Protein 3QQ2 (pdb70)

InterPro domains:
  IPR003991 Pertactin virulence factor family [PR01484] (726-744)
  IPR003991 Pertactin virulence factor family [PR01484] (746-766)
  IPR003991 Pertactin virulence factor family [PR01484] (787-811)
  IPR003991 Pertactin virulence factor family [PR01484] (879-896)
  IPR003991 Pertactin virulence factor family [PR01484] (898-921)
  IPR003991 Pertactin virulence factor family [PR01484] (927-948)
  IPR003991 Pertactin virulence factor family [PR01484] (965-990)
  IPR003991 Pertactin virulence factor family [PR01484] (990-1010)
  IPR004899 Pertactin, central region [PF03212] (583-703)
  IPR005546 Autotransporter beta-domain [PF03797] (750-989)
  IPR005546 Autotransporter beta-domain [PS51208] (742-1010)
  IPR005546 Autotransporter beta-domain [SM00869] (746-999)
  IPR006315 Outer membrane autotransporter barrel domain [TIGR01414] (601-1010)
  IPR011050 Pectin lyase fold/virulence factor [SSF51126] (98-703)
  IPR012332 Autotransporter, pectate lyase C-like domain superfamily [G3DSA:2.160.20.20] (54-236)
  IPR012332 Autotransporter, pectate lyase C-like domain superfamily [G3DSA:2.160.20.20] (256-707)
  IPR036709 Autotransporter beta-domain superfamily [G3DSA:2.40.128.130] (746-1010)
  IPR036709 Autotransporter beta-domain superfamily [SSF103515] (721-1010)
  IPR051551 Bacterial autotransporter adhesion [PTHR35037] (264-993)

Nearest PDB structures (foldseek):
  3qq2-assembly1_A-2  TM=1.004E+00  e=1.213E-46  Bordetella pertussis
  3qq2-assembly2_B  TM=9.961E-01  e=6.213E-40  Bordetella pertussis
  3qq2-assembly2_C  TM=9.910E-01  e=7.469E-38  Bordetella pertussis
  3slo-assembly1_A  TM=8.694E-01  e=1.147E-15  Escherichia coli O157:H7
  3slj-assembly1_A  TM=8.630E-01  e=2.752E-15  Escherichia coli O157:H7

Organism: Bordetella pertussis (strain Tohama I / ATCC BAA-589 / NCTC 13251) (NCBI:txid257313)

Solvent-accessible surface area: 38779 Å² total; per-residue (Å²): 77,46,2,2,52,37,35,74,65,36,27,36,70,34,72,16,62,163,55,59,42,23,33,30,38,9,72,4,86,8,108,7,156,12,120,89,29,118,48,7,67,88,22,36,29,29,11,93,8,108,26,80,19,46,57,72,44,103,76,48,26,15,1,84,24,101,4,87,13,61,14,34,32,30,17,50,67,11,118,59,20,125,46,74,36,42,23,85,56,77,3,100,45,57,23,82,40,72,50,23,37,130,143,47,44,168,89,96,26,103,29,126,12,46,16,42,18,101,9,53,40,15,18,83,46,86,102,26,59,60,79,14,0,7,14,52,34,54,42,60,48,81,71,150,33,36,30,93,169,112,150,60,98,164,75,106,166,46,129,31,90,52,46,59,3,65,19,27,59,64,7,18,34,3,2,66,99,44,88,79,112,87,52,48,52,45,9,52,29,6,32,0,0,10,0,43,58,162,88,112,17,29,21,1,37,10,51,8,64,28,15,33,52,45,184,27,72,23,87,85,52,31,96,35,92,1,37,22,72,121,9,48,4,42,79,1,101,73,44,14,70,35,81,33,186,68,46,6,3,56,43,32,70,67,35,29,34,48,34,74,31,48,109,196,58,12,43,17,37,30,31,12,78,4,83,7,120,8,172,7,127,78,33,130,55,4,76,92,28,43,27,23,14,91,6,107,24,87,15,44,27,69,20,93,84,44,46,18,1,76,28,82,8,93,16,63,12,35,37,36,17,52,75,9,130,61,21,130,45,75,40,38,25,77,56,75,4,127,42,48,18,66,4,78,16,42,24,136,114,34,9,118,4,32,1,32,7,115,13,39,17,40,24,96,14,68,43,24,11,77,40,89,114,27,85,102,76,14,0,7,13,50,25,51,42,66,60,80,54,171,34,44,24,49,191,20,156,3,33,42,6,0,48,1,74,9,31,69,8,57,3,60,20,21,54,66,8,25,35,3,2,51,81,53,85,83,103,82,61,39,68,28,21,50,37,5,39,0,0,10,2,19,27,97,52,80,84,39,103,17,0,34,17,0,35,10,51,9,64,29,16,32,72,37,175,25,72,23,83,90,50,30,93,32,87,0,28,21,41,46,17,56,3,41,77,5,103,82,45,18,72,36,98,20,181,98,45,8,6,61,41,46,67,72,41,43,38,59,42,60,48,53,151,58,9,44,22,42,20,32,8,70,3,86,3,114,10,163,19,103,82,47,106,55,11,62,92,25,32,20,39,8,95,3,94,17,76,14,49,20,71,20,99,88,55,30,19,0,88,16,101,5,91,16,69,16,40,32,33,15,44,65,14,119,79,11,135,33,63,48,38,24,55,58,90,10,149,45,55,18,80,2,81,14,40,14,119,101,56,4,124,1,41,0,26,7,126,12,53,19,31,28,123,8,57,38,26,11,92,65,114,110,60,120,107,85,90,0,24,9,70,20,49,33,66,50,55,90,130,22,48,34,67,160,27,167,11,62,50,15,7,82,3,71,8,30,49,10,30,4,63,14,17,34,101,13,74,54,100,0,81,79,68,86,98,113,68,62,30,52,43,21,69,37,50,44,108,15,82,1,33,15,127,54,67,88,95,169,13,18,34,94,6,82,4,55,3,84,23,19,41,87,27,198,12,70,33,95,88,49,36,85,30,112,7,64,29,112,71,17,58,11,37,116,1,106,59,56,9,85,35,48,41,217

B-factor: mean 92.81, std 21.91, range [45.62, 169.37]

GO terms:
  GO:0005576 extracellular region (C, EXP)
  GO:0009279 cell outer membrane (C, EXP)
  GO:0009986 cell surface (C, EXP)

Radius of gyration: 42.08 Å; Cα contacts (8 Å, |Δi|>4): 2281; chains: 3; bounding box: 84×103×123 Å

Foldseek 3Di:
DQKFKKKKWKWWWKAFACGKIKIKIKMKIWIWGWDDDDQKIKIWIKMKMWMWMAMQDDPWGFKIKIKIKMKIKMKMAGPQFKIKMKMKMKMKMWMWTWTADVVGDIDTDIDMKIKMKIKMKMWGWAADPQQKIKIKMKMKMWMWIGKDWDDDPPDDTDIGDTKIKIKIKIKMKIWGFDADPPGKTKIKIKMKMWMDMDICTKIKTKIKIWMDDPQFKIKIKMWMWMDDDSIGIRIMIMIMMTGND/DFWWKKKKKKWWWKAFADCGKIKIKIKIKIKTWGKDDDVFWIKIKIKIKMKMKMWMQDVPWGTKIKIKIKMKIKMKIAGPQFKIKMKMKMKMKMWMWDWTHDDPDDIDTDTDMKIKMKMKMKIKGWDADPQQKIKMKMKMKMKMWMDKDWDDDPPPDTDIGDRKIKIKIKIKMKMWGWDADPPRKTKIKIKMKMKMKMGIDCDIWIKIKTKIKMWMDPPQQKIKIKMWMWMGIDGMGTHIMIMIMMIRGD/DFKFKKKKKKKFWKAFACHWIKIKIKIKIKIWGWDFDDQGIKIKIKMKMWMWMWIDDPPFGTKIKTKIKMWMKMKDAGPQFKIKIKIKIKMKMWMWDWGDDPPDDTDIDIDMKIKIKTKIKIWGWDADPPQKIKIKIKMKMKMWMDKDWDDDPPDDTDTRQTKIKIKIWIKMKIWGWDADPPRKIKIWIKIWTKIWMDMPSPTKIKTKIKIWIKMPDPDFWIWIWMWMFIDIPTMGTHIMIMIMIIGDD

Sequence (744 aa):
DAGGPWARTFSERQQISNAYDQTVSGLEIGLDRGWSASGGRWYAGGLLGYTYADRTYPGDGGGKVKGLHVGGYAAYVGDGGYYLDTVLRLGRYDQQYNIAGTDGGRVTADYRTSGAAWSLEGGRRFELPNDWFAEPQAEVMLWRTSGKRYRASNGLRVKVDANTATLGRLGLRFGRRIALAGGNIVQPYARLGWTQEFKSGRVELGAGVDAALGKGHNLYASYEYAAGDRINIPWSFHAGYRYSFDAGGPWARTFSERQQISNRAYDQTVSGLEIGLDRGWSASGGRWYAGGLLGYTYADRTYPGDGGGKVKGLHVGGYAAYVGDGGYYLDTVLRLGRYDQQYNIAGTDGGRVTADYRTSGAAWSLEGGRRFELPNDWFAEPQAEVMLWRTSGKRYRASNGLRVKVDANTATLGRLGLRFGRRIALAGGNIVQPYARLGWTQEFKSTGRHGRVELGAGVDAALGKGHNLYASYEYAAGDRINIPWSFHAGYRYSFDAGGPWARTFSERQQISNAYDQTVSGLEIGLDRGWSASGGRWYAGGLLGYTYADRTYPGDGGGKVKGLHVGGYAAYVGDGGYYLDTVLRLGRYDQQYNIAGTDGGRVTADYRTSGAAWSLEGGRRFELPNDWFAEPQAEVMLWRTSGKRYRASNGLRVKVDANTATLGRLGLRFGRRIALAGGNIVQPYARLGWTQEFKSTGRHGRVELGAGVDAALGKGHNLYASYEYAAGDRINIPWSFHAGYRYSF

CATH classification: 2.40.128.130

Structure (mmCIF, N/CA/C/O backbone):
data_3QQ2
#
_entry.id   3QQ2
#
_cell.length_a   60.510
_cell.length_b   122.372
_cell.length_c   405.549
_cell.angle_alpha   90.00
_cell.angle_beta   90.00
_cell.angle_gamma   90.00
#
_symmetry.space_group_name_H-M   'C 2 2 21'
#
loop_
_atom_site.group_PDB
_atom_site.id
_atom_site.type_symbol
_atom_site.label_atom_id
_atom_site.label_alt_id
_atom_site.label_comp_id
_atom_site.label_asym_id
_atom_site.label_entity_id
_atom_site.label_seq_id
_atom_site.pdbx_PDB_ins_code
_atom_site.Cartn_x
_atom_site.Cartn_y
_atom_site.Cartn_z
_atom_site.occupancy
_atom_site.B_iso_or_equiv
_atom_site.auth_seq_id
_atom_site.auth_comp_id
_atom_site.auth_asym_id
_atom_site.auth_atom_id
_atom_site.pdbx_PDB_model_num
ATOM 1 N N . ASP A 1 19 ? 19.907 -1.512 52.253 1.00 80.84 745 ASP A N 1
ATOM 2 C CA . ASP A 1 19 ? 20.333 -0.732 51.071 1.00 78.81 745 ASP A CA 1
ATOM 3 C C . ASP A 1 19 ? 19.590 0.608 51.111 1.00 79.57 745 ASP A C 1
ATOM 4 O O . ASP A 1 19 ? 18.376 0.641 51.316 1.00 80.64 745 ASP A O 1
ATOM 9 N N . ALA A 1 20 ? 20.325 1.707 50.966 1.00 79.29 746 ALA A N 1
ATOM 10 C CA . ALA A 1 20 ? 19.735 3.035 50.828 1.00 79.29 746 ALA A CA 1
ATOM 11 C C . ALA A 1 20 ? 19.985 3.562 49.412 1.00 77.54 746 ALA A C 1
ATOM 12 O O . ALA A 1 20 ? 19.928 4.781 49.164 1.00 77.87 746 ALA A O 1
ATOM 14 N N . GLY A 1 21 ? 20.265 2.637 48.493 1.00 75.30 747 GLY A N 1
ATOM 15 C CA . GLY A 1 21 ? 20.643 2.977 47.129 1.00 73.47 747 GLY A CA 1
ATOM 16 C C . GLY A 1 21 ? 22.108 2.670 46.898 1.00 72.76 747 GLY A C 1
ATOM 17 O O . GLY A 1 21 ? 22.815 2.307 47.840 1.00 73.87 747 GLY A O 1
ATOM 18 N N . GLY A 1 22 ? 22.559 2.799 45.646 1.00 71.11 748 GLY A N 1
ATOM 19 C CA . GLY A 1 22 ? 23.970 2.582 45.283 1.00 69.94 748 GLY A CA 1
ATOM 20 C C . GLY A 1 22 ? 24.254 2.599 43.784 1.00 67.86 748 GLY A C 1
ATOM 21 O O . GLY A 1 22 ? 23.346 2.782 42.981 1.00 66.95 748 GLY A O 1
ATOM 22 N N . PRO A 1 23 ? 25.530 2.448 43.396 1.00 67.25 749 PRO A N 1
ATOM 23 C CA . PRO A 1 23 ? 25.882 2.307 42.000 1.00 65.62 749 PRO A CA 1
ATOM 24 C C . PRO A 1 23 ? 25.774 0.854 41.624 1.00 64.51 749 PRO A C 1
ATOM 25 O O . PRO A 1 23 ? 25.861 -0.005 42.503 1.00 64.79 749 PRO A O 1
ATOM 29 N N . TRP A 1 24 ? 25.586 0.575 40.338 1.00 63.28 750 TRP A N 1
ATOM 30 C CA . TRP A 1 24 ? 25.525 -0.815 39.840 1.00 62.50 750 TRP A CA 1
ATOM 31 C C . TRP A 1 24 ? 26.008 -0.936 38.398 1.00 62.11 750 TRP A C 1
ATOM 32 O O . TRP A 1 24 ? 25.978 0.026 37.653 1.00 62.13 750 TRP A O 1
ATOM 43 N N . ALA A 1 25 ? 26.500 -2.106 38.027 1.00 62.67 751 ALA A N 1
ATOM 44 C CA . ALA A 1 25 ? 26.806 -2.374 36.636 1.00 63.40 751 ALA A CA 1
ATOM 45 C C . ALA A 1 25 ? 26.281 -3.740 36.221 1.00 64.17 751 ALA A C 1
ATOM 46 O O . ALA A 1 25 ? 26.390 -4.729 36.968 1.00 64.61 751 ALA A O 1
ATOM 48 N N . ARG A 1 26 ? 25.708 -3.814 35.027 1.00 64.83 752 ARG A N 1
ATOM 49 C CA . ARG A 1 26 ? 25.245 -5.116 34.537 1.00 65.58 752 ARG A CA 1
ATOM 50 C C . ARG A 1 26 ? 25.612 -5.339 33.101 1.00 65.39 752 ARG A C 1
ATOM 51 O O . ARG A 1 26 ? 25.346 -4.502 32.248 1.00 65.53 752 ARG A O 1
ATOM 59 N N . THR A 1 27 ? 26.233 -6.476 32.844 1.00 65.72 753 THR A N 1
ATOM 60 C CA . THR A 1 27 ? 26.495 -6.884 31.482 1.00 65.82 753 THR A CA 1
ATOM 61 C C . THR A 1 27 ? 25.541 -8.023 31.089 1.00 65.61 753 THR A C 1
ATOM 62 O O . THR A 1 27 ? 24.878 -8.601 31.947 1.00 65.55 753 THR A O 1
ATOM 66 N N . PHE A 1 28 ? 25.461 -8.328 29.798 1.00 65.63 754 PHE A N 1
ATOM 67 C CA . PHE A 1 28 ? 24.595 -9.402 29.296 1.00 65.92 754 PHE A CA 1
ATOM 68 C C . PHE A 1 28 ? 24.892 -9.722 27.852 1.00 66.63 754 PHE A C 1
ATOM 69 O O . PHE A 1 28 ? 25.468 -8.901 27.129 1.00 66.69 754 PHE A O 1
ATOM 77 N N . SER A 1 29 ? 24.454 -10.901 27.427 1.00 67.33 755 SER A N 1
ATOM 78 C CA . SER A 1 29 ? 24.702 -11.380 26.083 1.00 68.20 755 SER A CA 1
ATOM 79 C C . SER A 1 29 ? 23.798 -12.564 25.754 1.00 69.29 755 SER A C 1
ATOM 80 O O . SER A 1 29 ? 23.781 -13.555 26.463 1.00 69.97 755 SER A O 1
ATOM 83 N N . GLU A 1 30 ? 23.054 -12.477 24.666 1.00 70.07 756 GLU A N 1
ATOM 84 C CA . GLU A 1 30 ? 22.056 -13.492 24.377 1.00 71.49 756 GLU A CA 1
ATOM 85 C C . GLU A 1 30 ? 22.068 -13.848 22.913 1.00 73.25 756 GLU A C 1
ATOM 86 O O . GLU A 1 30 ? 21.960 -12.954 22.088 1.00 73.55 756 GLU A O 1
ATOM 92 N N . ARG A 1 31 ? 22.194 -15.130 22.574 1.00 75.44 757 ARG A N 1
ATOM 93 C CA . ARG A 1 31 ? 22.101 -15.526 21.160 1.00 78.04 757 ARG A CA 1
ATOM 94 C C . ARG A 1 31 ? 20.714 -15.969 20.735 1.00 79.70 757 ARG A C 1
ATOM 95 O O . ARG A 1 31 ? 20.183 -16.969 21.226 1.00 80.54 757 ARG A O 1
ATOM 103 N N . GLN A 1 32 ? 20.146 -15.243 19.782 1.00 80.75 758 GLN A N 1
ATOM 104 C CA . GLN A 1 32 ? 18.859 -15.630 19.240 1.00 82.60 758 GLN A CA 1
ATOM 105 C C . GLN A 1 32 ? 19.043 -16.308 17.909 1.00 85.44 758 GLN A C 1
ATOM 106 O O . GLN A 1 32 ? 19.826 -15.848 17.081 1.00 85.98 758 GLN A O 1
ATOM 112 N N . GLN A 1 33 ? 18.369 -17.447 17.752 1.00 88.08 759 GLN A N 1
ATOM 113 C CA . GLN A 1 33 ? 18.176 -18.099 16.459 1.00 91.14 759 GLN A CA 1
ATOM 114 C C . GLN A 1 33 ? 16.708 -17.938 16.129 1.00 92.51 759 GLN A C 1
ATOM 115 O O . GLN A 1 33 ? 15.875 -18.735 16.561 1.00 93.49 759 GLN A O 1
ATOM 121 N N . ILE A 1 34 ? 16.386 -16.875 15.402 1.00 92.99 760 ILE A N 1
ATOM 122 C CA . ILE A 1 34 ? 15.019 -16.651 14.957 1.00 94.60 760 ILE A CA 1
ATOM 123 C C . ILE A 1 34 ? 14.853 -17.213 13.542 1.00 97.73 760 ILE A C 1
ATOM 124 O O . ILE A 1 34 ? 15.724 -17.067 12.683 1.00 97.96 760 ILE A O 1
ATOM 129 N N . SER A 1 35 ? 13.728 -17.893 13.346 1.00 100.56 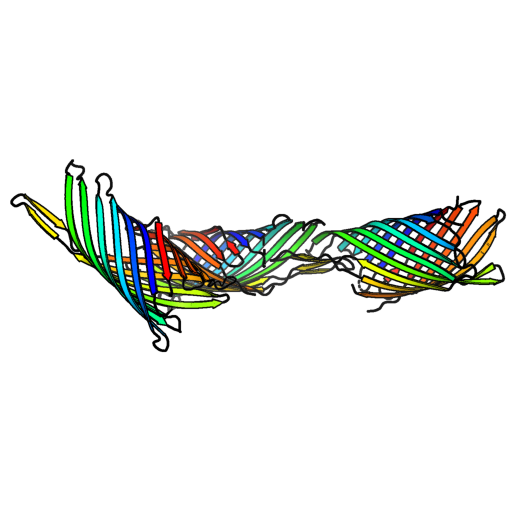761 SER A N 1
ATOM 130 C CA . SER A 1 35 ? 13.551 -18.844 12.260 1.00 104.46 761 SER A CA 1
ATOM 131 C C . SER A 1 35 ? 12.444 -18.423 11.333 1.00 106.80 761 SER A C 1
ATOM 132 O O . SER A 1 35 ? 11.579 -17.626 11.723 1.00 105.65 761 SER A O 1
ATOM 135 N N . ASN A 1 36 ? 12.474 -18.988 10.119 1.00 110.78 762 ASN A N 1
ATOM 136 C CA . ASN A 1 36 ? 11.623 -18.570 8.974 1.00 113.86 762 ASN A CA 1
ATOM 137 C C . ASN A 1 36 ? 10.096 -18.477 9.212 1.00 115.06 762 ASN A C 1
ATOM 138 O O . ASN A 1 36 ? 9.303 -19.243 8.634 1.00 118.18 762 ASN A O 1
ATOM 143 N N . ALA A 1 41 ? 14.568 -16.203 8.572 1.00 97.25 767 ALA A N 1
ATOM 144 C CA . ALA A 1 41 ? 15.664 -16.837 9.285 1.00 96.37 767 ALA A CA 1
ATOM 145 C C . ALA A 1 41 ? 16.863 -15.907 9.435 1.00 94.30 767 ALA A C 1
ATOM 146 O O . ALA A 1 41 ? 17.476 -15.487 8.452 1.00 95.12 767 ALA A O 1
ATOM 148 N N . TYR A 1 42 ? 17.166 -15.577 10.683 1.00 91.76 768 TYR A N 1
ATOM 149 C CA . TYR A 1 42 ? 18.407 -14.904 11.035 1.00 90.21 768 TYR A CA 1
ATOM 150 C C . TYR A 1 42 ? 18.832 -15.242 12.455 1.00 88.15 768 TYR A C 1
ATOM 151 O O . TYR A 1 42 ? 17.991 -15.470 13.328 1.00 87.61 768 TYR A O 1
ATOM 160 N N . ASP A 1 43 ? 20.141 -15.289 12.672 1.00 87.16 769 ASP A N 1
ATOM 161 C CA . ASP A 1 43 ? 20.688 -15.465 14.003 1.00 84.89 769 ASP A CA 1
ATOM 162 C C . ASP A 1 43 ? 21.355 -14.177 14.436 1.00 82.03 769 ASP A C 1
ATOM 163 O O . ASP A 1 43 ? 22.189 -13.634 13.716 1.00 82.52 769 ASP A O 1
ATOM 168 N N . GLN A 1 44 ? 20.996 -13.675 15.603 1.00 78.84 770 GLN A N 1
ATOM 169 C CA . GLN A 1 44 ? 21.711 -12.539 16.100 1.00 76.54 770 GLN A CA 1
ATOM 170 C C . GLN A 1 44 ? 22.255 -12.770 17.485 1.00 74.96 770 GLN A C 1
ATOM 171 O O . GLN A 1 44 ? 21.688 -13.526 18.281 1.00 74.51 770 GLN A O 1
ATOM 177 N N . THR A 1 45 ? 23.379 -12.115 17.752 1.00 74.09 771 THR A N 1
ATOM 178 C CA . THR A 1 45 ? 23.937 -12.038 19.086 1.00 72.59 771 THR A CA 1
ATOM 179 C C . THR A 1 45 ? 23.752 -10.623 19.585 1.00 70.90 771 THR A C 1
ATOM 180 O O . THR A 1 45 ? 24.298 -9.694 18.997 1.00 70.71 771 THR A O 1
ATOM 184 N N . VAL A 1 46 ? 22.980 -10.483 20.666 1.00 69.98 772 VAL A N 1
ATOM 185 C CA . VAL A 1 46 ? 22.726 -9.209 21.344 1.00 68.69 772 VAL A CA 1
ATOM 186 C C . VAL A 1 46 ? 23.574 -9.099 22.611 1.00 68.14 772 VAL A C 1
ATOM 187 O O . VAL A 1 46 ? 23.379 -9.900 23.541 1.00 68.63 772 VAL A O 1
ATOM 191 N N . SER A 1 47 ? 24.483 -8.116 22.671 1.00 67.18 773 SER A N 1
ATOM 192 C CA . SER A 1 47 ? 25.315 -7.909 23.868 1.00 66.48 773 SER A CA 1
ATOM 193 C C . SER A 1 47 ? 25.127 -6.538 24.459 1.00 65.26 773 SER A C 1
ATOM 194 O O . SER A 1 47 ? 24.937 -5.601 23.718 1.00 65.77 773 SER A O 1
ATOM 197 N N . GLY A 1 48 ? 25.179 -6.401 25.783 1.00 64.64 774 GLY A N 1
ATOM 198 C CA . GLY A 1 48 ? 25.082 -5.064 26.388 1.00 63.89 774 GLY A CA 1
ATOM 199 C C . GLY A 1 48 ? 25.799 -4.764 27.701 1.00 63.64 774 GLY A C 1
ATOM 200 O O . GLY A 1 48 ? 26.313 -5.664 28.378 1.00 64.20 774 GLY A O 1
ATOM 201 N N . LEU A 1 49 ? 25.807 -3.482 28.069 1.00 62.73 775 LEU A N 1
ATOM 202 C CA . LEU A 1 49 ? 26.363 -3.042 29.336 1.00 61.78 775 LEU A CA 1
ATOM 203 C C . LEU A 1 49 ? 25.549 -1.878 29.872 1.00 60.53 775 LEU A C 1
ATOM 204 O O . LEU A 1 49 ? 25.487 -0.838 29.247 1.00 60.94 775 LEU A O 1
ATOM 209 N N . GLU A 1 50 ? 24.902 -2.056 31.015 1.00 59.54 776 GLU A N 1
ATOM 210 C CA . GLU A 1 50 ? 24.270 -0.939 31.731 1.00 58.63 776 GLU A CA 1
ATOM 211 C C . GLU A 1 50 ? 25.084 -0.442 32.943 1.00 58.15 776 GLU A C 1
ATOM 212 O O . GLU A 1 50 ? 25.864 -1.195 33.551 1.00 58.43 776 GLU A O 1
ATOM 218 N N . ILE A 1 51 ? 24.916 0.828 33.283 1.00 56.88 777 ILE A N 1
ATOM 219 C CA . ILE A 1 51 ? 25.517 1.337 34.508 1.00 56.67 777 ILE A CA 1
ATOM 220 C C . ILE A 1 51 ? 24.520 2.247 35.165 1.00 56.48 777 ILE A C 1
ATOM 221 O O . ILE A 1 51 ? 23.785 2.934 34.471 1.00 56.50 777 ILE A O 1
ATOM 226 N N . GLY A 1 52 ? 24.444 2.232 36.486 1.00 56.41 778 GLY A N 1
ATOM 227 C CA . GLY A 1 52 ? 23.344 2.921 37.109 1.00 57.13 778 GLY A CA 1
ATOM 228 C C . GLY A 1 52 ? 23.420 3.188 38.587 1.00 58.67 778 GLY A C 1
ATOM 229 O O . GLY A 1 52 ? 24.263 2.643 39.303 1.00 59.91 778 GLY A O 1
ATOM 230 N N . LEU A 1 53 ? 22.509 4.032 39.046 1.00 58.99 779 LEU A N 1
ATOM 231 C CA . LEU A 1 53 ? 22.532 4.526 40.400 1.00 59.90 779 LEU A CA 1
ATOM 232 C C . LEU A 1 53 ? 21.106 4.847 40.809 1.00 60.70 779 LEU A C 1
ATOM 233 O O . LEU A 1 53 ? 20.319 5.346 40.008 1.00 60.23 779 LEU A O 1
ATOM 238 N N . ASP A 1 54 ? 20.766 4.525 42.049 1.00 62.18 780 ASP A N 1
ATOM 239 C CA . ASP A 1 54 ? 19.466 4.885 42.613 1.00 63.66 780 ASP A CA 1
ATOM 240 C C . ASP A 1 54 ? 19.659 5.323 44.056 1.00 65.95 780 ASP A C 1
ATOM 241 O O . ASP A 1 54 ? 20.655 4.969 44.669 1.00 66.07 780 ASP A O 1
ATOM 246 N N . ARG A 1 55 ? 18.734 6.129 44.569 1.00 68.34 781 ARG A N 1
ATOM 247 C CA . ARG A 1 55 ? 18.665 6.426 46.001 1.00 71.52 781 ARG A CA 1
ATOM 248 C C . ARG A 1 55 ? 17.433 5.725 46.581 1.00 72.41 781 ARG A C 1
ATOM 249 O O . ARG A 1 55 ? 16.420 5.547 45.894 1.00 72.02 781 ARG A O 1
ATOM 257 N N . GLY A 1 56 ? 17.534 5.311 47.837 1.00 74.15 782 GLY A N 1
ATOM 258 C CA . GLY A 1 56 ? 16.463 4.574 48.490 1.00 75.84 782 GLY A CA 1
ATOM 259 C C . GLY A 1 56 ? 15.904 5.277 49.705 1.00 78.71 782 GLY A C 1
ATOM 260 O O . GLY A 1 56 ? 16.601 6.060 50.359 1.00 80.08 782 GLY A O 1
ATOM 261 N N . TRP A 1 57 ? 14.641 5.009 50.006 1.00 80.07 783 TRP A N 1
ATOM 262 C CA . TRP A 1 57 ? 14.046 5.526 51.230 1.00 83.46 783 TRP A CA 1
ATOM 263 C C . TRP A 1 57 ? 12.998 4.604 51.874 1.00 84.47 783 TRP A C 1
ATOM 264 O O . TRP A 1 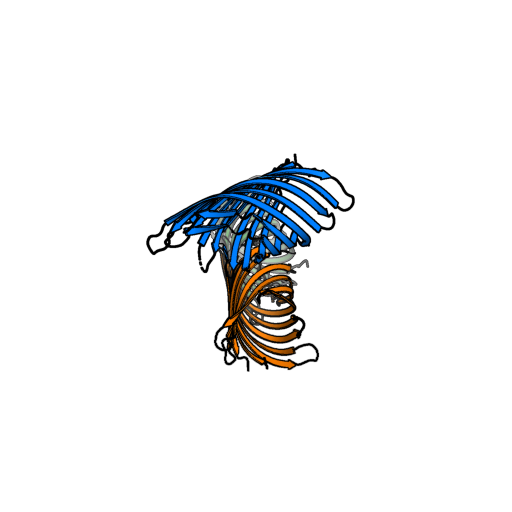57 ? 12.510 3.649 51.258 1.00 83.26 783 TRP A O 1
ATOM 275 N N . SER A 1 58 ? 12.683 4.882 53.136 1.00 86.94 784 SER A N 1
ATOM 276 C CA . SER A 1 58 ? 11.619 4.164 53.818 1.00 88.05 784 SER A CA 1
ATOM 277 C C . SER A 1 58 ? 10.261 4.811 53.611 1.00 88.88 784 SER A C 1
ATOM 278 O O . SER A 1 58 ? 9.948 5.838 54.202 1.00 90.85 784 SER A O 1
ATOM 281 N N . ALA A 1 59 ? 9.481 4.217 52.722 1.00 87.53 785 ALA A N 1
ATOM 282 C CA . ALA A 1 59 ? 8.057 4.384 52.767 1.00 89.05 785 ALA A CA 1
ATOM 283 C C . ALA A 1 59 ? 7.641 3.305 53.743 1.00 90.46 785 ALA A C 1
ATOM 284 O O . ALA A 1 59 ? 7.920 2.136 53.506 1.00 89.55 785 ALA A O 1
ATOM 286 N N . SER A 1 60 ? 7.018 3.691 54.855 1.00 93.11 786 SER A N 1
ATOM 287 C CA . SER A 1 60 ? 6.446 2.732 55.808 1.00 94.48 786 SER A CA 1
ATOM 288 C C . SER A 1 60 ? 5.731 1.570 55.102 1.00 93.20 786 SER A C 1
ATOM 289 O O . SER A 1 60 ? 4.974 1.780 54.156 1.00 92.59 786 SER A O 1
ATOM 292 N N . GLY A 1 61 ? 5.989 0.347 55.557 1.00 92.90 787 GLY A N 1
ATOM 293 C CA . GLY A 1 61 ? 5.418 -0.841 54.931 1.00 91.56 787 GLY A CA 1
ATOM 294 C C . GLY A 1 61 ? 6.263 -1.350 53.785 1.00 88.56 787 GLY A C 1
ATOM 295 O O . GLY A 1 61 ? 6.243 -2.537 53.473 1.00 87.93 787 GLY A O 1
ATOM 296 N N . GLY A 1 62 ? 7.005 -0.450 53.150 1.00 87.05 788 GLY A N 1
ATOM 297 C CA . GLY A 1 62 ? 7.888 -0.824 52.057 1.00 84.32 788 GLY A CA 1
ATOM 298 C C . GLY A 1 62 ? 9.258 -0.169 52.096 1.00 83.32 788 GLY A C 1
ATOM 299 O O . GLY A 1 62 ? 9.745 0.223 53.151 1.00 84.96 788 GLY A O 1
ATOM 300 N N . ARG A 1 63 ? 9.875 -0.070 50.925 1.00 81.08 789 ARG A N 1
ATOM 301 C CA . ARG A 1 63 ? 11.196 0.506 50.742 1.00 79.85 789 ARG A CA 1
ATOM 302 C C . ARG A 1 63 ? 11.299 0.916 49.246 1.00 77.96 789 ARG A C 1
ATOM 303 O O . ARG A 1 63 ? 11.218 0.068 48.343 1.00 77.04 789 ARG A O 1
ATOM 311 N N . TRP A 1 64 ? 11.417 2.220 48.994 1.00 77.46 790 TRP A N 1
ATOM 312 C CA . TRP A 1 64 ? 11.372 2.781 47.637 1.00 75.55 790 TRP A CA 1
ATOM 313 C C . TRP A 1 64 ? 12.750 3.147 47.064 1.00 73.18 790 TRP A C 1
ATOM 314 O O . TRP A 1 64 ? 13.627 3.626 47.763 1.00 73.66 790 TRP A O 1
ATOM 325 N N . TYR A 1 65 ? 12.898 2.946 45.766 1.00 70.42 791 TYR A N 1
ATOM 326 C CA . TYR A 1 65 ? 14.143 3.139 45.071 1.00 68.09 791 TYR A CA 1
ATOM 327 C C . TYR A 1 65 ? 13.859 3.890 43.778 1.00 66.68 791 TYR A C 1
ATOM 328 O O . TYR A 1 65 ? 12.975 3.495 43.010 1.00 66.20 791 TYR A O 1
ATOM 337 N N . ALA A 1 66 ? 14.581 4.982 43.541 1.00 65.42 792 ALA A N 1
ATOM 338 C CA . ALA A 1 66 ? 14.422 5.735 42.297 1.00 63.73 792 ALA A CA 1
ATOM 339 C C . ALA A 1 66 ? 15.806 5.972 41.772 1.00 62.07 792 ALA A C 1
ATOM 340 O O . ALA A 1 66 ? 16.745 5.949 42.555 1.00 62.53 792 ALA A O 1
ATOM 342 N N . GLY A 1 67 ? 15.953 6.167 40.467 1.00 60.32 793 GLY A N 1
ATOM 343 C CA . GLY A 1 67 ? 17.275 6.443 39.897 1.00 59.02 793 GLY A CA 1
ATOM 344 C C . GLY A 1 67 ? 17.383 6.341 38.383 1.00 57.53 793 GLY A C 1
ATOM 345 O O . GLY A 1 67 ? 16.372 6.306 37.687 1.00 57.89 793 GLY A O 1
ATOM 346 N N . GLY A 1 68 ? 18.604 6.272 37.870 1.00 55.96 794 GLY A N 1
ATOM 347 C CA . GLY A 1 68 ? 18.816 6.330 36.443 1.00 55.15 794 GLY A CA 1
ATOM 348 C C . GLY A 1 68 ? 19.971 5.479 35.955 1.00 54.81 794 GLY A C 1
ATOM 349 O O . GLY A 1 68 ? 20.692 4.882 36.759 1.00 54.27 794 GLY A O 1
ATOM 350 N N . LEU A 1 69 ? 20.153 5.445 34.632 1.00 54.72 795 LEU A N 1
ATOM 351 C CA . LEU A 1 69 ? 21.117 4.555 34.002 1.00 54.50 795 LEU A CA 1
ATOM 352 C C . LEU A 1 69 ? 21.580 4.974 32.608 1.00 55.16 795 LEU A C 1
ATOM 353 O O . LEU A 1 69 ? 20.961 5.796 31.956 1.00 55.41 795 LEU A O 1
ATOM 358 N N . LEU A 1 70 ? 22.674 4.359 32.176 1.00 55.91 796 LEU A N 1
ATOM 359 C CA . LEU A 1 70 ? 23.371 4.645 30.945 1.00 57.20 796 LEU A CA 1
ATOM 360 C C . LEU A 1 70 ? 23.706 3.296 30.387 1.00 57.71 796 LEU A C 1
ATOM 361 O O . LEU A 1 70 ? 24.194 2.429 31.138 1.00 57.26 796 LEU A O 1
ATOM 366 N N . GLY A 1 71 ? 23.496 3.113 29.083 1.00 58.71 797 GLY A N 1
ATOM 367 C CA . GLY A 1 71 ? 23.825 1.837 28.455 1.00 60.06 797 GLY A CA 1
ATOM 368 C C . GLY A 1 71 ? 24.455 1.882 27.089 1.00 61.70 797 GLY A C 1
ATOM 369 O O . GLY A 1 71 ? 24.224 2.801 26.320 1.00 62.23 797 GLY A O 1
ATOM 370 N N . TYR A 1 72 ? 25.287 0.887 26.815 1.00 63.55 798 TYR A N 1
ATOM 371 C CA . TYR A 1 72 ? 25.677 0.519 25.462 1.00 65.77 798 TYR A CA 1
ATOM 372 C C . TYR A 1 72 ? 24.875 -0.703 25.085 1.00 65.90 798 TYR A C 1
ATOM 373 O O . TYR A 1 72 ? 24.352 -1.395 25.966 1.00 66.20 798 TYR A O 1
ATOM 382 N N . THR A 1 73 ? 24.781 -0.981 23.786 1.00 66.60 799 THR A N 1
ATOM 383 C CA . THR A 1 73 ? 24.117 -2.205 23.286 1.00 66.48 799 THR A CA 1
ATOM 384 C C . THR A 1 73 ? 24.594 -2.533 21.884 1.00 67.60 799 THR A C 1
ATOM 385 O O . THR A 1 73 ? 24.725 -1.644 21.044 1.00 68.33 799 THR A O 1
ATOM 389 N N . TYR A 1 74 ? 24.878 -3.803 21.641 1.00 68.25 800 TYR A N 1
ATOM 390 C CA . TYR A 1 74 ? 25.451 -4.241 20.377 1.00 69.62 800 TYR A CA 1
ATOM 391 C C . TYR A 1 74 ? 24.745 -5.511 19.894 1.00 70.00 800 TYR A C 1
ATOM 392 O O . TYR A 1 74 ? 24.748 -6.549 20.566 1.00 70.11 800 TYR A O 1
ATOM 401 N N . ALA A 1 75 ? 24.099 -5.399 18.739 1.00 70.48 801 ALA A N 1
ATOM 402 C CA . ALA A 1 75 ? 23.430 -6.526 18.098 1.00 70.89 801 ALA A CA 1
ATOM 403 C C . ALA A 1 75 ? 24.171 -6.831 16.823 1.00 72.10 801 ALA A C 1
ATOM 404 O O . ALA A 1 75 ? 24.350 -5.955 15.989 1.00 72.60 801 ALA A O 1
ATOM 406 N N . ASP A 1 76 ? 24.614 -8.074 16.692 1.00 73.11 802 ASP A N 1
ATOM 407 C CA . ASP A 1 76 ? 25.326 -8.545 15.513 1.00 74.98 802 ASP A CA 1
ATOM 408 C C . ASP A 1 76 ? 24.552 -9.666 14.801 1.00 75.71 802 ASP A C 1
ATOM 409 O O . ASP A 1 76 ? 24.464 -10.775 15.297 1.00 75.98 802 ASP A O 1
ATOM 414 N N . ARG A 1 77 ? 24.021 -9.371 13.624 1.00 76.31 803 ARG A N 1
ATOM 415 C CA . ARG A 1 77 ? 23.087 -10.270 12.943 1.00 77.67 803 ARG A CA 1
ATOM 416 C C . ARG A 1 77 ? 23.659 -11.048 11.719 1.00 79.90 803 ARG A C 1
ATOM 417 O O . ARG A 1 77 ? 24.759 -10.773 11.244 1.00 80.29 803 ARG A O 1
ATOM 425 N N . THR A 1 78 ? 22.903 -12.023 11.223 1.00 81.38 804 THR A N 1
ATOM 426 C CA . THR A 1 78 ? 23.354 -12.878 10.133 1.00 84.10 804 THR A CA 1
ATOM 427 C C . THR A 1 78 ? 22.165 -13.520 9.442 1.00 86.32 804 THR A C 1
ATOM 428 O O . THR A 1 78 ? 21.387 -14.214 10.090 1.00 86.09 804 THR A O 1
ATOM 432 N N . TYR A 1 79 ? 22.034 -13.268 8.136 1.00 88.82 805 TYR A N 1
ATOM 433 C CA . TYR A 1 79 ? 21.028 -13.900 7.273 1.00 91.56 805 TYR A CA 1
ATOM 434 C C . TYR A 1 79 ? 21.756 -15.014 6.541 1.00 95.48 805 TYR A C 1
ATOM 435 O O . TYR A 1 79 ? 22.987 -15.008 6.529 1.00 95.42 805 TYR A O 1
ATOM 444 N N . PRO A 1 80 ? 21.013 -15.986 5.948 1.00 99.26 806 PRO A N 1
ATOM 445 C CA . PRO A 1 80 ? 21.630 -17.267 5.497 1.00 102.76 806 PRO A CA 1
ATOM 446 C C . PRO A 1 80 ? 22.863 -17.166 4.549 1.00 105.11 806 PRO A C 1
ATOM 447 O O . PRO A 1 80 ? 24.003 -17.107 5.029 1.00 104.34 806 PRO A O 1
ATOM 451 N N . GLY A 1 81 ? 22.643 -17.172 3.235 1.00 108.39 807 GLY A N 1
ATOM 452 C CA . GLY A 1 81 ? 23.735 -16.995 2.276 1.00 110.80 807 GLY A CA 1
ATOM 453 C C . GLY A 1 81 ? 24.207 -15.559 2.336 1.00 108.92 807 GLY A C 1
ATOM 454 O O . GLY A 1 81 ? 25.407 -15.284 2.375 1.00 109.21 807 GLY A O 1
ATOM 455 N N . ASP A 1 82 ? 23.226 -14.663 2.406 1.00 107.42 808 ASP A N 1
ATOM 456 C CA . ASP A 1 82 ? 23.359 -13.193 2.320 1.00 105.50 808 ASP A CA 1
ATOM 457 C C . ASP A 1 82 ? 24.477 -12.522 3.167 1.00 102.21 808 ASP A C 1
ATOM 458 O O . ASP A 1 82 ? 25.680 -12.638 2.878 1.00 103.14 808 ASP A O 1
ATOM 463 N N . GLY A 1 83 ? 24.048 -11.786 4.182 1.00 98.25 809 GLY A N 1
ATOM 464 C CA . GLY A 1 83 ? 24.939 -11.107 5.109 1.00 94.82 809 GLY A CA 1
ATOM 465 C C . GLY A 1 83 ? 24.083 -10.738 6.296 1.00 91.24 809 GLY A C 1
ATOM 466 O O . GLY A 1 83 ? 23.326 -11.569 6.797 1.00 91.13 809 GLY A O 1
ATOM 467 N N . GLY A 1 84 ? 24.180 -9.487 6.730 1.00 88.40 810 GLY A N 1
ATOM 468 C CA . GLY A 1 84 ? 23.278 -8.961 7.746 1.00 84.82 810 GLY A CA 1
ATOM 469 C C . GLY A 1 84 ? 23.805 -7.702 8.375 1.00 81.78 810 GLY A C 1
ATOM 470 O O . GLY A 1 84 ? 24.811 -7.160 7.917 1.00 82.60 810 GLY A O 1
ATOM 471 N N . GLY A 1 85 ? 23.141 -7.253 9.440 1.00 78.68 811 GLY A N 1
ATOM 472 C CA . GLY A 1 85 ? 23.469 -5.981 10.074 1.00 75.52 811 GLY A CA 1
ATOM 473 C C . GLY A 1 85 ? 24.378 -6.071 11.276 1.00 73.18 811 GLY A C 1
ATOM 474 O O . GLY A 1 85 ? 24.636 -7.152 11.794 1.00 72.94 811 GLY A O 1
ATOM 475 N N . LYS A 1 86 ? 24.880 -4.908 11.682 1.00 71.56 812 LYS A N 1
ATOM 476 C CA . LYS A 1 86 ? 25.505 -4.674 12.980 1.00 69.43 812 LYS A CA 1
ATOM 477 C C . LYS A 1 86 ? 24.672 -3.563 13.619 1.00 67.98 812 LYS A C 1
ATOM 478 O O . LYS A 1 86 ? 24.085 -2.746 12.906 1.00 68.23 812 LYS A O 1
ATOM 484 N N . VAL A 1 87 ? 24.577 -3.526 14.945 1.00 66.60 813 VAL A N 1
ATOM 485 C CA . VAL A 1 87 ? 23.784 -2.463 15.598 1.00 65.59 813 VAL A CA 1
ATOM 486 C C . VAL A 1 87 ? 24.412 -1.921 16.893 1.00 64.56 813 VAL A C 1
ATOM 487 O O . VAL A 1 87 ? 24.559 -2.664 17.865 1.00 64.35 813 VAL A O 1
ATOM 491 N N . LYS A 1 88 ? 24.783 -0.635 16.900 1.00 64.26 814 LYS A N 1
ATOM 492 C CA . LYS A 1 88 ? 25.435 -0.026 18.067 1.00 63.12 814 LYS A CA 1
ATOM 493 C C . LYS A 1 88 ? 24.546 1.053 18.639 1.00 62.22 814 LYS A C 1
ATOM 494 O O . LYS A 1 88 ? 23.848 1.733 17.891 1.00 63.01 814 LYS A O 1
ATOM 500 N N . GLY A 1 89 ? 24.559 1.217 19.962 1.00 60.92 815 GLY A N 1
ATOM 501 C CA . GLY A 1 89 ? 23.687 2.199 20.569 1.00 59.54 815 GLY A CA 1
ATOM 502 C C . GLY A 1 89 ? 23.972 2.609 21.979 1.00 58.53 815 GLY A C 1
ATOM 503 O O . GLY A 1 89 ? 24.303 1.779 22.828 1.00 58.70 815 GLY A O 1
ATOM 504 N N . LEU A 1 90 ? 23.854 3.912 22.204 1.00 57.92 816 LEU A N 1
ATOM 505 C CA . LEU A 1 90 ? 23.889 4.509 23.519 1.00 56.90 816 LEU A CA 1
ATOM 506 C C . LEU A 1 90 ? 22.432 4.554 23.935 1.00 55.84 816 LEU A C 1
ATOM 507 O O . LEU A 1 90 ? 21.558 4.722 23.097 1.00 56.03 816 LEU A O 1
ATOM 512 N N . HIS A 1 91 ? 22.168 4.366 25.216 1.00 55.10 817 HIS A N 1
ATOM 513 C CA . HIS A 1 91 ? 20.869 4.725 25.760 1.00 55.47 817 HIS A CA 1
ATOM 514 C C . HIS A 1 91 ? 20.968 5.215 27.205 1.00 55.68 817 HIS A C 1
ATOM 515 O O . HIS A 1 91 ? 21.893 4.850 27.939 1.00 55.90 817 HIS A O 1
ATOM 522 N N . VAL A 1 92 ? 20.007 6.047 27.590 1.00 55.80 818 VAL A N 1
ATOM 523 C CA . VAL A 1 92 ? 19.856 6.504 28.946 1.00 55.98 818 VAL A CA 1
ATOM 524 C C . VAL A 1 92 ? 18.547 5.968 29.481 1.00 56.36 818 VAL A C 1
ATOM 525 O O . VAL A 1 92 ? 17.676 5.592 28.697 1.00 57.06 818 VAL A O 1
ATOM 529 N N . GLY A 1 93 ? 18.385 5.950 30.802 1.00 56.36 819 GLY A N 1
ATOM 530 C CA . GLY A 1 93 ? 17.117 5.524 31.378 1.00 56.44 819 GLY A CA 1
ATOM 531 C C . GLY A 1 93 ? 16.856 5.952 32.798 1.00 56.74 819 GLY A C 1
ATOM 532 O O . GLY A 1 93 ? 17.767 6.289 33.526 1.00 57.00 819 GLY A O 1
ATOM 533 N N . GLY A 1 94 ? 15.593 5.917 33.188 1.00 57.21 820 GLY A N 1
ATOM 534 C CA . GLY A 1 94 ? 15.201 6.230 34.546 1.00 57.83 820 GLY A CA 1
ATOM 535 C C . GLY A 1 94 ? 14.254 5.188 35.101 1.00 58.14 820 GLY A C 1
ATOM 536 O O . GLY A 1 94 ? 13.414 4.640 34.383 1.00 58.14 820 GLY A O 1
ATOM 537 N N . TYR A 1 95 ? 14.375 4.916 36.390 1.00 58.36 821 TYR A N 1
ATOM 538 C CA . TYR A 1 95 ? 13.550 3.892 36.977 1.00 58.88 821 TYR A CA 1
ATOM 539 C C . TYR A 1 95 ? 13.244 4.094 38.453 1.00 60.37 821 TYR A C 1
ATOM 540 O O . TYR A 1 95 ? 14.001 4.753 39.193 1.00 60.86 821 TYR A O 1
ATOM 549 N N . ALA A 1 96 ? 12.115 3.508 38.852 1.00 61.23 822 ALA A N 1
ATOM 550 C CA . ALA A 1 96 ? 11.715 3.367 40.239 1.00 62.38 822 ALA A CA 1
ATOM 551 C C . ALA A 1 96 ? 11.510 1.891 40.560 1.00 62.28 822 ALA A C 1
ATOM 552 O O . ALA A 1 96 ? 11.184 1.076 39.708 1.00 61.73 822 ALA A O 1
ATOM 554 N N . ALA A 1 97 ? 11.704 1.555 41.815 1.00 63.30 823 ALA A N 1
ATOM 555 C CA . ALA A 1 97 ? 11.526 0.208 42.263 1.00 63.77 823 ALA A CA 1
ATOM 556 C C . ALA A 1 97 ? 10.886 0.338 43.619 1.00 66.03 823 ALA A C 1
ATOM 557 O O . ALA A 1 97 ? 11.239 1.222 44.394 1.00 66.72 823 ALA A O 1
ATOM 559 N N . TYR A 1 98 ? 9.905 -0.514 43.881 1.00 67.62 824 TYR A N 1
ATOM 560 C CA . TYR A 1 98 ? 9.384 -0.697 45.218 1.00 69.65 824 TYR A CA 1
ATOM 561 C C . TYR A 1 98 ? 9.698 -2.103 45.687 1.00 70.32 824 TYR A C 1
ATOM 562 O O . TYR A 1 98 ? 9.853 -3.024 44.890 1.00 69.70 824 TYR A O 1
ATOM 571 N N . VAL A 1 99 ? 9.833 -2.253 46.994 1.00 72.61 825 VAL A N 1
ATOM 572 C CA . VAL A 1 99 ? 10.098 -3.542 47.607 1.00 73.45 825 VAL A CA 1
ATOM 573 C C . VAL A 1 99 ? 9.330 -3.483 48.883 1.00 76.18 825 VAL A C 1
ATOM 574 O O . VAL A 1 99 ? 9.570 -2.591 49.697 1.00 77.24 825 VAL A O 1
ATOM 578 N N . GLY A 1 100 ? 8.391 -4.408 49.045 1.00 77.84 826 GLY A N 1
ATOM 579 C CA . GLY A 1 100 ? 7.515 -4.417 50.202 1.00 81.13 826 GLY A CA 1
ATOM 580 C C . GLY A 1 100 ? 8.068 -5.254 51.328 1.00 82.97 826 GLY A C 1
ATOM 581 O O . GLY A 1 100 ? 8.872 -6.179 51.101 1.00 81.96 826 GLY A O 1
ATOM 582 N N . ASP A 1 101 ? 7.648 -4.912 52.549 1.00 85.84 827 ASP A N 1
ATOM 583 C CA . ASP A 1 101 ? 7.928 -5.730 53.729 1.00 87.76 827 ASP A CA 1
ATOM 584 C C . ASP A 1 101 ? 7.278 -7.096 53.524 1.00 88.32 827 ASP A C 1
ATOM 585 O O . ASP A 1 101 ? 7.876 -8.130 53.820 1.00 88.35 827 ASP A O 1
ATOM 590 N N . GLY A 1 102 ? 6.063 -7.077 52.976 1.00 88.98 828 GLY A N 1
ATOM 591 C CA . GLY A 1 102 ? 5.264 -8.277 52.765 1.00 89.81 828 GLY A CA 1
ATOM 592 C C . GLY A 1 102 ? 5.773 -9.168 51.654 1.00 88.13 828 GLY A C 1
ATOM 593 O O . GLY A 1 102 ? 5.369 -10.325 51.561 1.00 88.90 828 GLY A O 1
ATOM 594 N N . GLY A 1 103 ? 6.645 -8.634 50.801 1.00 86.22 829 GLY A N 1
ATOM 595 C CA . GLY A 1 103 ? 7.255 -9.434 49.726 1.00 84.70 829 GLY A CA 1
ATOM 596 C C . GLY A 1 103 ? 6.924 -9.059 48.287 1.00 83.12 829 GLY A C 1
ATOM 597 O O . GLY A 1 103 ? 7.396 -9.697 47.349 1.00 81.50 829 GLY A O 1
ATOM 598 N N . TYR A 1 104 ? 6.110 -8.027 48.114 1.00 83.72 830 TYR A N 1
ATOM 599 C CA . TYR A 1 104 ? 5.769 -7.548 46.789 1.00 83.20 830 TYR A CA 1
ATOM 600 C C . TYR A 1 104 ? 6.893 -6.667 46.283 1.00 81.31 830 TYR A C 1
ATOM 601 O O . TYR A 1 104 ? 7.438 -5.861 47.045 1.00 81.93 830 TYR A O 1
ATOM 610 N N . TYR A 1 105 ? 7.244 -6.814 45.008 1.00 79.32 831 TYR A N 1
ATOM 611 C CA . TYR A 1 105 ? 8.134 -5.858 44.369 1.00 77.60 831 TYR A CA 1
ATOM 612 C C . TYR A 1 105 ? 7.524 -5.356 43.082 1.00 76.56 831 TYR A C 1
ATOM 613 O O . TYR A 1 105 ? 6.674 -6.011 42.510 1.00 77.42 831 TYR A O 1
ATOM 622 N N . LEU A 1 106 ? 7.922 -4.176 42.640 1.00 75.16 832 LEU A N 1
ATOM 623 C CA . LEU A 1 106 ? 7.680 -3.805 41.260 1.00 74.19 832 LEU A CA 1
ATOM 624 C C . LEU A 1 106 ? 8.660 -2.781 40.749 1.00 72.84 832 LEU A C 1
ATOM 625 O O . LEU A 1 106 ? 8.986 -1.829 41.456 1.00 73.29 832 LEU A O 1
ATOM 630 N N . ASP A 1 107 ? 9.137 -2.971 39.524 1.00 71.41 833 ASP A N 1
ATOM 631 C CA . ASP A 1 107 ? 9.942 -1.931 38.893 1.00 70.62 833 ASP A CA 1
ATOM 632 C C . ASP A 1 107 ? 9.332 -1.490 37.593 1.00 70.07 833 ASP A C 1
ATOM 633 O O . ASP A 1 107 ? 8.793 -2.297 36.828 1.00 70.26 833 ASP A O 1
ATOM 638 N N . THR A 1 108 ? 9.439 -0.193 37.354 1.00 69.35 834 THR A N 1
ATOM 639 C CA . THR A 1 108 ? 9.170 0.367 36.052 1.00 68.74 834 THR A CA 1
ATOM 640 C C . THR A 1 108 ? 10.430 1.065 35.576 1.00 66.81 834 THR A C 1
ATOM 641 O O . THR A 1 108 ? 11.149 1.640 36.382 1.00 66.93 834 THR A O 1
ATOM 645 N N . VAL A 1 109 ? 10.717 0.990 34.280 1.00 65.17 835 VAL A N 1
ATOM 646 C CA . VAL A 1 109 ? 11.961 1.544 33.753 1.00 62.88 835 VAL A CA 1
ATOM 647 C C . VAL A 1 109 ? 11.730 2.071 32.355 1.00 62.55 835 VAL A C 1
ATOM 648 O O . VAL A 1 109 ? 11.098 1.409 31.527 1.00 63.47 835 VAL A O 1
ATOM 652 N N . LEU A 1 110 ? 12.222 3.277 32.108 1.00 61.64 836 LEU A N 1
ATOM 653 C CA . LEU A 1 110 ? 12.038 3.957 30.833 1.00 60.66 836 LEU A CA 1
ATOM 654 C C . LEU A 1 110 ? 13.390 4.084 30.213 1.00 59.46 836 LEU A C 1
ATOM 655 O O . LEU A 1 110 ? 14.318 4.592 30.848 1.00 58.84 836 LEU A O 1
ATOM 660 N N . ARG A 1 111 ? 13.521 3.607 28.982 1.00 59.02 837 ARG A N 1
ATOM 661 C CA . ARG A 1 111 ? 14.796 3.727 28.264 1.00 57.77 837 ARG A CA 1
ATOM 662 C C . ARG A 1 111 ? 14.650 4.468 26.956 1.00 58.30 837 ARG A C 1
ATOM 663 O O . ARG A 1 111 ? 13.704 4.263 26.208 1.00 59.01 837 ARG A O 1
ATOM 671 N N . LEU A 1 112 ? 15.587 5.358 26.707 1.00 58.66 838 LEU A N 1
ATOM 672 C CA . LEU A 1 112 ? 15.597 6.166 25.502 1.00 59.72 838 LEU A CA 1
ATOM 673 C C . LEU A 1 112 ? 16.913 5.894 24.843 1.00 60.23 838 LEU A C 1
ATOM 674 O O . LEU A 1 112 ? 17.956 5.956 25.491 1.00 59.86 838 LEU A O 1
ATOM 679 N N . GLY A 1 113 ? 16.879 5.563 23.561 1.00 61.78 839 GLY A N 1
ATOM 680 C CA . GLY A 1 113 ? 18.089 5.110 22.880 1.00 62.80 839 GLY A CA 1
ATOM 681 C C . GLY A 1 113 ? 18.217 5.679 21.495 1.00 64.34 839 GLY A C 1
ATOM 682 O O . GLY A 1 113 ? 17.238 6.107 20.891 1.00 65.16 839 GLY A O 1
ATOM 683 N N . ARG A 1 114 ? 19.440 5.700 21.004 1.00 65.17 840 ARG A N 1
ATOM 684 C CA . ARG A 1 114 ? 19.700 6.089 19.632 1.00 67.21 840 ARG A CA 1
ATOM 685 C C . ARG A 1 114 ? 20.581 5.023 19.014 1.00 66.74 840 ARG A C 1
ATOM 686 O O . ARG A 1 114 ? 21.571 4.631 19.615 1.00 66.14 840 ARG A O 1
ATOM 694 N N . TYR A 1 115 ? 20.214 4.533 17.834 1.00 67.22 841 TYR A N 1
ATOM 695 C CA . TYR A 1 115 ? 20.973 3.441 17.244 1.00 67.31 841 TYR A CA 1
ATOM 696 C C . TYR A 1 115 ? 21.660 3.743 15.909 1.00 67.55 841 TYR A C 1
ATOM 697 O O . TYR A 1 115 ? 21.365 4.735 15.254 1.00 68.05 841 TYR A O 1
ATOM 706 N N . ASP A 1 116 ? 22.625 2.903 15.568 1.00 67.04 842 ASP A N 1
ATOM 707 C CA . ASP A 1 116 ? 23.439 3.033 14.380 1.00 67.95 842 ASP A CA 1
ATOM 708 C C . ASP A 1 116 ? 23.568 1.694 13.729 1.00 68.78 842 ASP A C 1
ATOM 709 O O . ASP A 1 116 ? 24.275 0.820 14.229 1.00 68.52 842 ASP A O 1
ATOM 714 N N . GLN A 1 117 ? 22.913 1.522 12.602 1.00 70.38 843 GLN A N 1
ATOM 715 C CA . GLN A 1 117 ? 22.926 0.234 11.960 1.00 72.09 843 GLN A CA 1
ATOM 716 C C . GLN A 1 117 ? 23.617 0.331 10.639 1.00 73.85 843 GLN A C 1
ATOM 717 O O . GLN A 1 117 ? 23.416 1.291 9.914 1.00 74.70 843 GLN A O 1
ATOM 723 N N . GLN A 1 118 ? 24.471 -0.641 10.357 1.00 75.09 844 GLN A N 1
ATOM 724 C CA . GLN A 1 118 ? 25.043 -0.782 9.037 1.00 78.09 844 GLN A CA 1
ATOM 725 C C . GLN A 1 118 ? 24.551 -2.101 8.481 1.00 79.27 844 GLN A C 1
ATOM 726 O O . GLN A 1 118 ? 25.148 -3.131 8.741 1.00 79.73 844 GLN A O 1
ATOM 732 N N . TYR A 1 119 ? 23.465 -2.090 7.722 1.00 80.54 845 TYR A N 1
ATOM 733 C CA . TYR A 1 119 ? 22.984 -3.334 7.126 1.00 82.35 845 TYR A CA 1
ATOM 734 C C . TYR A 1 119 ? 23.752 -3.671 5.875 1.00 84.35 845 TYR A C 1
ATOM 735 O O . TYR A 1 119 ? 24.287 -2.786 5.202 1.00 84.89 845 TYR A O 1
ATOM 744 N N . ASN A 1 120 ? 23.828 -4.957 5.573 1.00 85.77 846 ASN A N 1
ATOM 745 C CA . ASN A 1 120 ? 24.539 -5.391 4.375 1.00 88.61 846 ASN A CA 1
ATOM 746 C C . ASN A 1 120 ? 24.013 -6.682 3.747 1.00 90.85 846 ASN A C 1
ATOM 747 O O . ASN A 1 120 ? 24.382 -7.767 4.174 1.00 91.30 846 ASN A O 1
ATOM 752 N N . ILE A 1 121 ? 23.175 -6.573 2.723 1.00 92.72 847 ILE A N 1
ATOM 753 C CA . ILE A 1 121 ? 22.462 -7.751 2.234 1.00 95.30 847 ILE A CA 1
ATOM 754 C C . ILE A 1 121 ? 22.979 -8.248 0.887 1.00 98.96 847 ILE A C 1
ATOM 755 O O . ILE A 1 121 ? 23.894 -7.668 0.307 1.00 99.80 847 ILE A O 1
ATOM 760 N N . ALA A 1 122 ? 22.405 -9.359 0.430 1.00 101.60 848 ALA A N 1
ATOM 761 C CA . ALA A 1 122 ? 22.595 -9.893 -0.919 1.00 105.28 848 ALA A CA 1
ATOM 762 C C . ALA A 1 122 ? 21.282 -10.555 -1.352 1.00 107.17 848 ALA A C 1
ATOM 763 O O . ALA A 1 122 ? 20.515 -11.045 -0.510 1.00 105.61 848 ALA A O 1
ATOM 765 N N . GLY A 1 123 ? 21.024 -10.553 -2.659 1.00 110.45 849 GLY A N 1
ATOM 766 C CA . GLY A 1 123 ? 19.732 -10.976 -3.185 1.00 112.66 849 GLY A CA 1
ATOM 767 C C . GLY A 1 123 ? 19.706 -12.323 -3.878 1.00 116.42 849 GLY A C 1
ATOM 768 O O . GLY A 1 123 ? 18.738 -12.622 -4.580 1.00 119.12 849 GLY A O 1
ATOM 769 N N . THR A 1 124 ? 20.754 -13.134 -3.683 1.00 116.91 850 THR A N 1
ATOM 770 C CA . THR A 1 124 ? 20.923 -14.466 -4.338 1.00 120.61 850 THR A CA 1
ATOM 771 C C . THR A 1 124 ? 20.886 -14.447 -5.889 1.00 124.53 850 THR A C 1
ATOM 772 O O . THR A 1 124 ? 21.291 -15.420 -6.546 1.00 127.62 850 THR A O 1
ATOM 776 N N . ASP A 1 125 ? 20.383 -13.342 -6.447 1.00 124.25 851 ASP A N 1
ATOM 777 C CA . ASP A 1 125 ? 20.451 -13.039 -7.882 1.00 127.58 851 ASP A CA 1
ATOM 778 C C . ASP A 1 125 ? 21.797 -12.368 -8.232 1.00 126.95 851 ASP A C 1
ATOM 779 O O . ASP A 1 125 ? 22.138 -12.172 -9.409 1.00 129.80 851 ASP A O 1
ATOM 784 N N . GLY A 1 126 ? 22.550 -12.023 -7.188 1.00 122.90 852 GLY A N 1
ATOM 785 C CA . GLY A 1 126 ? 23.822 -11.326 -7.321 1.00 121.37 852 GLY A CA 1
ATOM 786 C C . GLY A 1 126 ? 23.760 -9.926 -6.737 1.00 117.09 852 GLY A C 1
ATOM 787 O O . GLY A 1 126 ? 24.803 -9.310 -6.491 1.00 115.93 852 GLY A O 1
ATOM 788 N N . GLY A 1 127 ? 22.537 -9.436 -6.511 1.00 114.65 853 GLY A N 1
ATOM 789 C CA . GLY A 1 127 ? 22.295 -8.049 -6.124 1.00 110.36 853 GLY A CA 1
ATOM 790 C C . GLY A 1 127 ? 22.723 -7.760 -4.710 1.00 105.24 853 GLY A C 1
ATOM 791 O O . GLY A 1 127 ? 22.408 -8.527 -3.813 1.00 104.15 853 GLY A O 1
ATOM 792 N N . ARG A 1 128 ? 23.443 -6.658 -4.514 1.00 102.46 854 ARG A N 1
ATOM 793 C CA . ARG A 1 128 ? 23.958 -6.284 -3.202 1.00 97.96 854 ARG A CA 1
ATOM 794 C C . ARG A 1 128 ? 23.470 -4.887 -2.804 1.00 94.34 854 ARG A C 1
ATOM 795 O O . ARG A 1 128 ? 23.805 -3.890 -3.434 1.00 95.42 854 ARG A O 1
ATOM 803 N N . VAL A 1 129 ? 22.663 -4.818 -1.761 1.00 90.17 855 VAL A N 1
ATOM 804 C CA . VAL A 1 129 ? 22.202 -3.546 -1.234 1.00 86.67 855 VAL A CA 1
ATOM 805 C C . VAL A 1 129 ? 22.901 -3.243 0.095 1.00 82.91 855 VAL A C 1
ATOM 806 O O . VAL A 1 129 ? 22.986 -4.107 0.960 1.00 81.60 855 VAL A O 1
ATOM 810 N N . THR A 1 130 ? 23.408 -2.023 0.253 1.00 81.44 856 THR A N 1
ATOM 811 C CA . THR A 1 130 ? 24.076 -1.591 1.504 1.00 78.37 856 THR A CA 1
ATOM 812 C C . THR A 1 130 ? 23.316 -0.482 2.233 1.00 76.30 856 THR A C 1
ATOM 813 O O . THR A 1 130 ? 22.781 0.400 1.603 1.00 77.14 856 THR A O 1
ATOM 817 N N . ALA A 1 131 ? 23.263 -0.531 3.552 1.00 74.22 857 ALA A N 1
ATOM 818 C CA . ALA A 1 131 ? 22.564 0.509 4.295 1.00 73.46 857 ALA A CA 1
ATOM 819 C C . ALA A 1 131 ? 23.306 0.984 5.543 1.00 72.14 857 ALA A C 1
ATOM 820 O O . ALA A 1 131 ? 24.063 0.244 6.174 1.00 71.47 857 ALA A O 1
ATOM 822 N N . ASP A 1 132 ? 23.047 2.228 5.911 1.00 72.33 858 ASP A N 1
ATOM 823 C CA . ASP A 1 132 ? 23.759 2.869 6.989 1.00 71.49 858 ASP A CA 1
ATOM 824 C C . ASP A 1 132 ? 22.926 4.016 7.536 1.00 70.69 858 ASP A C 1
ATOM 825 O O . ASP A 1 132 ? 22.763 5.021 6.852 1.00 71.65 858 ASP A O 1
ATOM 830 N N . TYR A 1 133 ? 22.395 3.888 8.752 1.00 69.33 859 TYR A N 1
ATOM 831 C CA . TYR A 1 133 ? 21.545 4.958 9.304 1.00 69.15 859 TYR A CA 1
ATOM 832 C C . TYR A 1 133 ? 21.352 4.953 10.823 1.00 68.09 859 TYR A C 1
ATOM 833 O O . TYR A 1 133 ? 21.531 3.927 11.475 1.00 67.35 859 TYR A O 1
ATOM 842 N N . ARG A 1 134 ? 20.965 6.115 11.365 1.00 68.86 860 ARG A N 1
ATOM 843 C CA . ARG A 1 134 ? 20.618 6.268 12.785 1.00 68.09 860 ARG A CA 1
ATOM 844 C C . ARG A 1 134 ? 19.116 6.127 12.961 1.00 68.01 860 ARG A C 1
ATOM 845 O O . ARG A 1 134 ? 18.348 6.395 12.048 1.00 68.59 860 ARG A O 1
ATOM 853 N N . THR A 1 135 ? 18.722 5.705 14.157 1.00 67.58 861 THR A N 1
ATOM 854 C CA . THR A 1 135 ? 17.341 5.394 14.506 1.00 68.04 861 THR A CA 1
ATOM 855 C C . THR A 1 135 ? 17.121 5.681 15.987 1.00 66.87 861 THR A C 1
ATOM 856 O O . THR A 1 135 ? 18.084 5.754 16.759 1.00 66.06 861 THR A O 1
ATOM 860 N N . SER A 1 136 ? 15.859 5.825 16.387 1.00 66.97 862 SER A N 1
ATOM 861 C CA . SER A 1 136 ? 15.527 6.082 17.793 1.00 65.97 862 SER A CA 1
ATOM 862 C C . SER A 1 136 ? 14.661 5.018 18.411 1.00 65.32 862 SER A C 1
ATOM 863 O O . SER A 1 136 ? 13.737 4.526 17.779 1.00 66.74 862 SER A O 1
ATOM 866 N N . GLY A 1 137 ? 14.963 4.666 19.656 1.00 63.72 863 GLY A N 1
ATOM 867 C CA . GLY A 1 137 ? 14.143 3.720 20.385 1.00 62.62 863 GLY A CA 1
ATOM 868 C C . GLY A 1 137 ? 13.751 4.188 21.763 1.00 61.61 863 GLY A C 1
ATOM 869 O O . GLY A 1 137 ? 14.441 4.984 22.392 1.00 61.71 863 GLY A O 1
ATOM 870 N N . ALA A 1 138 ? 12.628 3.690 22.230 1.00 61.14 864 ALA A N 1
ATOM 871 C CA . ALA A 1 138 ? 12.262 3.817 23.601 1.00 60.44 864 ALA A CA 1
ATOM 872 C C . ALA A 1 138 ? 11.760 2.454 24.036 1.00 60.94 864 ALA A C 1
ATOM 873 O O . ALA A 1 138 ? 11.242 1.676 23.229 1.00 61.99 864 ALA A O 1
ATOM 875 N N . ALA A 1 139 ? 11.890 2.158 25.316 1.00 60.43 865 ALA A N 1
ATOM 876 C CA . ALA A 1 139 ? 11.379 0.919 25.847 1.00 60.59 865 ALA A CA 1
ATOM 877 C C . ALA A 1 139 ? 10.914 1.205 27.241 1.00 61.37 865 ALA A C 1
ATOM 878 O O . ALA A 1 139 ? 11.674 1.739 28.062 1.00 61.19 865 ALA A O 1
ATOM 880 N N . TRP A 1 140 ? 9.661 0.894 27.513 1.00 63.09 866 TRP A N 1
ATOM 881 C CA . TRP A 1 140 ? 9.128 1.101 28.838 1.00 65.04 866 TRP A CA 1
ATOM 882 C C . TRP A 1 140 ? 8.651 -0.240 29.338 1.00 65.97 866 TRP A C 1
ATOM 883 O O . TRP A 1 140 ? 7.939 -0.953 28.643 1.00 67.29 866 TRP A O 1
ATOM 894 N N . SER A 1 141 ? 9.044 -0.609 30.542 1.00 66.29 867 SER A N 1
ATOM 895 C CA . SER A 1 141 ? 8.589 -1.877 31.063 1.00 67.24 867 SER A CA 1
ATOM 896 C C . SER A 1 141 ? 8.138 -1.712 32.476 1.00 67.89 867 SER A C 1
ATOM 897 O O . SER A 1 141 ? 8.564 -0.810 33.196 1.00 67.63 867 SER A O 1
ATOM 900 N N . LEU A 1 142 ? 7.263 -2.613 32.863 1.00 69.30 868 LEU A N 1
ATOM 901 C CA . LEU A 1 142 ? 6.688 -2.593 34.174 1.00 70.58 868 LEU A CA 1
ATOM 902 C C . LEU A 1 142 ? 6.641 -4.035 34.604 1.00 71.36 868 LEU A C 1
ATOM 903 O O . LEU A 1 142 ? 6.201 -4.908 33.854 1.00 72.07 868 LEU A O 1
ATOM 908 N N . GLU A 1 143 ? 7.110 -4.268 35.820 1.00 71.79 869 GLU A N 1
ATOM 909 C CA . GLU A 1 143 ? 7.331 -5.596 36.310 1.00 72.28 869 GLU A CA 1
ATOM 910 C C . GLU A 1 143 ? 7.025 -5.652 37.770 1.00 73.21 869 GLU A C 1
ATOM 911 O O . GLU A 1 143 ? 7.343 -4.729 38.499 1.00 73.06 869 GLU A O 1
ATOM 917 N N . GLY A 1 144 ? 6.401 -6.746 38.185 1.00 75.00 870 GLY A N 1
ATOM 918 C CA . GLY A 1 144 ? 6.050 -6.980 39.591 1.00 77.06 870 GLY A CA 1
ATOM 919 C C . GLY A 1 144 ? 6.070 -8.460 39.983 1.00 78.16 870 GLY A C 1
ATOM 920 O O . GLY A 1 144 ? 6.296 -9.338 39.134 1.00 78.37 870 GLY A O 1
ATOM 921 N N . GLY A 1 145 ? 5.835 -8.744 41.264 1.00 79.10 871 GLY A N 1
ATOM 922 C CA . GLY A 1 145 ? 5.851 -10.118 41.749 1.00 79.77 871 GLY A CA 1
ATOM 923 C C . GLY A 1 145 ? 5.947 -10.254 43.254 1.00 80.52 871 GLY A C 1
ATOM 924 O O . GLY A 1 145 ? 6.155 -9.274 43.971 1.00 79.95 871 GLY A O 1
ATOM 925 N N . ARG A 1 146 ? 5.793 -11.489 43.724 1.00 81.57 872 ARG A N 1
ATOM 926 C CA . ARG A 1 146 ? 5.775 -11.761 45.146 1.00 82.86 872 ARG A CA 1
ATOM 927 C C . ARG A 1 146 ? 6.710 -12.886 45.542 1.00 82.46 872 ARG A C 1
ATOM 928 O O . ARG A 1 146 ? 6.888 -13.845 44.797 1.00 82.29 872 ARG A O 1
ATOM 936 N N . ARG A 1 147 ? 7.291 -12.754 46.733 1.00 82.65 873 ARG A N 1
ATOM 937 C CA . ARG A 1 147 ? 8.207 -13.747 47.293 1.00 82.49 873 ARG A CA 1
ATOM 938 C C . ARG A 1 147 ? 7.506 -14.432 48.431 1.00 84.12 873 ARG A C 1
ATOM 939 O O . ARG A 1 147 ? 7.106 -13.789 49.387 1.00 85.10 873 ARG A O 1
ATOM 947 N N . PHE A 1 148 ? 7.316 -15.736 48.300 1.00 84.87 874 PHE A N 1
ATOM 948 C CA . PHE A 1 148 ? 6.727 -16.537 49.354 1.00 86.72 874 PHE A CA 1
ATOM 949 C C . PHE A 1 148 ? 7.865 -17.361 49.894 1.00 87.01 874 PHE A C 1
ATOM 950 O O . PHE A 1 148 ? 8.488 -18.123 49.141 1.00 86.67 874 PHE A O 1
ATOM 958 N N . GLU A 1 149 ? 8.172 -17.182 51.178 1.00 87.72 875 GLU A N 1
ATOM 959 C CA . GLU A 1 149 ? 9.202 -17.987 51.800 1.00 87.95 875 GLU A CA 1
ATOM 960 C C . GLU A 1 149 ? 8.604 -19.343 52.185 1.00 89.56 875 GLU A C 1
ATOM 961 O O . GLU A 1 149 ? 7.415 -19.443 52.466 1.00 90.79 875 GLU A O 1
ATOM 967 N N . LEU A 1 150 ? 9.430 -20.381 52.164 1.00 89.39 876 LEU A N 1
ATOM 968 C CA . LEU A 1 150 ? 9.001 -21.723 52.513 1.00 91.28 876 LEU A CA 1
ATOM 969 C C . LEU A 1 150 ? 9.990 -22.292 53.542 1.00 92.00 876 LEU A C 1
ATOM 970 O O . LEU A 1 150 ? 11.086 -21.748 53.690 1.00 91.08 876 LEU A O 1
ATOM 975 N N . PRO A 1 151 ? 9.620 -23.384 54.248 1.00 93.81 877 PRO A N 1
ATOM 976 C CA . PRO A 1 151 ? 10.497 -24.059 55.213 1.00 94.82 877 PRO A CA 1
ATOM 977 C C . PRO A 1 151 ? 11.934 -24.219 54.727 1.00 93.45 877 PRO A C 1
ATOM 978 O O . PRO A 1 151 ? 12.136 -24.600 53.570 1.00 92.52 877 PRO A O 1
ATOM 982 N N . ASN A 1 152 ? 12.907 -23.932 55.607 1.00 93.48 878 ASN A N 1
ATOM 983 C CA . ASN A 1 152 ? 14.348 -24.142 55.345 1.00 92.11 878 ASN A CA 1
ATOM 984 C C . ASN A 1 152 ? 14.917 -23.084 54.389 1.00 89.12 878 ASN A C 1
ATOM 985 O O . ASN A 1 152 ? 15.917 -23.309 53.699 1.00 88.01 878 ASN A O 1
ATOM 990 N N . ASP A 1 153 ? 14.253 -21.927 54.354 1.00 87.64 879 ASP A N 1
ATOM 991 C CA . ASP A 1 153 ? 14.712 -20.728 53.626 1.00 84.94 879 ASP A CA 1
ATOM 992 C C . ASP A 1 153 ? 14.627 -20.776 52.102 1.00 82.66 879 ASP A C 1
ATOM 993 O O . ASP A 1 153 ? 15.145 -19.886 51.429 1.00 80.64 879 ASP A O 1
ATOM 998 N N . TRP A 1 154 ? 13.997 -21.823 51.569 1.00 82.90 880 TRP A N 1
ATOM 999 C CA . TRP A 1 154 ? 13.607 -21.889 50.161 1.00 80.81 880 TRP A CA 1
ATOM 1000 C C . TRP A 1 154 ? 12.485 -20.890 49.913 1.00 80.07 880 TRP A C 1
ATOM 1001 O O . TRP A 1 154 ? 11.592 -20.730 50.741 1.00 80.93 880 TRP A O 1
ATOM 1012 N N . PHE A 1 155 ? 12.511 -20.238 48.763 1.00 78.45 881 PHE A N 1
ATOM 1013 C CA . PHE A 1 155 ? 11.441 -19.309 48.410 1.00 78.39 881 PHE A CA 1
ATOM 1014 C C . PHE A 1 155 ? 10.807 -19.657 47.082 1.00 78.56 881 PHE A C 1
ATOM 1015 O O . PHE A 1 155 ? 11.386 -20.369 46.264 1.00 77.79 881 PHE A O 1
ATOM 1023 N N . ALA A 1 156 ? 9.615 -19.117 46.881 1.00 79.87 882 ALA A N 1
ATOM 1024 C CA . ALA A 1 156 ? 8.894 -19.231 45.625 1.00 80.96 882 ALA A CA 1
ATOM 1025 C C . ALA A 1 156 ? 8.565 -17.821 45.155 1.00 80.50 882 ALA A C 1
ATOM 1026 O O . ALA A 1 156 ? 8.242 -16.952 45.971 1.00 80.73 882 ALA A O 1
ATOM 1028 N N . GLU A 1 157 ? 8.644 -17.577 43.851 1.00 80.50 883 GLU A N 1
ATOM 1029 C CA . GLU A 1 157 ? 8.500 -16.202 43.385 1.00 80.20 883 GLU A CA 1
ATOM 1030 C C . GLU A 1 157 ? 7.905 -16.038 42.014 1.00 79.74 883 GLU A C 1
ATOM 1031 O O . GLU A 1 157 ? 8.632 -15.974 41.039 1.00 78.33 883 GLU A O 1
ATOM 1037 N N . PRO A 1 158 ? 6.576 -15.946 41.943 1.00 81.44 884 PRO A N 1
ATOM 1038 C CA . PRO A 1 158 ? 5.913 -15.648 40.677 1.00 81.86 884 PRO A CA 1
ATOM 1039 C C . PRO A 1 158 ? 6.192 -14.215 40.245 1.00 80.93 884 PRO A C 1
ATOM 1040 O O . PRO A 1 158 ? 6.207 -13.313 41.086 1.00 80.54 884 PRO A O 1
ATOM 1044 N N . GLN A 1 159 ? 6.407 -14.012 38.949 1.00 80.73 885 GLN A N 1
ATOM 1045 C CA . GLN A 1 159 ? 6.681 -12.676 38.436 1.00 80.50 885 GLN A CA 1
ATOM 1046 C C . GLN A 1 159 ? 5.967 -12.361 37.111 1.00 81.03 885 GLN A C 1
ATOM 1047 O O . GLN A 1 159 ? 5.791 -13.223 36.253 1.00 81.91 885 GLN A O 1
ATOM 1053 N N . ALA A 1 160 ? 5.559 -11.109 36.959 1.00 81.00 886 ALA A N 1
ATOM 1054 C CA . ALA A 1 160 ? 4.926 -10.651 35.734 1.00 81.30 886 ALA A CA 1
ATOM 1055 C C . ALA A 1 160 ? 5.617 -9.383 35.190 1.00 79.80 886 ALA A C 1
ATOM 1056 O O . ALA A 1 160 ? 5.960 -8.466 35.940 1.00 79.04 886 ALA A O 1
ATOM 1058 N N . GLU A 1 161 ? 5.844 -9.374 33.883 1.00 79.31 887 GLU A N 1
ATOM 1059 C CA . GLU A 1 161 ? 6.512 -8.290 33.211 1.00 78.12 887 GLU A CA 1
ATOM 1060 C C . GLU A 1 161 ? 5.822 -7.999 31.879 1.00 78.51 887 GLU A C 1
ATOM 1061 O O . GLU A 1 161 ? 5.821 -8.814 30.949 1.00 78.57 887 GLU A O 1
ATOM 1067 N N . VAL A 1 162 ? 5.211 -6.827 31.808 1.00 78.62 888 VAL A N 1
ATOM 1068 C CA . VAL A 1 162 ? 4.784 -6.260 30.535 1.00 78.81 888 VAL A CA 1
ATOM 1069 C C . VAL A 1 162 ? 5.884 -5.303 30.028 1.00 76.62 888 VAL A C 1
ATOM 1070 O O . VAL A 1 162 ? 6.518 -4.613 30.807 1.00 75.11 888 VAL A O 1
ATOM 1074 N N . MET A 1 163 ? 6.125 -5.302 28.727 1.00 76.59 889 MET A N 1
ATOM 1075 C CA . MET A 1 163 ? 7.158 -4.463 28.130 1.00 75.85 889 MET A CA 1
ATOM 1076 C C . MET A 1 163 ? 6.620 -3.800 26.847 1.00 76.91 889 MET A C 1
ATOM 1077 O O . MET A 1 163 ? 6.007 -4.462 26.013 1.00 78.19 889 MET A O 1
ATOM 1082 N N . LEU A 1 164 ? 6.811 -2.485 26.719 1.00 76.64 890 LEU A N 1
ATOM 1083 C CA . LEU A 1 164 ? 6.415 -1.742 25.516 1.00 77.46 890 LEU A CA 1
ATOM 1084 C C . LEU A 1 164 ? 7.650 -1.112 24.916 1.00 76.09 890 LEU A C 1
ATOM 1085 O O . LEU A 1 164 ? 8.480 -0.584 25.641 1.00 75.37 890 LEU A O 1
ATOM 1090 N N . TRP A 1 165 ? 7.799 -1.178 23.603 1.00 76.55 891 TRP A N 1
ATOM 1091 C CA . TRP A 1 165 ? 8.855 -0.404 22.985 1.00 76.13 891 TRP A CA 1
ATOM 1092 C C . TRP A 1 165 ? 8.605 -0.013 21.542 1.00 76.53 891 TRP A C 1
ATOM 1093 O O . TRP A 1 165 ? 7.907 -0.733 20.818 1.00 77.58 891 TRP A O 1
ATOM 1104 N N . ARG A 1 166 ? 9.177 1.131 21.144 1.00 75.07 892 ARG A N 1
ATOM 1105 C CA . ARG A 1 166 ? 9.103 1.586 19.772 1.00 75.29 892 ARG A CA 1
ATOM 1106 C C . ARG A 1 166 ? 10.454 1.883 19.188 1.00 73.63 892 ARG A C 1
ATOM 1107 O O . ARG A 1 166 ? 11.327 2.430 19.830 1.00 72.31 892 ARG A O 1
ATOM 1115 N N . THR A 1 167 ? 10.591 1.524 17.930 1.00 74.04 893 THR A N 1
ATOM 1116 C CA . THR A 1 167 ? 11.729 1.854 17.120 1.00 73.11 893 THR A CA 1
ATOM 1117 C C . THR A 1 167 ? 11.225 2.858 16.093 1.00 73.94 893 THR A C 1
ATOM 1118 O O . THR A 1 167 ? 10.037 2.833 15.747 1.00 75.15 893 THR A O 1
ATOM 1122 N N . SER A 1 168 ? 12.101 3.756 15.638 1.00 73.21 894 SER A N 1
ATOM 1123 C CA . SER A 1 168 ? 11.724 4.797 14.666 1.00 74.13 894 SER A CA 1
ATOM 1124 C C . SER A 1 168 ? 11.986 4.321 13.254 1.00 75.88 894 SER A C 1
ATOM 1125 O O . SER A 1 168 ? 12.788 3.404 13.056 1.00 75.40 894 SER A O 1
ATOM 1128 N N . GLY A 1 169 ? 11.310 4.934 12.285 1.00 78.09 895 GLY A N 1
ATOM 1129 C CA . GLY A 1 169 ? 11.475 4.579 10.880 1.00 81.01 895 GLY A CA 1
ATOM 1130 C C . GLY A 1 169 ? 12.316 5.581 10.117 1.00 82.65 895 GLY A C 1
ATOM 1131 O O . GLY A 1 169 ? 12.707 6.610 10.667 1.00 81.68 895 GLY A O 1
ATOM 1132 N N . LYS A 1 170 ? 12.605 5.257 8.855 1.00 85.61 896 LYS A N 1
ATOM 1133 C CA . LYS A 1 170 ? 13.276 6.143 7.882 1.00 87.89 896 LYS A CA 1
ATOM 1134 C C . LYS A 1 170 ? 12.956 5.609 6.499 1.00 91.10 896 LYS A C 1
ATOM 1135 O O . LYS A 1 170 ? 12.822 4.403 6.321 1.00 91.38 896 LYS A O 1
ATOM 1141 N N . ARG A 1 171 ? 12.839 6.508 5.523 1.00 94.31 897 ARG A N 1
ATOM 1142 C CA . ARG A 1 171 ? 12.504 6.146 4.139 1.00 98.21 897 ARG A CA 1
ATOM 1143 C C . ARG A 1 171 ? 12.817 7.289 3.178 1.00 100.21 897 ARG A C 1
ATOM 1144 O O . ARG A 1 171 ? 12.325 8.405 3.361 1.00 100.78 897 ARG A O 1
ATOM 1152 N N . TYR A 1 172 ? 13.629 7.001 2.159 1.00 101.97 898 TYR A N 1
ATOM 1153 C CA . TYR A 1 172 ? 13.984 7.973 1.106 1.00 104.33 898 TYR A CA 1
ATOM 1154 C C . TYR A 1 172 ? 13.678 7.377 -0.277 1.00 107.05 898 TYR A C 1
ATOM 1155 O O . TYR A 1 172 ? 12.929 6.395 -0.363 1.00 107.91 898 TYR A O 1
ATOM 1164 N N . ARG A 1 173 ? 14.220 7.954 -1.350 1.00 108.35 899 ARG A N 1
ATOM 1165 C CA . ARG A 1 173 ? 13.947 7.409 -2.670 1.00 110.97 899 ARG A CA 1
ATOM 1166 C C . ARG A 1 173 ? 14.653 8.083 -3.851 1.00 112.91 899 ARG A C 1
ATOM 1167 O O . ARG A 1 173 ? 14.367 9.237 -4.202 1.00 113.87 899 ARG A O 1
ATOM 1175 N N . ALA A 1 174 ? 15.577 7.342 -4.463 1.00 113.31 900 ALA A N 1
ATOM 1176 C CA . ALA A 1 174 ? 16.174 7.730 -5.735 1.00 114.99 900 ALA A CA 1
ATOM 1177 C C . ALA A 1 174 ? 15.058 7.794 -6.754 1.00 117.62 900 ALA A C 1
ATOM 1178 O O . ALA A 1 174 ? 14.403 6.787 -7.055 1.00 118.99 900 ALA A O 1
ATOM 1180 N N . SER A 1 175 ? 14.843 9.001 -7.267 1.00 118.30 901 SER A N 1
ATOM 1181 C CA . SER A 1 175 ? 13.774 9.272 -8.194 1.00 120.23 901 SER A CA 1
ATOM 1182 C C . SER A 1 175 ? 13.914 8.409 -9.426 1.00 122.88 901 SER A C 1
ATOM 1183 O O . SER A 1 175 ? 14.994 7.906 -9.740 1.00 122.50 901 SER A O 1
ATOM 1186 N N . ASN A 1 176 ? 12.786 8.250 -10.107 1.00 125.51 902 ASN A N 1
ATOM 1187 C CA . ASN A 1 176 ? 12.618 7.353 -11.250 1.00 128.67 902 ASN A CA 1
ATOM 1188 C C . ASN A 1 176 ? 13.359 6.015 -11.131 1.00 127.78 902 ASN A C 1
ATOM 1189 O O . ASN A 1 176 ? 13.978 5.554 -12.100 1.00 130.11 902 ASN A O 1
ATOM 1194 N N . GLY A 1 177 ? 13.283 5.404 -9.943 1.00 124.12 903 GLY A N 1
ATOM 1195 C CA . GLY A 1 177 ? 13.852 4.084 -9.729 1.00 122.97 903 GLY A CA 1
ATOM 1196 C C . GLY A 1 177 ? 13.611 3.438 -8.375 1.00 119.56 903 GLY A C 1
ATOM 1197 O O . GLY A 1 177 ? 12.638 2.700 -8.183 1.00 120.20 903 GLY A O 1
ATOM 1198 N N . LEU A 1 178 ? 14.504 3.730 -7.434 1.00 115.81 904 LEU A N 1
ATOM 1199 C CA . LEU A 1 178 ? 14.690 2.907 -6.245 1.00 112.41 904 LEU A CA 1
ATOM 1200 C C . LEU A 1 178 ? 14.034 3.447 -4.978 1.00 109.58 904 LEU A C 1
ATOM 1201 O O . LEU A 1 178 ? 14.063 4.645 -4.717 1.00 108.63 904 LEU A O 1
ATOM 1206 N N . ARG A 1 179 ? 13.475 2.542 -4.179 1.00 108.23 905 ARG A N 1
ATOM 1207 C CA . ARG A 1 179 ? 12.793 2.910 -2.948 1.00 105.63 905 ARG A CA 1
ATOM 1208 C C . ARG A 1 179 ? 13.305 2.088 -1.757 1.00 102.72 905 ARG A C 1
ATOM 1209 O O . ARG A 1 179 ? 13.416 0.862 -1.830 1.00 103.07 905 ARG A O 1
ATOM 1217 N N . VAL A 1 180 ? 13.623 2.790 -0.671 1.00 99.82 906 VAL A N 1
ATOM 1218 C CA . VAL A 1 180 ? 14.142 2.187 0.556 1.00 96.98 906 VAL A CA 1
ATOM 1219 C C . VAL A 1 180 ? 13.313 2.623 1.752 1.00 95.09 906 VAL A C 1
ATOM 1220 O O . VAL A 1 180 ? 13.175 3.813 2.020 1.00 94.44 906 VAL A O 1
ATOM 1224 N N . LYS A 1 181 ? 12.759 1.653 2.464 1.00 94.32 907 LYS A N 1
ATOM 1225 C CA . LYS A 1 181 ? 12.010 1.947 3.666 1.00 92.80 907 LYS A CA 1
ATOM 1226 C C . LYS A 1 181 ? 12.551 1.141 4.857 1.00 90.81 907 LYS A C 1
ATOM 1227 O O . LYS A 1 181 ? 12.763 -0.066 4.766 1.00 91.31 907 LYS A O 1
ATOM 1233 N N . VAL A 1 182 ? 12.819 1.836 5.954 1.00 88.78 908 VAL A N 1
ATOM 1234 C CA . VAL A 1 182 ? 13.052 1.192 7.229 1.00 87.12 908 VAL A CA 1
ATOM 1235 C C . VAL A 1 182 ? 11.747 1.352 7.974 1.00 86.90 908 VAL A C 1
ATOM 1236 O O . VAL A 1 182 ? 11.208 2.452 8.057 1.00 87.09 908 VAL A O 1
ATOM 1240 N N . ASP A 1 183 ? 11.239 0.268 8.530 1.00 86.77 909 ASP A N 1
ATOM 1241 C CA . ASP A 1 183 ? 9.963 0.349 9.191 1.00 86.84 909 ASP A CA 1
ATOM 1242 C C . ASP A 1 183 ? 10.082 0.670 10.662 1.00 84.46 909 ASP A C 1
ATOM 1243 O O . ASP A 1 183 ? 10.877 0.060 11.378 1.00 83.12 909 ASP A O 1
ATOM 1248 N N . ALA A 1 184 ? 9.285 1.642 11.099 1.00 84.08 910 ALA A N 1
ATOM 1249 C CA . ALA A 1 184 ? 9.071 1.892 12.522 1.00 81.99 910 ALA A CA 1
ATOM 1250 C C . ALA A 1 184 ? 8.140 0.819 13.102 1.00 82.37 910 ALA A C 1
ATOM 1251 O O . ALA A 1 184 ? 6.917 1.006 13.185 1.00 83.34 910 ALA A O 1
ATOM 1253 N N . ASN A 1 185 ? 8.720 -0.314 13.485 1.00 81.34 911 ASN A N 1
ATOM 1254 C CA . ASN A 1 185 ? 7.992 -1.288 14.284 1.00 81.27 911 ASN A CA 1
ATOM 1255 C C . ASN A 1 185 ? 7.820 -0.813 15.739 1.00 78.43 911 ASN A C 1
ATOM 1256 O O . ASN A 1 185 ? 8.605 -0.022 16.230 1.00 76.45 911 ASN A O 1
ATOM 1261 N N . THR A 1 186 ? 6.784 -1.317 16.401 1.00 78.23 912 THR A N 1
ATOM 1262 C CA . THR A 1 186 ? 6.356 -0.897 17.737 1.00 76.60 912 THR A CA 1
ATOM 1263 C C . THR A 1 186 ? 5.735 -2.118 18.433 1.00 76.65 912 THR A C 1
ATOM 1264 O O . THR A 1 186 ? 4.701 -2.611 17.991 1.00 78.32 912 THR A O 1
ATOM 1268 N N . ALA A 1 187 ? 6.359 -2.599 19.515 1.00 74.92 913 ALA A N 1
ATOM 1269 C CA . ALA A 1 187 ? 6.046 -3.947 20.074 1.00 74.86 913 ALA A CA 1
ATOM 1270 C C . ALA A 1 187 ? 5.750 -4.097 21.584 1.00 73.61 913 ALA A C 1
ATOM 1271 O O . ALA A 1 187 ? 6.542 -3.669 22.428 1.00 72.18 913 ALA A O 1
ATOM 1273 N N . THR A 1 188 ? 4.636 -4.762 21.899 1.00 74.36 914 THR A N 1
ATOM 1274 C CA . THR A 1 188 ? 4.317 -5.221 23.265 1.00 73.43 914 THR A CA 1
ATOM 1275 C C . THR A 1 188 ? 4.881 -6.617 23.622 1.00 72.57 914 THR A C 1
ATOM 1276 O O . THR A 1 188 ? 4.952 -7.495 22.771 1.00 73.06 914 THR A O 1
ATOM 1280 N N . LEU A 1 189 ? 5.319 -6.776 24.876 1.00 71.12 915 LEU A N 1
ATOM 1281 C CA . LEU A 1 189 ? 5.686 -8.067 25.469 1.00 70.63 915 LEU A CA 1
ATOM 1282 C C . LEU A 1 189 ? 4.951 -8.265 26.757 1.00 71.24 915 LEU A C 1
ATOM 1283 O O . LEU A 1 189 ? 4.794 -7.322 27.540 1.00 69.94 915 LEU A O 1
ATOM 1288 N N . GLY A 1 190 ? 4.483 -9.503 26.940 1.00 73.26 916 GLY A N 1
ATOM 1289 C CA . GLY A 1 190 ? 4.009 -10.031 28.229 1.00 74.15 916 GLY A CA 1
ATOM 1290 C C . GLY A 1 190 ? 5.029 -11.066 28.672 1.00 73.85 916 GLY A C 1
ATOM 1291 O O . GLY A 1 190 ? 5.608 -11.757 27.822 1.00 74.24 916 GLY A O 1
ATOM 1292 N N . ARG A 1 191 ? 5.293 -11.159 29.977 1.00 73.18 917 ARG A N 1
ATOM 1293 C CA . ARG A 1 191 ? 6.135 -12.244 30.487 1.00 72.92 917 ARG A CA 1
ATOM 1294 C C . ARG A 1 191 ? 5.761 -12.827 31.866 1.00 72.81 917 ARG A C 1
ATOM 1295 O O . ARG A 1 191 ? 5.669 -12.117 32.874 1.00 71.79 917 ARG A O 1
ATOM 1303 N N . LEU A 1 192 ? 5.543 -14.147 31.853 1.00 73.57 918 LEU A N 1
ATOM 1304 C CA . LEU A 1 192 ? 5.177 -14.957 33.013 1.00 73.17 918 LEU A CA 1
ATOM 1305 C C . LEU A 1 192 ? 6.322 -15.882 33.372 1.00 72.25 918 LEU A C 1
ATOM 1306 O O . LEU A 1 192 ? 6.992 -16.411 32.484 1.00 72.41 918 LEU A O 1
ATOM 1311 N N . GLY A 1 193 ? 6.537 -16.081 34.669 1.00 71.39 919 GLY A N 1
ATOM 1312 C CA . GLY A 1 193 ? 7.642 -16.886 35.160 1.00 70.13 919 GLY A CA 1
ATOM 1313 C C . GLY A 1 193 ? 7.581 -17.152 36.651 1.00 70.29 919 GLY A C 1
ATOM 1314 O O . GLY A 1 193 ? 6.823 -16.511 37.394 1.00 70.60 919 GLY A O 1
ATOM 1315 N N . LEU A 1 194 ? 8.393 -18.111 37.088 1.00 69.93 920 LEU A N 1
ATOM 1316 C CA . LEU A 1 194 ? 8.493 -18.475 38.488 1.00 69.52 920 LEU A CA 1
ATOM 1317 C C . LEU A 1 194 ? 9.912 -18.906 38.811 1.00 68.56 920 LEU A C 1
ATOM 1318 O O . LEU A 1 194 ? 10.502 -19.681 38.057 1.00 69.14 920 LEU A O 1
ATOM 1323 N N . ARG A 1 195 ? 10.469 -18.403 39.914 1.00 67.44 921 ARG A N 1
ATOM 1324 C CA . ARG A 1 195 ? 11.739 -18.953 40.430 1.00 66.94 921 ARG A CA 1
ATOM 1325 C C . ARG A 1 195 ? 11.611 -19.658 41.797 1.00 67.83 921 ARG A C 1
ATOM 1326 O O . ARG A 1 195 ? 10.842 -19.226 42.658 1.00 68.85 921 ARG A O 1
ATOM 1334 N N . PHE A 1 196 ? 12.337 -20.760 41.966 1.00 67.71 922 PHE A N 1
ATOM 1335 C CA . PHE A 1 196 ? 12.444 -21.426 43.247 1.00 68.93 922 PHE A CA 1
ATOM 1336 C C . PHE A 1 196 ? 13.875 -21.368 43.680 1.00 69.35 922 PHE A C 1
ATOM 1337 O O . PHE A 1 196 ? 14.754 -21.774 42.931 1.00 69.86 922 PHE A O 1
ATOM 1345 N N . GLY A 1 197 ? 14.134 -20.911 44.894 1.00 70.27 923 GLY A N 1
ATOM 1346 C CA . GLY A 1 197 ? 15.491 -20.994 45.407 1.00 71.20 923 GLY A CA 1
ATOM 1347 C C . GLY A 1 197 ? 15.559 -21.245 46.892 1.00 73.50 923 GLY A C 1
ATOM 1348 O O . GLY A 1 197 ? 14.530 -21.415 47.563 1.00 74.41 923 GLY A O 1
ATOM 1349 N N . ARG A 1 198 ? 16.789 -21.278 47.397 1.00 74.46 924 ARG A N 1
ATOM 1350 C CA . ARG A 1 198 ? 17.052 -21.295 48.835 1.00 76.51 924 ARG A CA 1
ATOM 1351 C C . ARG A 1 198 ? 17.947 -20.104 49.193 1.00 75.63 924 ARG A C 1
ATOM 1352 O O . ARG A 1 198 ? 18.952 -19.842 48.516 1.00 74.54 924 ARG A O 1
ATOM 1360 N N . ARG A 1 199 ? 17.545 -19.365 50.228 1.00 76.60 925 ARG A N 1
ATOM 1361 C CA . ARG A 1 199 ? 18.375 -18.307 50.797 1.00 76.99 925 ARG A CA 1
ATOM 1362 C C . ARG A 1 199 ? 19.358 -19.010 51.727 1.00 78.43 925 ARG A C 1
ATOM 1363 O O . ARG A 1 199 ? 18.950 -19.600 52.725 1.00 80.16 925 ARG A O 1
ATOM 1371 N N . ILE A 1 200 ? 20.643 -18.985 51.400 1.00 77.88 926 ILE A N 1
ATOM 1372 C CA . ILE A 1 200 ? 21.562 -19.706 52.240 1.00 79.91 926 ILE A CA 1
ATOM 1373 C C . ILE A 1 200 ? 22.769 -18.908 52.814 1.00 80.89 926 ILE A C 1
ATOM 1374 O O . ILE A 1 200 ? 23.588 -18.323 52.076 1.00 79.98 926 ILE A O 1
ATOM 1379 N N . ALA A 1 201 ? 22.835 -18.871 54.150 1.00 83.16 927 ALA A N 1
ATOM 1380 C CA . ALA A 1 201 ? 23.748 -17.982 54.880 1.00 84.36 927 ALA A CA 1
ATOM 1381 C C . ALA A 1 201 ? 25.077 -18.654 55.238 1.00 86.38 927 ALA A C 1
ATOM 1382 O O . ALA A 1 201 ? 25.099 -19.610 55.993 1.00 88.55 927 ALA A O 1
ATOM 1384 N N . LEU A 1 202 ? 26.174 -18.138 54.686 1.00 86.77 928 LEU A N 1
ATOM 1385 C CA . LEU A 1 202 ? 27.525 -18.665 54.898 1.00 88.95 928 LEU A CA 1
ATOM 1386 C C . LEU A 1 202 ? 28.177 -18.123 56.170 1.00 91.39 928 LEU A C 1
ATOM 1387 O O . LEU A 1 202 ? 27.791 -17.047 56.669 1.00 90.91 928 LEU A O 1
ATOM 1392 N N . ALA A 1 203 ? 29.175 -18.862 56.675 1.00 94.11 929 ALA A N 1
ATOM 1393 C CA . ALA A 1 203 ? 29.910 -18.465 57.884 1.00 96.94 929 ALA A CA 1
ATOM 1394 C C . ALA A 1 203 ? 30.534 -17.096 57.659 1.00 96.59 929 ALA A C 1
ATOM 1395 O O . ALA A 1 203 ? 31.289 -16.905 56.697 1.00 96.15 929 ALA A O 1
ATOM 1397 N N . GLY A 1 204 ? 30.185 -16.141 58.520 1.00 97.25 930 GLY A N 1
ATOM 1398 C CA . GLY A 1 204 ? 30.636 -14.754 58.355 1.00 96.47 930 GLY A CA 1
ATOM 1399 C C . GLY A 1 204 ? 29.464 -13.808 58.173 1.00 94.70 930 GLY A C 1
ATOM 1400 O O . GLY A 1 204 ? 28.884 -13.320 59.131 1.00 95.96 930 GLY A O 1
ATOM 1401 N N . GLY A 1 205 ? 29.097 -13.542 56.939 1.00 92.30 931 GLY A N 1
ATOM 1402 C CA . GLY A 1 205 ? 27.935 -12.703 56.712 1.00 90.86 931 GLY A CA 1
ATOM 1403 C C . GLY A 1 205 ? 27.333 -12.982 55.360 1.00 88.49 931 GLY A C 1
ATOM 1404 O O . GLY A 1 205 ? 26.179 -12.626 55.103 1.00 88.00 931 GLY A O 1
ATOM 1405 N N . ASN A 1 206 ? 28.116 -13.644 54.511 1.00 87.24 932 ASN A N 1
ATOM 1406 C CA . ASN A 1 206 ? 27.754 -13.895 53.115 1.00 84.82 932 ASN A CA 1
ATOM 1407 C C . ASN A 1 206 ? 26.363 -14.522 52.863 1.00 83.28 932 ASN A C 1
ATOM 1408 O O . ASN A 1 206 ? 25.842 -15.251 53.707 1.00 84.41 932 ASN A O 1
ATOM 1413 N N . ILE A 1 207 ? 25.757 -14.185 51.720 1.00 80.30 933 ILE A N 1
ATOM 1414 C CA . ILE A 1 207 ? 24.497 -14.802 51.270 1.00 78.32 933 ILE A CA 1
ATOM 1415 C C . ILE A 1 207 ? 24.616 -15.292 49.850 1.00 76.02 933 ILE A C 1
ATOM 1416 O O . ILE A 1 207 ? 24.584 -14.494 48.930 1.00 73.71 933 ILE A O 1
ATOM 1421 N N . VAL A 1 208 ? 24.770 -16.602 49.673 1.00 76.05 934 VAL A N 1
ATOM 1422 C CA . VAL A 1 208 ? 24.622 -17.198 48.339 1.00 74.14 934 VAL A CA 1
ATOM 1423 C C . VAL A 1 208 ? 23.169 -17.580 48.234 1.00 73.09 934 VAL A C 1
ATOM 1424 O O . VAL A 1 208 ? 22.617 -18.163 49.161 1.00 74.36 934 VAL A O 1
ATOM 1428 N N . GLN A 1 209 ? 22.547 -17.234 47.117 1.00 71.01 935 GLN A N 1
ATOM 1429 C CA . GLN A 1 209 ? 21.127 -17.494 46.930 1.00 70.57 935 GLN A CA 1
ATOM 1430 C C . GLN A 1 209 ? 20.796 -18.005 45.535 1.00 69.52 935 GLN A C 1
ATOM 1431 O O . GLN A 1 209 ? 20.284 -17.242 44.703 1.00 68.12 935 GLN A O 1
ATOM 1437 N N . PRO A 1 210 ? 21.072 -19.294 45.278 1.00 70.18 936 PRO A N 1
ATOM 1438 C CA . PRO A 1 210 ? 20.737 -19.938 43.996 1.00 69.99 936 PRO A CA 1
ATOM 1439 C C . PRO A 1 210 ? 19.250 -20.070 43.826 1.00 69.84 936 PRO A C 1
ATOM 1440 O O . PRO A 1 210 ? 18.508 -19.991 44.797 1.00 70.31 936 PRO A O 1
ATOM 1444 N N . TYR A 1 211 ? 18.833 -20.248 42.578 1.00 69.81 937 TYR A N 1
ATOM 1445 C CA . TYR A 1 211 ? 17.433 -20.507 42.197 1.00 69.99 937 TYR A CA 1
ATOM 1446 C C . TYR A 1 211 ? 17.459 -21.072 40.795 1.00 69.46 937 TYR A C 1
ATOM 1447 O O . TYR A 1 211 ? 18.416 -20.820 40.038 1.00 68.60 937 TYR A O 1
ATOM 1456 N N . ALA A 1 212 ? 16.422 -21.820 40.441 1.00 69.90 938 ALA A N 1
ATOM 1457 C CA . ALA A 1 212 ? 16.197 -22.163 39.052 1.00 69.98 938 ALA A CA 1
ATOM 1458 C C . ALA A 1 212 ? 14.876 -21.519 38.584 1.00 70.01 938 ALA A C 1
ATOM 1459 O O . ALA A 1 212 ? 13.976 -21.283 39.397 1.00 69.87 938 ALA A O 1
ATOM 1461 N N . ARG A 1 213 ? 14.777 -21.201 37.289 1.00 70.13 939 ARG A N 1
ATOM 1462 C CA . ARG A 1 213 ? 13.723 -20.294 36.795 1.00 70.17 939 ARG A CA 1
ATOM 1463 C C . ARG A 1 213 ? 13.009 -20.824 35.580 1.00 71.04 939 ARG A C 1
ATOM 1464 O O . ARG A 1 213 ? 13.662 -21.210 34.611 1.00 71.43 939 ARG A O 1
ATOM 1472 N N . LEU A 1 214 ? 11.677 -20.819 35.616 1.00 71.88 940 LEU A N 1
ATOM 1473 C CA . LEU A 1 214 ? 10.887 -21.174 34.439 1.00 73.44 940 LEU A CA 1
ATOM 1474 C C . LEU A 1 214 ? 10.068 -20.000 33.981 1.00 73.62 940 LEU A C 1
ATOM 1475 O O . LEU A 1 214 ? 9.402 -19.356 34.795 1.00 73.33 940 LEU A O 1
ATOM 1480 N N . GLY A 1 215 ? 10.093 -19.744 32.674 1.00 74.45 941 GLY A N 1
ATOM 1481 C CA . GLY A 1 215 ? 9.404 -18.587 32.122 1.00 75.21 941 GLY A CA 1
ATOM 1482 C C . GLY A 1 215 ? 8.732 -18.770 30.782 1.00 77.39 941 GLY A C 1
ATOM 1483 O O . GLY A 1 215 ? 9.187 -19.530 29.937 1.00 78.11 941 GLY A O 1
ATOM 1484 N N . TRP A 1 216 ? 7.636 -18.056 30.599 1.00 79.02 942 TRP A N 1
ATOM 1485 C CA . TRP A 1 216 ? 7.003 -17.944 29.309 1.00 82.23 942 TRP A CA 1
ATOM 1486 C C . TRP A 1 216 ? 7.029 -16.482 28.859 1.00 82.34 942 TRP A C 1
ATOM 1487 O O . TRP A 1 216 ? 6.918 -15.563 29.689 1.00 81.61 942 TRP A O 1
ATOM 1498 N N . THR A 1 217 ? 7.189 -16.265 27.552 1.00 83.84 943 THR A N 1
ATOM 1499 C CA . THR A 1 217 ? 7.031 -14.926 26.994 1.00 84.18 943 THR A CA 1
ATOM 1500 C C . THR A 1 217 ? 6.593 -14.926 25.539 1.00 86.30 943 THR A C 1
ATOM 1501 O O . THR A 1 217 ? 6.952 -15.813 24.759 1.00 87.47 943 THR A O 1
ATOM 1505 N N . GLN A 1 218 ? 5.812 -13.916 25.186 1.00 87.56 944 GLN A N 1
ATOM 1506 C CA . GLN A 1 218 ? 5.337 -13.767 23.825 1.00 90.36 944 GLN A CA 1
ATOM 1507 C C . GLN A 1 218 ? 5.436 -12.313 23.399 1.00 89.86 944 GLN A C 1
ATOM 1508 O O . GLN A 1 218 ? 5.785 -11.449 24.203 1.00 88.07 944 GLN A O 1
ATOM 1514 N N . GLU A 1 219 ? 5.095 -12.051 22.140 1.00 92.15 945 GLU A N 1
ATOM 1515 C CA . GLU A 1 219 ? 5.207 -10.726 21.551 1.00 92.57 945 GLU A CA 1
ATOM 1516 C C . GLU A 1 219 ? 4.106 -10.448 20.580 1.00 95.10 945 GLU A C 1
ATOM 1517 O O . GLU A 1 219 ? 4.084 -11.090 19.552 1.00 96.88 945 GLU A O 1
ATOM 1523 N N . PHE A 1 220 ? 3.229 -9.479 20.825 1.00 96.54 946 PHE A N 1
ATOM 1524 C CA . PHE A 1 220 ? 2.621 -8.856 19.648 1.00 99.32 946 PHE A CA 1
ATOM 1525 C C . PHE A 1 220 ? 3.417 -7.634 19.203 1.00 98.41 946 PHE A C 1
ATOM 1526 O O . PHE A 1 220 ? 3.653 -6.715 19.986 1.00 96.89 946 PHE A O 1
ATOM 1534 N N . LYS A 1 221 ? 3.858 -7.681 17.945 1.00 99.99 947 LYS A N 1
ATOM 1535 C CA . LYS A 1 221 ? 4.650 -6.637 17.292 1.00 99.97 947 LYS A CA 1
ATOM 1536 C C . LYS A 1 221 ? 3.873 -6.098 16.088 1.00 102.28 947 LYS A C 1
ATOM 1537 O O . LYS A 1 221 ? 3.666 -6.824 15.115 1.00 104.52 947 LYS A O 1
ATOM 1543 N N . SER A 1 222 ? 3.441 -4.837 16.151 1.00 102.45 948 SER A N 1
ATOM 1544 C CA . SER A 1 222 ? 2.628 -4.236 15.075 1.00 104.57 948 SER A CA 1
ATOM 1545 C C . SER A 1 222 ? 3.448 -3.878 13.836 1.00 104.90 948 SER A C 1
ATOM 1546 O O . SER A 1 222 ? 3.077 -4.243 12.715 1.00 107.11 948 SER A O 1
ATOM 1549 N N . GLY A 1 240 ? 5.962 -16.142 20.911 1.00 82.65 966 GLY A N 1
ATOM 1550 C CA . GLY A 1 240 ? 5.693 -17.115 21.980 1.00 83.05 966 GLY A CA 1
ATOM 1551 C C . GLY A 1 240 ? 6.779 -18.170 22.150 1.00 83.05 966 GLY A C 1
ATOM 1552 O O . GLY A 1 240 ? 7.328 -18.682 21.161 1.00 83.71 966 GLY A O 1
ATOM 1553 N N . ARG A 1 241 ? 7.075 -18.499 23.414 1.00 82.20 967 ARG A N 1
ATOM 1554 C CA . ARG A 1 241 ? 8.216 -19.366 23.789 1.00 82.00 967 ARG A CA 1
ATOM 1555 C C . ARG A 1 241 ? 8.364 -19.579 25.279 1.00 80.47 967 ARG A C 1
ATOM 1556 O O . ARG A 1 241 ? 7.866 -18.790 26.080 1.00 79.21 967 ARG A O 1
ATOM 1564 N N . VAL A 1 242 ? 9.101 -20.630 25.630 1.00 80.75 968 VAL A N 1
ATOM 1565 C CA . VAL A 1 242 ? 9.292 -21.020 27.023 1.00 80.12 968 VAL A CA 1
ATOM 1566 C C . VAL A 1 242 ? 10.764 -20.951 27.367 1.00 78.71 968 VAL A C 1
ATOM 1567 O O . VAL A 1 242 ? 11.615 -21.267 26.534 1.00 78.81 968 VAL A O 1
ATOM 1571 N N . GLU A 1 243 ? 11.052 -20.518 28.591 1.00 77.47 969 GLU A N 1
ATOM 1572 C CA . GLU A 1 243 ? 12.429 -20.337 29.031 1.00 76.53 969 GLU A CA 1
ATOM 1573 C C . GLU A 1 243 ? 12.760 -20.985 30.384 1.00 76.28 969 GLU A C 1
ATOM 1574 O O . GLU A 1 243 ? 11.958 -20.974 31.340 1.00 75.58 969 GLU A O 1
ATOM 1580 N N . LEU A 1 244 ? 13.956 -21.576 30.404 1.00 76.51 970 LEU A N 1
ATOM 1581 C CA . LEU A 1 244 ? 14.511 -22.344 31.522 1.00 76.82 970 LEU A CA 1
ATOM 1582 C C . LEU A 1 244 ? 15.913 -21.852 31.787 1.00 75.47 970 LEU A C 1
ATOM 1583 O O . LEU A 1 244 ? 16.729 -21.741 30.866 1.00 75.45 970 LEU A O 1
ATOM 1588 N N . GLY A 1 245 ? 16.198 -21.570 33.049 1.00 74.53 971 GLY A N 1
ATOM 1589 C CA . GLY A 1 245 ? 17.494 -21.039 33.422 1.00 73.12 971 GLY A CA 1
ATOM 1590 C C . GLY A 1 245 ? 17.714 -21.155 34.905 1.00 72.89 971 GLY A C 1
ATOM 1591 O O . GLY A 1 245 ? 16.843 -21.634 35.636 1.00 74.20 971 GLY A O 1
ATOM 1592 N N . ALA A 1 246 ? 18.881 -20.710 35.345 1.00 71.63 972 ALA A N 1
ATOM 1593 C CA . ALA A 1 246 ? 19.271 -20.802 36.734 1.00 71.41 972 ALA A CA 1
ATOM 1594 C C . ALA A 1 246 ? 20.208 -19.652 37.022 1.00 70.14 972 ALA A C 1
ATOM 1595 O O . ALA A 1 246 ? 20.952 -19.230 36.137 1.00 69.70 972 ALA A O 1
ATOM 1597 N N . GLY A 1 247 ? 20.177 -19.149 38.250 1.00 69.77 973 GLY A N 1
ATOM 1598 C CA . GLY A 1 247 ? 21.117 -18.115 38.658 1.00 68.81 973 GLY A CA 1
ATOM 1599 C C . GLY A 1 247 ? 21.599 -18.214 40.090 1.00 69.63 973 GLY A C 1
ATOM 1600 O O . GLY A 1 247 ? 21.120 -19.035 40.874 1.00 70.95 973 GLY A O 1
ATOM 1601 N N . VAL A 1 248 ? 22.569 -17.376 40.428 1.00 69.32 974 VAL A N 1
ATOM 1602 C CA . VAL A 1 248 ? 22.955 -17.172 41.824 1.00 69.97 974 VAL A CA 1
ATOM 1603 C C . VAL A 1 248 ? 23.105 -15.701 42.099 1.00 68.49 974 VAL A C 1
ATOM 1604 O O . VAL A 1 248 ? 23.753 -14.994 41.326 1.00 67.38 974 VAL A O 1
ATOM 1608 N N . ASP A 1 249 ? 22.497 -15.237 43.189 1.00 68.66 975 ASP A N 1
ATOM 1609 C CA . ASP A 1 249 ? 22.701 -13.851 43.633 1.00 68.23 975 ASP A CA 1
ATOM 1610 C C . ASP A 1 249 ? 23.362 -13.886 44.990 1.00 68.51 975 ASP A C 1
ATOM 1611 O O . ASP A 1 249 ? 22.760 -14.362 45.922 1.00 69.32 975 ASP A O 1
ATOM 1616 N N . ALA A 1 250 ? 24.593 -13.387 45.086 1.00 68.16 976 ALA A N 1
ATOM 1617 C CA . ALA A 1 250 ? 25.306 -13.290 46.366 1.00 69.20 976 ALA A CA 1
ATOM 1618 C C . ALA A 1 250 ? 25.320 -11.880 46.918 1.00 68.44 976 ALA A C 1
ATOM 1619 O O . ALA A 1 250 ? 25.460 -10.929 46.169 1.00 67.48 976 ALA A O 1
ATOM 1621 N N . ALA A 1 251 ? 25.128 -11.778 48.234 1.00 69.55 977 ALA A N 1
ATOM 1622 C CA . ALA A 1 251 ? 25.426 -10.586 49.047 1.00 69.67 977 ALA A CA 1
ATOM 1623 C C . ALA A 1 251 ? 26.709 -10.913 49.767 1.00 71.39 977 ALA A C 1
ATOM 1624 O O . ALA A 1 251 ? 26.715 -11.693 50.712 1.00 72.83 977 ALA A O 1
ATOM 1626 N N . LEU A 1 252 ? 27.809 -10.351 49.298 1.00 71.84 978 LEU A N 1
ATOM 1627 C CA . LEU A 1 252 ? 29.082 -10.625 49.924 1.00 74.10 978 LEU A CA 1
ATOM 1628 C C . LEU A 1 252 ? 29.427 -9.485 50.841 1.00 75.42 978 LEU A C 1
ATOM 1629 O O . LEU A 1 252 ? 29.782 -8.406 50.379 1.00 75.52 978 LEU A O 1
ATOM 1634 N N . GLY A 1 253 ? 29.298 -9.729 52.140 1.00 76.97 979 GLY A N 1
ATOM 1635 C CA . GLY A 1 253 ? 29.602 -8.736 53.169 1.00 78.31 979 GLY A CA 1
ATOM 1636 C C . GLY A 1 253 ? 30.420 -7.505 52.808 1.00 77.68 979 GLY A C 1
ATOM 1637 O O . GLY A 1 253 ? 31.430 -7.600 52.118 1.00 77.38 979 GLY A O 1
ATOM 1638 N N . LYS A 1 254 ? 29.972 -6.365 53.331 1.00 78.10 980 LYS A N 1
ATOM 1639 C CA . LYS A 1 254 ? 30.538 -5.017 53.105 1.00 78.25 980 LYS A CA 1
ATOM 1640 C C . LYS A 1 254 ? 30.039 -4.370 51.830 1.00 75.87 980 LYS A C 1
ATOM 1641 O O . LYS A 1 254 ? 30.808 -3.825 51.042 1.00 75.49 980 LYS A O 1
ATOM 1647 N N . GLY A 1 255 ? 28.724 -4.452 51.654 1.00 74.45 981 GLY A N 1
ATOM 1648 C CA . GLY A 1 255 ? 28.026 -3.716 50.625 1.00 72.37 981 GLY A CA 1
ATOM 1649 C C . GLY A 1 255 ? 28.050 -4.308 49.237 1.00 70.47 981 GLY A C 1
ATOM 1650 O O . GLY A 1 255 ? 27.354 -3.810 48.369 1.00 69.42 981 GLY A O 1
ATOM 1651 N N . HIS A 1 256 ? 28.830 -5.359 49.006 1.00 70.41 982 HIS A N 1
ATOM 1652 C CA . HIS A 1 256 ? 28.891 -5.958 47.660 1.00 69.18 982 HIS A CA 1
ATOM 1653 C C . HIS A 1 256 ? 27.737 -6.932 47.328 1.00 68.46 982 HIS A C 1
ATOM 1654 O O . HIS A 1 256 ? 27.188 -7.633 48.206 1.00 69.11 982 HIS A O 1
ATOM 1661 N N . ASN A 1 257 ? 27.387 -6.958 46.046 1.00 66.67 983 ASN A N 1
ATOM 1662 C CA . ASN A 1 257 ? 26.348 -7.809 45.522 1.00 65.45 983 ASN A CA 1
ATOM 1663 C C . ASN A 1 257 ? 26.717 -8.295 44.153 1.00 64.80 983 ASN A C 1
ATOM 1664 O O . ASN A 1 257 ? 27.128 -7.504 43.301 1.00 64.03 983 ASN A O 1
ATOM 1669 N N . LEU A 1 258 ? 26.581 -9.601 43.961 1.00 65.23 984 LEU A N 1
ATOM 1670 C CA . LEU A 1 258 ? 26.857 -10.242 42.696 1.00 65.04 984 LEU A CA 1
ATOM 1671 C C . LEU A 1 258 ? 25.652 -11.046 42.268 1.00 65.12 984 LEU A C 1
ATOM 1672 O O . LEU A 1 258 ? 25.045 -11.745 43.093 1.00 65.78 984 LEU A O 1
ATOM 1677 N N . TYR A 1 259 ? 25.309 -10.935 40.980 1.00 64.52 985 TYR A N 1
ATOM 1678 C CA . TYR A 1 259 ? 24.291 -11.788 40.337 1.00 64.24 985 TYR A CA 1
ATOM 1679 C C . TYR A 1 259 ? 24.839 -12.389 39.044 1.00 63.42 985 TYR A C 1
ATOM 1680 O O . TYR A 1 259 ? 25.548 -11.750 38.288 1.00 62.84 985 TYR A O 1
ATOM 1689 N N . ALA A 1 260 ? 24.526 -13.641 38.808 1.00 63.93 986 ALA A N 1
ATOM 1690 C CA . ALA A 1 260 ? 24.799 -14.247 37.525 1.00 64.07 986 ALA A CA 1
ATOM 1691 C C . ALA A 1 260 ? 23.654 -15.222 37.251 1.00 64.52 986 ALA A C 1
ATOM 1692 O O . ALA A 1 260 ? 23.150 -15.855 38.174 1.00 64.81 986 ALA A O 1
ATOM 1694 N N . SER A 1 261 ? 23.216 -15.291 35.994 1.00 64.66 987 SER A N 1
ATOM 1695 C CA . SER A 1 261 ? 22.197 -16.245 35.575 1.00 65.67 987 SER A CA 1
ATOM 1696 C C . SER A 1 261 ? 22.464 -16.753 34.183 1.00 66.90 987 SER A C 1
ATOM 1697 O O . SER A 1 261 ? 23.123 -16.096 33.385 1.00 66.08 987 SER A O 1
ATOM 1700 N N . TYR A 1 262 ? 21.956 -17.946 33.905 1.00 69.41 988 TYR A N 1
ATOM 1701 C CA . TYR A 1 262 ? 21.956 -18.479 32.560 1.00 71.39 988 TYR A CA 1
ATOM 1702 C C . TYR A 1 262 ? 20.515 -18.717 32.188 1.00 71.72 988 TYR A C 1
ATOM 1703 O O . TYR A 1 262 ? 19.705 -19.042 33.055 1.00 72.36 988 TYR A O 1
ATOM 1712 N N . GLU A 1 263 ? 20.188 -18.499 30.914 1.00 71.95 989 GLU A N 1
ATOM 1713 C CA . GLU A 1 263 ? 18.844 -18.760 30.400 1.00 72.33 989 GLU A CA 1
ATOM 1714 C C . GLU A 1 263 ? 18.867 -19.372 29.004 1.00 73.04 989 GLU A C 1
ATOM 1715 O O . GLU A 1 263 ? 19.688 -18.998 28.163 1.00 72.71 989 GLU A O 1
ATOM 1721 N N . TYR A 1 264 ? 17.973 -20.339 28.798 1.00 73.93 990 TYR A N 1
ATOM 1722 C CA . TYR A 1 264 ? 17.735 -20.984 27.514 1.00 74.74 990 TYR A CA 1
ATOM 1723 C C . TYR A 1 264 ? 16.240 -20.906 27.190 1.00 74.73 990 TYR A C 1
ATOM 1724 O O . TYR A 1 264 ? 15.406 -21.041 28.087 1.00 74.66 990 TYR A O 1
ATOM 1733 N N . ALA A 1 265 ? 15.903 -20.662 25.922 1.00 74.66 991 ALA A N 1
ATOM 1734 C CA . ALA A 1 265 ? 14.503 -20.612 25.481 1.00 75.08 991 ALA A CA 1
ATOM 1735 C C . ALA A 1 265 ? 14.252 -21.236 24.102 1.00 77.36 991 ALA A C 1
ATOM 1736 O O . ALA A 1 265 ? 15.030 -21.053 23.154 1.00 77.73 991 ALA A O 1
ATOM 1738 N N . ALA A 1 266 ? 13.155 -21.975 24.002 1.00 78.80 992 ALA A N 1
ATOM 1739 C CA . ALA A 1 266 ? 12.698 -22.478 22.734 1.00 80.75 992 ALA A CA 1
ATOM 1740 C C . ALA A 1 266 ? 11.257 -22.034 22.523 1.00 81.60 992 ALA A C 1
ATOM 1741 O O . ALA A 1 266 ? 10.486 -21.925 23.474 1.00 80.50 992 ALA A O 1
ATOM 1743 N N . GLY A 1 267 ? 10.913 -21.757 21.269 1.00 83.63 993 GLY A N 1
ATOM 1744 C CA . GLY A 1 267 ? 9.618 -21.182 20.919 1.00 85.81 993 GLY A CA 1
ATOM 1745 C C . GLY A 1 267 ? 9.311 -21.268 19.439 1.00 89.12 993 GLY A C 1
ATOM 1746 O O . GLY A 1 267 ? 10.052 -21.907 18.697 1.00 90.15 993 GLY A O 1
ATOM 1747 N N . ASP A 1 268 ? 8.214 -20.617 19.027 1.00 91.14 994 ASP A N 1
ATOM 1748 C CA . ASP A 1 268 ? 7.710 -20.604 17.636 1.00 94.45 994 ASP A CA 1
ATOM 1749 C C . ASP A 1 268 ? 8.764 -20.125 16.678 1.00 94.73 994 ASP A C 1
ATOM 1750 O O . ASP A 1 268 ? 9.474 -20.924 16.067 1.00 96.47 994 ASP A O 1
ATOM 1755 N N . ARG A 1 269 ? 8.836 -18.801 16.549 1.00 94.00 995 ARG A N 1
ATOM 1756 C CA . ARG A 1 269 ? 9.838 -18.124 15.733 1.00 94.19 995 ARG A CA 1
ATOM 1757 C C . ARG A 1 269 ? 11.204 -18.323 16.408 1.00 92.08 995 ARG A C 1
ATOM 1758 O O . ARG A 1 269 ? 12.209 -18.588 15.744 1.00 93.20 995 ARG A O 1
ATOM 1766 N N . ILE A 1 270 ? 11.179 -18.296 17.740 1.00 89.53 996 ILE A N 1
ATOM 1767 C CA . ILE A 1 270 ? 12.323 -17.993 18.606 1.00 86.19 996 ILE A CA 1
ATOM 1768 C C . ILE A 1 270 ? 13.139 -19.230 19.019 1.00 86.17 996 ILE A C 1
ATOM 1769 O O . ILE A 1 270 ? 12.590 -20.335 19.135 1.00 88.17 996 ILE A O 1
ATOM 1774 N N . ASN A 1 271 ? 14.446 -19.046 19.219 1.00 83.63 997 ASN A N 1
ATOM 1775 C CA . ASN A 1 271 ? 15.315 -20.093 19.786 1.00 82.86 997 ASN A CA 1
ATOM 1776 C C . ASN A 1 271 ? 16.619 -19.566 20.363 1.00 80.33 997 ASN A C 1
ATOM 1777 O O . ASN A 1 271 ? 17.521 -19.189 19.620 1.00 80.67 997 ASN A O 1
ATOM 1782 N N . ILE A 1 272 ? 16.720 -19.554 21.689 1.00 77.65 998 ILE A N 1
ATOM 1783 C CA . ILE A 1 272 ? 17.811 -18.868 22.377 1.00 74.34 998 ILE A CA 1
ATOM 1784 C C . ILE A 1 272 ? 18.781 -19.868 23.020 1.00 75.03 998 ILE A C 1
ATOM 1785 O O . ILE A 1 272 ? 18.680 -20.165 24.202 1.00 74.38 998 ILE A O 1
ATOM 1790 N N . PRO A 1 273 ? 19.739 -20.388 22.239 1.00 76.24 999 PRO A N 1
ATOM 1791 C CA . PRO A 1 273 ? 20.590 -21.433 22.786 1.00 77.04 999 PRO A CA 1
ATOM 1792 C C . PRO A 1 273 ? 21.311 -21.003 24.044 1.00 75.55 999 PRO A C 1
ATOM 1793 O O . PRO A 1 273 ? 21.670 -21.871 24.844 1.00 76.16 999 PRO A O 1
ATOM 1797 N N . TRP A 1 274 ? 21.533 -19.691 24.211 1.00 73.77 1000 TRP A N 1
ATOM 1798 C CA . TRP A 1 274 ? 22.152 -19.145 25.430 1.00 72.32 1000 TRP A CA 1
ATOM 1799 C C . TRP A 1 274 ? 21.924 -17.675 25.668 1.00 70.55 1000 TRP A C 1
ATOM 1800 O O . TRP A 1 274 ? 21.876 -16.894 24.748 1.00 70.19 1000 TRP A O 1
ATOM 1811 N N . SER A 1 275 ? 21.809 -17.312 26.936 1.00 70.05 1001 SER A N 1
ATOM 1812 C CA . SER A 1 275 ? 21.561 -15.954 27.339 1.00 68.94 1001 SER A CA 1
ATOM 1813 C C . SER A 1 275 ? 22.130 -15.789 28.742 1.00 68.90 1001 SER A C 1
ATOM 1814 O O . SER A 1 275 ? 21.593 -16.354 29.708 1.00 69.80 1001 SER A O 1
ATOM 1817 N N . PHE A 1 276 ? 23.216 -15.021 28.843 1.00 68.44 1002 PHE A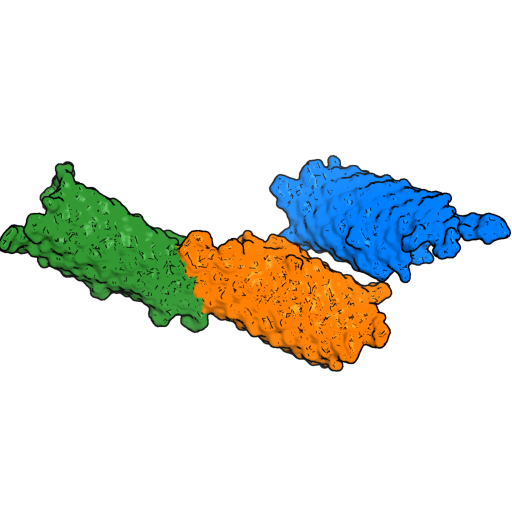 N 1
ATOM 1818 C CA . PHE A 1 276 ? 23.918 -14.762 30.108 1.00 67.85 1002 PHE A CA 1
ATOM 1819 C C . PHE A 1 276 ? 23.666 -13.348 30.610 1.00 66.35 1002 PHE A C 1
ATOM 1820 O O . PHE A 1 276 ? 23.587 -12.419 29.821 1.00 66.31 1002 PHE A O 1
ATOM 1828 N N . HIS A 1 277 ? 23.505 -13.204 31.920 1.00 66.12 1003 HIS A N 1
ATOM 1829 C CA . HIS A 1 277 ? 23.455 -11.910 32.594 1.00 65.22 1003 HIS A CA 1
ATOM 1830 C C . HIS A 1 277 ? 24.372 -12.001 33.806 1.00 64.86 1003 HIS A C 1
ATOM 1831 O O . HIS A 1 277 ? 24.344 -12.985 34.545 1.00 65.43 1003 HIS A O 1
ATOM 1838 N N . ALA A 1 278 ? 25.185 -10.975 34.009 1.00 63.94 1004 ALA A N 1
ATOM 1839 C CA . ALA A 1 278 ? 26.026 -10.859 35.200 1.00 63.72 1004 ALA A CA 1
ATOM 1840 C C . ALA A 1 278 ? 25.781 -9.472 35.715 1.00 62.81 1004 ALA A C 1
ATOM 1841 O O . ALA A 1 278 ? 25.611 -8.552 34.925 1.00 62.57 1004 ALA A O 1
ATOM 1843 N N . GLY A 1 279 ? 25.744 -9.305 37.025 1.00 62.88 1005 GLY A N 1
ATOM 1844 C CA . GLY A 1 279 ? 25.489 -7.984 37.578 1.00 63.21 1005 GLY A CA 1
ATOM 1845 C C . GLY A 1 279 ? 26.164 -7.777 38.910 1.00 64.22 1005 GLY A C 1
ATOM 1846 O O . GLY A 1 279 ? 26.221 -8.720 39.701 1.00 65.45 1005 GLY A O 1
ATOM 1847 N N . TYR A 1 280 ? 26.668 -6.560 39.148 1.00 63.90 1006 TYR A N 1
ATOM 1848 C CA . TYR A 1 280 ? 27.248 -6.177 40.432 1.00 65.19 1006 TYR A CA 1
ATOM 1849 C C . TYR A 1 280 ? 26.580 -4.931 41.008 1.00 65.50 1006 TYR A C 1
ATOM 1850 O O . TYR A 1 280 ? 26.328 -3.981 40.281 1.00 65.54 1006 TYR A O 1
ATOM 1859 N N . ARG A 1 281 ? 26.350 -4.910 42.320 1.00 66.58 1007 ARG A N 1
ATOM 1860 C CA . ARG A 1 281 ? 25.795 -3.726 42.993 1.00 66.93 1007 ARG A CA 1
ATOM 1861 C C . ARG A 1 281 ? 26.474 -3.494 44.340 1.00 69.17 1007 ARG A C 1
ATOM 1862 O O . ARG A 1 281 ? 26.712 -4.445 45.089 1.00 70.14 1007 ARG A O 1
ATOM 1870 N N . TYR A 1 282 ? 26.759 -2.223 44.637 1.00 70.58 1008 TYR A N 1
ATOM 1871 C CA . TYR A 1 282 ? 27.435 -1.765 45.863 1.00 72.60 1008 TYR A CA 1
ATOM 1872 C C . TYR A 1 282 ? 26.394 -1.061 46.708 1.00 73.19 1008 TYR A C 1
ATOM 1873 O O . TYR A 1 282 ? 25.765 -0.100 46.266 1.00 72.55 1008 TYR A O 1
ATOM 1882 N N . SER A 1 283 ? 26.208 -1.546 47.929 1.00 75.08 1009 SER A N 1
ATOM 1883 C CA . SER A 1 283 ? 25.186 -1.016 48.828 1.00 76.42 1009 SER A CA 1
ATOM 1884 C C . SER A 1 283 ? 25.681 0.226 49.544 1.00 78.92 1009 SER A C 1
ATOM 1885 O O . SER A 1 283 ? 24.958 0.848 50.329 1.00 80.11 1009 SER A O 1
ATOM 1888 N N . PHE A 1 284 ? 26.932 0.561 49.240 1.00 80.25 1010 PHE A N 1
ATOM 1889 C CA . PHE A 1 284 ? 27.572 1.842 49.529 1.00 82.55 1010 PHE A CA 1
ATOM 1890 C C . PHE A 1 284 ? 27.481 2.337 50.965 1.00 85.29 1010 PHE A C 1
ATOM 1891 O O . PHE A 1 284 ? 26.392 2.653 51.443 1.00 86.46 1010 PHE A O 1
ATOM 1900 N N . ASP B 1 19 ? -11.615 -38.542 27.482 1.00 73.62 745 ASP B N 1
ATOM 1901 C CA . ASP B 1 19 ? -12.129 -39.879 26.966 1.00 74.67 745 ASP B CA 1
ATOM 1902 C C . ASP B 1 19 ? -13.086 -40.651 27.889 1.00 74.45 745 ASP B C 1
ATOM 1903 O O . ASP B 1 19 ? -13.467 -40.159 28.951 1.00 74.17 745 ASP B O 1
ATOM 1908 N N . ALA B 1 20 ? -13.446 -41.862 27.456 1.00 74.75 746 ALA B N 1
ATOM 1909 C CA . ALA B 1 20 ? -14.406 -42.751 28.148 1.00 75.65 746 ALA B CA 1
ATOM 1910 C C . ALA B 1 20 ? -13.820 -43.535 29.305 1.00 74.02 746 ALA B C 1
ATOM 1911 O O . ALA B 1 20 ? -14.560 -43.972 30.182 1.00 75.22 746 ALA B O 1
ATOM 1913 N N . GLY B 1 21 ? -12.507 -43.730 29.297 1.00 71.72 747 GLY B N 1
ATOM 1914 C CA . GLY B 1 21 ? -11.858 -44.657 30.211 1.00 70.37 747 GLY B CA 1
ATOM 1915 C C . GLY B 1 21 ? -10.939 -45.505 29.360 1.00 69.87 747 GLY B C 1
ATOM 1916 O O . GLY B 1 21 ? -11.068 -45.501 28.156 1.00 71.41 747 GLY B O 1
ATOM 1917 N N . GLY B 1 22 ? -10.004 -46.226 29.958 1.00 68.34 748 GLY B N 1
ATOM 1918 C CA . GLY B 1 22 ? -9.056 -46.976 29.162 1.00 67.74 748 GLY B CA 1
ATOM 1919 C C . GLY B 1 22 ? -7.975 -47.668 29.967 1.00 66.56 748 GLY B C 1
ATOM 1920 O O . GLY B 1 22 ? -7.796 -47.392 31.156 1.00 65.59 748 GLY B O 1
ATOM 1921 N N . PRO B 1 23 ? -7.254 -48.596 29.321 1.00 66.58 749 PRO B N 1
ATOM 1922 C CA . PRO B 1 23 ? -6.095 -49.200 29.935 1.00 65.63 749 PRO B CA 1
ATOM 1923 C C . PRO B 1 23 ? -4.923 -48.238 29.829 1.00 65.25 749 PRO B C 1
ATOM 1924 O O . PRO B 1 23 ? -4.972 -47.286 29.045 1.00 65.99 749 PRO B O 1
ATOM 1928 N N . TRP B 1 24 ? -3.879 -48.462 30.618 1.00 64.59 750 TRP B N 1
ATOM 1929 C CA . TRP B 1 24 ? -2.659 -47.656 30.496 1.00 64.09 750 TRP B CA 1
ATOM 1930 C C . TRP B 1 24 ? -1.445 -48.336 31.105 1.00 63.37 750 TRP B C 1
ATOM 1931 O O . TRP B 1 24 ? -1.561 -49.311 31.855 1.00 63.58 750 TRP B O 1
ATOM 1942 N N . ALA B 1 25 ? -0.277 -47.824 30.763 1.00 63.00 751 ALA B N 1
ATOM 1943 C CA . ALA B 1 25 ? 0.951 -48.424 31.192 1.00 62.61 751 ALA B CA 1
ATOM 1944 C C . ALA B 1 25 ? 1.961 -47.329 31.241 1.00 62.84 751 ALA B C 1
ATOM 1945 O O . ALA B 1 25 ? 2.049 -46.511 30.330 1.00 63.59 751 ALA B O 1
ATOM 1947 N N . ARG B 1 26 ? 2.726 -47.289 32.316 1.00 63.07 752 ARG B N 1
ATOM 1948 C CA . ARG B 1 26 ? 3.827 -46.331 32.407 1.00 63.26 752 ARG B CA 1
ATOM 1949 C C . ARG B 1 26 ? 5.062 -46.981 32.961 1.00 63.28 752 ARG B C 1
ATOM 1950 O O . ARG B 1 26 ? 4.992 -47.938 33.720 1.00 63.20 752 ARG B O 1
ATOM 1958 N N . THR B 1 27 ? 6.199 -46.433 32.588 1.00 64.12 753 THR B N 1
ATOM 1959 C CA . THR B 1 27 ? 7.459 -47.010 32.971 1.00 64.76 753 THR B CA 1
ATOM 1960 C C . THR B 1 27 ? 8.312 -45.890 33.533 1.00 64.58 753 THR B C 1
ATOM 1961 O O . THR B 1 27 ? 8.168 -44.754 33.118 1.00 64.70 753 THR B O 1
ATOM 1965 N N . PHE B 1 28 ? 9.152 -46.169 34.511 1.00 64.82 754 PHE B N 1
ATOM 1966 C CA . PHE B 1 28 ? 9.971 -45.081 35.048 1.00 65.69 754 PHE B CA 1
ATOM 1967 C C . PHE B 1 28 ? 11.307 -45.512 35.592 1.00 66.45 754 PHE B C 1
ATOM 1968 O O . PHE B 1 28 ? 11.474 -46.660 36.047 1.00 66.45 754 PHE B O 1
ATOM 1976 N N . SER B 1 29 ? 12.256 -44.585 35.552 1.00 66.89 755 SER B N 1
ATOM 1977 C CA . SER B 1 29 ? 13.554 -44.855 36.120 1.00 68.30 755 SER B CA 1
ATOM 1978 C C . SER B 1 29 ? 14.214 -43.593 36.644 1.00 69.25 755 SER B C 1
ATOM 1979 O O . SER B 1 29 ? 14.686 -42.772 35.863 1.00 70.61 755 SER B O 1
ATOM 1982 N N . GLU B 1 30 ? 14.255 -43.434 37.961 1.00 69.11 756 GLU B N 1
ATOM 1983 C CA . GLU B 1 30 ? 14.863 -42.250 38.541 1.00 69.74 756 GLU B CA 1
ATOM 1984 C C . GLU B 1 30 ? 16.188 -42.597 39.175 1.00 71.34 756 GLU B C 1
ATOM 1985 O O . GLU B 1 30 ? 16.339 -43.661 39.756 1.00 70.97 756 GLU B O 1
ATOM 1991 N N . ARG B 1 31 ? 17.162 -41.708 39.025 1.00 73.65 757 ARG B N 1
ATOM 1992 C CA . ARG B 1 31 ? 18.435 -41.830 39.749 1.00 76.45 757 ARG B CA 1
ATOM 1993 C C . ARG B 1 31 ? 18.538 -40.810 40.877 1.00 77.63 757 ARG B C 1
ATOM 1994 O O . ARG B 1 31 ? 18.117 -39.668 40.724 1.00 77.41 757 ARG B O 1
ATOM 2002 N N . GLN B 1 32 ? 19.085 -41.233 42.014 1.00 79.28 758 GLN B N 1
ATOM 2003 C CA . GLN B 1 32 ? 19.113 -40.380 43.191 1.00 81.17 758 GLN B CA 1
ATOM 2004 C C . GLN B 1 32 ? 20.414 -40.522 43.908 1.00 84.21 758 GLN B C 1
ATOM 2005 O O . GLN B 1 32 ? 20.825 -41.632 44.244 1.00 85.11 758 GLN B O 1
ATOM 2011 N N . GLN B 1 33 ? 21.065 -39.389 44.134 1.00 86.89 759 GLN B N 1
ATOM 2012 C CA . GLN B 1 33 ? 22.327 -39.340 44.842 1.00 90.21 759 GLN B CA 1
ATOM 2013 C C . GLN B 1 33 ? 22.054 -38.514 46.072 1.00 91.76 759 GLN B C 1
ATOM 2014 O O . GLN B 1 33 ? 22.050 -37.278 46.044 1.00 92.42 759 GLN B O 1
ATOM 2020 N N . ILE B 1 34 ? 21.776 -39.238 47.148 1.00 92.61 760 ILE B N 1
ATOM 2021 C CA . ILE B 1 34 ? 21.247 -38.642 48.360 1.00 94.09 760 ILE B CA 1
ATOM 2022 C C . ILE B 1 34 ? 22.371 -38.340 49.366 1.00 97.90 760 ILE B C 1
ATOM 2023 O O . ILE B 1 34 ? 23.347 -39.091 49.468 1.00 98.97 760 ILE B O 1
ATOM 2028 N N . SER B 1 35 ? 22.205 -37.235 50.097 1.00 100.14 761 SER B N 1
ATOM 2029 C CA . SER B 1 35 ? 23.272 -36.623 50.876 1.00 104.47 761 SER B CA 1
ATOM 2030 C C . SER B 1 35 ? 23.274 -36.969 52.368 1.00 106.90 761 SER B C 1
ATOM 2031 O O . SER B 1 35 ? 22.220 -37.188 52.986 1.00 105.23 761 SER B O 1
ATOM 2034 N N . ASN B 1 36 ? 24.473 -37.044 52.927 1.00 111.08 762 ASN B N 1
ATOM 2035 C CA . ASN B 1 36 ? 24.679 -37.641 54.235 1.00 114.22 762 ASN B CA 1
ATOM 2036 C C . ASN B 1 36 ? 24.225 -36.843 55.451 1.00 116.38 762 ASN B C 1
ATOM 2037 O O . ASN B 1 36 ? 25.022 -36.134 56.065 1.00 119.94 762 ASN B O 1
ATOM 2042 N N . ARG B 1 37 ? 22.946 -36.962 55.792 1.00 114.77 763 ARG B N 1
ATOM 2043 C CA . ARG B 1 37 ? 22.389 -36.251 56.936 1.00 116.58 763 ARG B CA 1
ATOM 2044 C C . ARG B 1 37 ? 22.809 -36.904 58.249 1.00 119.46 763 ARG B C 1
ATOM 2045 O O . ARG B 1 37 ? 22.881 -38.128 58.350 1.00 119.05 763 ARG B O 1
ATOM 2053 N N . ALA B 1 41 ? 25.359 -40.349 52.517 1.00 99.78 767 ALA B N 1
ATOM 2054 C CA . ALA B 1 41 ? 25.947 -40.548 51.206 1.00 99.21 767 ALA B CA 1
ATOM 2055 C C . ALA B 1 41 ? 25.632 -41.946 50.703 1.00 97.25 767 ALA B C 1
ATOM 2056 O O . ALA B 1 41 ? 26.254 -42.922 51.126 1.00 98.69 767 ALA B O 1
ATOM 2058 N N . TYR B 1 42 ? 24.632 -42.028 49.828 1.00 94.40 768 TYR B N 1
ATOM 2059 C CA . TYR B 1 42 ? 24.391 -43.216 49.013 1.00 92.96 768 TYR B CA 1
ATOM 2060 C C . TYR B 1 42 ? 23.705 -42.902 47.672 1.00 90.47 768 TYR B C 1
ATOM 2061 O O . TYR B 1 42 ? 23.065 -41.852 47.513 1.00 89.82 768 TYR B O 1
ATOM 2070 N N . ASP B 1 43 ? 23.853 -43.818 46.713 1.00 89.38 769 ASP B N 1
ATOM 2071 C CA . ASP B 1 43 ? 23.210 -43.689 45.401 1.00 87.29 769 ASP B CA 1
ATOM 2072 C C . ASP B 1 43 ? 22.259 -44.846 45.122 1.00 84.62 769 ASP B C 1
ATOM 2073 O O . ASP B 1 43 ? 22.592 -45.997 45.430 1.00 85.29 769 ASP B O 1
ATOM 2078 N N . GLN B 1 44 ? 21.098 -44.549 44.523 1.00 81.49 770 GLN B N 1
ATOM 2079 C CA . GLN B 1 44 ? 20.168 -45.606 44.123 1.00 78.74 770 GLN B CA 1
ATOM 2080 C C . GLN B 1 44 ? 19.395 -45.368 42.854 1.00 76.24 770 GLN B C 1
ATOM 2081 O O . GLN B 1 44 ? 19.007 -44.249 42.552 1.00 76.07 770 GLN B O 1
ATOM 2087 N N . THR B 1 45 ? 19.147 -46.451 42.135 1.00 74.57 771 THR B N 1
ATOM 2088 C CA . THR B 1 45 ? 18.339 -46.400 40.938 1.00 72.44 771 THR B CA 1
ATOM 2089 C C . THR B 1 45 ? 17.017 -47.074 41.188 1.00 70.17 771 THR B C 1
ATOM 2090 O O . THR B 1 45 ? 16.959 -48.294 41.323 1.00 69.81 771 THR B O 1
ATOM 2094 N N . VAL B 1 46 ? 15.965 -46.262 41.240 1.00 68.36 772 VAL B N 1
ATOM 2095 C CA . VAL B 1 46 ? 14.604 -46.754 41.304 1.00 66.23 772 VAL B CA 1
ATOM 2096 C C . VAL B 1 46 ? 14.048 -46.890 39.891 1.00 65.01 772 VAL B C 1
ATOM 2097 O O . VAL B 1 46 ? 14.232 -46.022 39.049 1.00 64.75 772 VAL B O 1
ATOM 2101 N N . SER B 1 47 ? 13.379 -48.009 39.652 1.00 64.59 773 SER B N 1
ATOM 2102 C CA . SER B 1 47 ? 12.788 -48.318 38.363 1.00 64.39 773 SER B CA 1
ATOM 2103 C C . SER B 1 47 ? 11.426 -48.930 38.539 1.00 63.44 773 SER B C 1
ATOM 2104 O O . SER B 1 47 ? 11.212 -49.668 39.496 1.00 63.76 773 SER B O 1
ATOM 2107 N N . GLY B 1 48 ? 10.507 -48.651 37.616 1.00 62.79 774 GLY B N 1
ATOM 2108 C CA . GLY B 1 48 ? 9.197 -49.279 37.698 1.00 61.91 774 GLY B CA 1
ATOM 2109 C C . GLY B 1 48 ? 8.380 -49.527 36.452 1.00 61.35 774 GLY B C 1
ATOM 2110 O O . GLY B 1 48 ? 8.676 -49.020 35.373 1.00 61.66 774 GLY B O 1
ATOM 2111 N N . LEU B 1 49 ? 7.336 -50.327 36.647 1.00 60.94 775 LEU B N 1
ATOM 2112 C CA . LEU B 1 49 ? 6.334 -50.628 35.652 1.00 60.74 775 LEU B CA 1
ATOM 2113 C C . LEU B 1 49 ? 5.040 -50.513 36.384 1.00 60.37 775 LEU B C 1
ATOM 2114 O O . LEU B 1 49 ? 4.878 -51.092 37.449 1.00 60.50 775 LEU B O 1
ATOM 2119 N N . GLU B 1 50 ? 4.123 -49.741 35.828 1.00 60.41 776 GLU B N 1
ATOM 2120 C CA . GLU B 1 50 ? 2.802 -49.611 36.405 1.00 60.40 776 GLU B CA 1
ATOM 2121 C C . GLU B 1 50 ? 1.786 -49.761 35.295 1.00 61.12 776 GLU B C 1
ATOM 2122 O O . GLU B 1 50 ? 1.950 -49.208 34.202 1.00 61.86 776 GLU B O 1
ATOM 2128 N N . ILE B 1 51 ? 0.732 -50.516 35.574 1.00 61.24 777 ILE B N 1
ATOM 2129 C CA . ILE B 1 51 ? -0.256 -50.836 34.566 1.00 61.11 777 ILE B CA 1
ATOM 2130 C C . ILE B 1 51 ? -1.615 -50.631 35.229 1.00 61.61 777 ILE B C 1
ATOM 2131 O O . ILE B 1 51 ? -1.854 -51.143 36.330 1.00 62.30 777 ILE B O 1
ATOM 2136 N N . GLY B 1 52 ? -2.480 -49.833 34.612 1.00 61.40 778 GLY B N 1
ATOM 2137 C CA . GLY B 1 52 ? -3.767 -49.532 35.235 1.00 61.12 778 GLY B CA 1
ATOM 2138 C C . GLY B 1 52 ? -4.915 -49.398 34.269 1.00 61.53 778 GLY B C 1
ATOM 2139 O O . GLY B 1 52 ? -4.698 -49.201 33.087 1.00 62.19 778 GLY B O 1
ATOM 2140 N N . LEU B 1 53 ? -6.138 -49.517 34.772 1.00 61.71 779 LEU B N 1
ATOM 2141 C CA . LEU B 1 53 ? -7.344 -49.324 33.972 1.00 62.49 779 LEU B CA 1
ATOM 2142 C C . LEU B 1 53 ? -8.381 -48.503 34.744 1.00 64.07 779 LEU B C 1
ATOM 2143 O O . LEU B 1 53 ? -8.542 -48.667 35.956 1.00 63.90 779 LEU B O 1
ATOM 2148 N N . ASP B 1 54 ? -9.056 -47.595 34.050 1.00 65.68 780 ASP B N 1
ATOM 2149 C CA . ASP B 1 54 ? -10.018 -46.729 34.700 1.00 67.74 780 ASP B CA 1
ATOM 2150 C C . ASP B 1 54 ? -11.150 -46.461 33.791 1.00 70.07 780 ASP B C 1
ATOM 2151 O O . ASP B 1 54 ? -11.030 -46.618 32.591 1.00 70.45 780 ASP B O 1
ATOM 2156 N N . ARG B 1 55 ? -12.243 -46.006 34.373 1.00 72.58 781 ARG B N 1
ATOM 2157 C CA . ARG B 1 55 ? -13.465 -45.807 33.633 1.00 75.79 781 ARG B CA 1
ATOM 2158 C C . ARG B 1 55 ? -13.994 -44.429 33.934 1.00 77.09 781 ARG B C 1
ATOM 2159 O O . ARG B 1 55 ? -14.141 -44.041 35.095 1.00 76.82 781 ARG B O 1
ATOM 2167 N N . GLY B 1 56 ? -14.256 -43.693 32.863 1.00 78.95 782 GLY B N 1
ATOM 2168 C CA . GLY B 1 56 ? -14.758 -42.330 32.953 1.00 81.40 782 GLY B CA 1
ATOM 2169 C C . GLY B 1 56 ? -16.270 -42.199 32.865 1.00 85.01 782 GLY B C 1
ATOM 2170 O O . GLY B 1 56 ? -16.962 -43.055 32.310 1.00 86.20 782 GLY B O 1
ATOM 2171 N N . TRP B 1 57 ? -16.766 -41.115 33.446 1.00 87.15 783 TRP B N 1
ATOM 2172 C CA . TRP B 1 57 ? -18.150 -40.690 33.314 1.00 91.10 783 TRP B CA 1
ATOM 2173 C C . TRP B 1 57 ? -18.214 -39.173 33.535 1.00 92.17 783 TRP B C 1
ATOM 2174 O O . TRP B 1 57 ? -17.219 -38.562 33.934 1.00 90.52 783 TRP B O 1
ATOM 2185 N N . SER B 1 58 ? -19.369 -38.568 33.260 1.00 95.53 784 SER B N 1
ATOM 2186 C CA . SER B 1 58 ? -19.487 -37.116 33.325 1.00 96.97 784 SER B CA 1
ATOM 2187 C C . SER B 1 58 ? -20.407 -36.628 34.446 1.00 99.20 784 SER B C 1
ATOM 2188 O O . SER B 1 58 ? -21.496 -37.168 34.667 1.00 101.34 784 SER B O 1
ATOM 2191 N N . ALA B 1 59 ? -19.930 -35.607 35.153 1.00 98.79 785 ALA B N 1
ATOM 2192 C CA . ALA B 1 59 ? -20.668 -34.967 36.230 1.00 100.81 785 ALA B CA 1
ATOM 2193 C C . ALA B 1 59 ? -20.908 -33.536 35.811 1.00 102.23 785 ALA B C 1
ATOM 2194 O O . ALA B 1 59 ? -20.004 -32.907 35.267 1.00 100.83 785 ALA B O 1
ATOM 2196 N N . SER B 1 60 ? -22.112 -33.023 36.062 1.00 105.12 786 SER B N 1
ATOM 2197 C CA . SER B 1 60 ? -22.429 -31.628 35.764 1.00 106.69 786 SER B CA 1
ATOM 2198 C C . SER B 1 60 ? -21.302 -30.784 36.320 1.00 104.66 786 SER B C 1
ATOM 2199 O O . SER B 1 60 ? -21.119 -30.713 37.540 1.00 104.58 786 SER B O 1
ATOM 2202 N N . GLY B 1 61 ? -20.515 -30.187 35.428 1.00 103.05 787 GLY B N 1
ATOM 2203 C CA . GLY B 1 61 ? -19.357 -29.407 35.854 1.00 100.94 787 GLY B CA 1
ATOM 2204 C C . GLY B 1 61 ? -18.035 -29.886 35.299 1.00 97.33 787 GLY B C 1
ATOM 2205 O O . GLY B 1 61 ? -17.222 -29.076 34.869 1.00 96.63 787 GLY B O 1
ATOM 2206 N N . GLY B 1 62 ? -17.817 -31.197 35.314 1.00 95.53 788 GLY B N 1
ATOM 2207 C CA . GLY B 1 62 ? -16.581 -31.783 34.793 1.00 92.50 788 GLY B CA 1
ATOM 2208 C C . GLY B 1 62 ? -16.652 -33.237 34.341 1.00 91.55 788 GLY B C 1
ATOM 2209 O O . GLY B 1 62 ? -17.607 -33.657 33.667 1.00 93.10 788 GLY B O 1
ATOM 2210 N N . ARG B 1 63 ? -15.640 -34.015 34.731 1.00 89.00 789 ARG B N 1
ATOM 2211 C CA . ARG B 1 63 ? -15.469 -35.377 34.226 1.00 87.57 789 ARG B CA 1
ATOM 2212 C C . ARG B 1 63 ? -14.687 -36.283 35.204 1.00 85.44 789 ARG B C 1
ATOM 2213 O O . ARG B 1 63 ? -13.478 -36.108 35.392 1.00 84.18 789 ARG B O 1
ATOM 2221 N N . TRP B 1 64 ? -15.372 -37.247 35.823 1.00 85.28 790 TRP B N 1
ATOM 2222 C CA . TRP B 1 64 ? -14.732 -38.165 36.781 1.00 82.76 790 TRP B CA 1
ATOM 2223 C C . TRP B 1 64 ? -14.206 -39.452 36.129 1.00 80.30 790 TRP B C 1
ATOM 2224 O O . TRP B 1 64 ? -14.709 -39.897 35.090 1.00 80.57 790 TRP B O 1
ATOM 2235 N N . TYR B 1 65 ? -13.190 -40.039 36.767 1.00 77.17 791 TYR B N 1
ATOM 2236 C CA . TYR B 1 65 ? -12.594 -41.315 36.373 1.00 74.23 791 TYR B CA 1
ATOM 2237 C C . TYR B 1 65 ? -12.219 -42.021 37.656 1.00 72.54 791 TYR B C 1
ATOM 2238 O O . TYR B 1 65 ? -11.670 -41.401 38.562 1.00 71.97 791 TYR B O 1
ATOM 2247 N N . ALA B 1 66 ? -12.553 -43.305 37.757 1.00 71.54 792 ALA B N 1
ATOM 2248 C CA . ALA B 1 66 ? -12.122 -44.138 38.882 1.00 69.21 792 ALA B CA 1
ATOM 2249 C C . ALA B 1 66 ? -11.471 -45.329 38.235 1.00 67.16 792 ALA B C 1
ATOM 2250 O O . ALA B 1 66 ? -11.745 -45.608 37.068 1.00 67.16 792 ALA B O 1
ATOM 2252 N N . GLY B 1 67 ? -10.585 -46.006 38.960 1.00 65.43 793 GLY B N 1
ATOM 2253 C CA . GLY B 1 67 ? -9.757 -47.053 38.371 1.00 63.47 793 GLY B CA 1
ATOM 2254 C C . GLY B 1 67 ? -8.818 -47.652 39.370 1.00 62.10 793 GLY B C 1
ATOM 2255 O O . GLY B 1 67 ? -8.912 -47.355 40.540 1.00 62.13 793 GLY B O 1
ATOM 2256 N N . GLY B 1 68 ? -7.908 -48.495 38.907 1.00 61.26 794 GLY B N 1
ATOM 2257 C CA . GLY B 1 68 ? -6.944 -49.146 39.793 1.00 61.34 794 GLY B CA 1
ATOM 2258 C C . GLY B 1 68 ? -5.695 -49.523 39.028 1.00 61.28 794 GLY B C 1
ATOM 2259 O O . GLY B 1 68 ? -5.630 -49.280 37.827 1.00 61.01 794 GLY B O 1
ATOM 2260 N N . LEU B 1 69 ? -4.714 -50.134 39.693 1.00 61.95 795 LEU B N 1
ATOM 2261 C CA . LEU B 1 69 ? -3.406 -50.366 39.063 1.00 62.87 795 LEU B CA 1
ATOM 2262 C C . LEU B 1 69 ? -2.573 -51.475 39.699 1.00 63.58 795 LEU B C 1
ATOM 2263 O O . LEU B 1 69 ? -2.623 -51.672 40.915 1.00 64.75 795 LEU B O 1
ATOM 2268 N N . LEU B 1 70 ? -1.800 -52.181 38.872 1.00 63.95 796 LEU B N 1
ATOM 2269 C CA . LEU B 1 70 ? -0.778 -53.126 39.325 1.00 64.17 796 LEU B CA 1
ATOM 2270 C C . LEU B 1 70 ? 0.523 -52.430 39.161 1.00 64.05 796 LEU B C 1
ATOM 2271 O O . LEU B 1 70 ? 0.628 -51.538 38.330 1.00 64.17 796 LEU B O 1
ATOM 2276 N N . GLY B 1 71 ? 1.532 -52.871 39.904 1.00 64.55 797 GLY B N 1
ATOM 2277 C CA . GLY B 1 71 ? 2.879 -52.308 39.783 1.00 64.73 797 GLY B CA 1
ATOM 2278 C C . GLY B 1 71 ? 4.021 -53.199 40.245 1.00 65.24 797 GLY B C 1
ATOM 2279 O O . GLY B 1 71 ? 3.889 -53.952 41.200 1.00 65.80 797 GLY B O 1
ATOM 2280 N N . TYR B 1 72 ? 5.139 -53.126 39.540 1.00 65.58 798 TYR B N 1
ATOM 2281 C CA . TYR B 1 72 ? 6.385 -53.668 40.033 1.00 66.69 798 TYR B CA 1
ATOM 2282 C C . TYR B 1 72 ? 7.296 -52.475 40.324 1.00 66.40 798 TYR B C 1
ATOM 2283 O O . TYR B 1 72 ? 6.995 -51.362 39.899 1.00 66.61 798 TYR B O 1
ATOM 2292 N N . THR B 1 73 ? 8.374 -52.675 41.081 1.00 66.46 799 THR B N 1
ATOM 2293 C CA . THR B 1 73 ? 9.308 -51.586 41.427 1.00 66.11 799 THR B CA 1
ATOM 2294 C C . THR B 1 73 ? 10.597 -52.211 41.907 1.00 66.87 799 THR B C 1
ATOM 2295 O O . THR B 1 73 ? 10.599 -53.191 42.663 1.00 67.25 799 THR B O 1
ATOM 2299 N N . TYR B 1 74 ? 11.699 -51.617 41.495 1.00 67.24 800 TYR B N 1
ATOM 2300 C CA . TYR B 1 74 ? 13.002 -52.206 41.711 1.00 68.45 800 TYR B CA 1
ATOM 2301 C C . TYR B 1 74 ? 14.029 -51.089 41.988 1.00 68.62 800 TYR B C 1
ATOM 2302 O O . TYR B 1 74 ? 14.218 -50.193 41.180 1.00 68.75 800 TYR B O 1
ATOM 2311 N N . ALA B 1 75 ? 14.637 -51.123 43.170 1.00 69.02 801 ALA B N 1
ATOM 2312 C CA . ALA B 1 75 ? 15.587 -50.113 43.594 1.00 69.41 801 ALA B CA 1
ATOM 2313 C C . ALA B 1 75 ? 16.948 -50.754 43.806 1.00 71.21 801 ALA B C 1
ATOM 2314 O O . ALA B 1 75 ? 17.060 -51.768 44.492 1.00 71.57 801 ALA B O 1
ATOM 2316 N N . ASP B 1 76 ? 17.971 -50.157 43.188 1.00 72.36 802 ASP B N 1
ATOM 2317 C CA . ASP B 1 76 ? 19.374 -50.546 43.360 1.00 74.32 802 ASP B CA 1
ATOM 2318 C C . ASP B 1 76 ? 20.151 -49.539 44.162 1.00 75.45 802 ASP B C 1
ATOM 2319 O O . ASP B 1 76 ? 20.381 -48.440 43.692 1.00 75.86 802 ASP B O 1
ATOM 2324 N N . ARG B 1 77 ? 20.581 -49.915 45.357 1.00 76.42 803 ARG B N 1
ATOM 2325 C CA . ARG B 1 77 ? 21.251 -48.968 46.214 1.00 78.00 803 ARG B CA 1
ATOM 2326 C C . ARG B 1 77 ? 22.719 -49.270 46.402 1.00 80.68 803 ARG B C 1
ATOM 2327 O O . ARG B 1 77 ? 23.104 -50.414 46.601 1.00 81.18 803 ARG B O 1
ATOM 2335 N N . THR B 1 78 ? 23.531 -48.219 46.339 1.00 82.85 804 THR B N 1
ATOM 2336 C CA . THR B 1 78 ? 24.979 -48.309 46.562 1.00 86.27 804 THR B CA 1
ATOM 2337 C C . THR B 1 78 ? 25.432 -47.391 47.682 1.00 88.58 804 THR B C 1
ATOM 2338 O O . THR B 1 78 ? 25.063 -46.221 47.710 1.00 88.23 804 THR B O 1
ATOM 2342 N N . TYR B 1 79 ? 26.218 -47.942 48.601 1.00 91.57 805 TYR B N 1
ATOM 2343 C CA . TYR B 1 79 ? 26.916 -47.167 49.608 1.00 94.92 805 TYR B CA 1
ATOM 2344 C C . TYR B 1 79 ? 28.366 -47.182 49.176 1.00 98.54 805 TYR B C 1
ATOM 2345 O O . TYR B 1 79 ? 28.919 -48.261 48.932 1.00 99.40 805 TYR B O 1
ATOM 2354 N N . PRO B 1 80 ? 28.989 -45.995 49.054 1.00 100.97 806 PRO B N 1
ATOM 2355 C CA . PRO B 1 80 ? 30.418 -45.960 48.723 1.00 104.57 806 PRO B CA 1
ATOM 2356 C C . PRO B 1 80 ? 31.247 -46.089 50.000 1.00 108.12 806 PRO B C 1
ATOM 2357 O O . PRO B 1 80 ? 31.018 -45.312 50.927 1.00 108.88 806 PRO B O 1
ATOM 2361 N N . GLY B 1 81 ? 32.150 -47.075 50.100 1.00 110.53 807 GLY B N 1
ATOM 2362 C CA . GLY B 1 81 ? 32.268 -48.223 49.185 1.00 109.55 807 GLY B CA 1
ATOM 2363 C C . GLY B 1 81 ? 32.041 -49.480 50.009 1.00 109.59 807 GLY B C 1
ATOM 2364 O O . GLY B 1 81 ? 32.898 -50.360 50.097 1.00 111.82 807 GLY B O 1
ATOM 2365 N N . ASP B 1 82 ? 30.859 -49.548 50.610 1.00 107.20 808 ASP B N 1
ATOM 2366 C CA . ASP B 1 82 ? 30.540 -50.527 51.637 1.00 107.46 808 ASP B CA 1
ATOM 2367 C C . ASP B 1 82 ? 29.717 -51.704 51.119 1.00 104.35 808 ASP B C 1
ATOM 2368 O O . ASP B 1 82 ? 29.661 -52.751 51.749 1.00 104.96 808 ASP B O 1
ATOM 2373 N N . GLY B 1 83 ? 29.085 -51.534 49.969 1.00 101.24 809 GLY B N 1
ATOM 2374 C CA . GLY B 1 83 ? 28.312 -52.610 49.376 1.00 98.58 809 GLY B CA 1
ATOM 2375 C C . GLY B 1 83 ? 27.079 -52.102 48.663 1.00 94.83 809 GLY B C 1
ATOM 2376 O O . GLY B 1 83 ? 27.184 -51.438 47.629 1.00 94.03 809 GLY B O 1
ATOM 2377 N N . GLY B 1 84 ? 25.912 -52.424 49.220 1.00 92.57 810 GLY B N 1
ATOM 2378 C CA . GLY B 1 84 ? 24.641 -51.978 48.666 1.00 88.95 810 GLY B CA 1
ATOM 2379 C C . GLY B 1 84 ? 23.433 -52.846 48.987 1.00 86.62 810 GLY B C 1
ATOM 2380 O O . GLY B 1 84 ? 23.569 -54.016 49.361 1.00 87.45 810 GLY B O 1
ATOM 2381 N N . GLY B 1 85 ? 22.251 -52.248 48.839 1.00 83.73 811 GLY B N 1
ATOM 2382 C CA . GLY B 1 85 ? 20.979 -52.932 49.002 1.00 80.80 811 GLY B CA 1
ATOM 2383 C C . GLY B 1 85 ? 20.187 -53.001 47.706 1.00 77.98 811 GLY B C 1
ATOM 2384 O O . GLY B 1 85 ? 20.520 -52.340 46.719 1.00 77.52 811 GLY B O 1
ATOM 2385 N N . LYS B 1 86 ? 19.147 -53.837 47.713 1.00 76.01 812 LYS B N 1
ATOM 2386 C CA . LYS B 1 86 ? 18.194 -53.962 46.623 1.00 72.75 812 LYS B CA 1
ATOM 2387 C C . LYS B 1 86 ? 16.831 -54.134 47.260 1.00 71.14 812 LYS B C 1
ATOM 2388 O O . LYS B 1 86 ? 16.713 -54.764 48.302 1.00 71.59 812 LYS B O 1
ATOM 2394 N N . VAL B 1 87 ? 15.814 -53.557 46.625 1.00 69.42 813 VAL B N 1
ATOM 2395 C CA . VAL B 1 87 ? 14.423 -53.629 47.068 1.00 68.14 813 VAL B CA 1
ATOM 2396 C C . VAL B 1 87 ? 13.501 -53.919 45.869 1.00 66.61 813 VAL B C 1
ATOM 2397 O O . VAL B 1 87 ? 13.657 -53.317 44.812 1.00 65.84 813 VAL B O 1
ATOM 2401 N N . LYS B 1 88 ? 12.558 -54.848 46.036 1.00 66.24 814 LYS B N 1
ATOM 2402 C CA . LYS B 1 88 ? 11.704 -55.313 44.938 1.00 65.38 814 LYS B CA 1
ATOM 2403 C C . LYS B 1 88 ? 10.328 -55.495 45.457 1.00 64.74 814 LYS B C 1
ATOM 2404 O O . LYS B 1 88 ? 10.175 -56.051 46.543 1.00 65.71 814 LYS B O 1
ATOM 2410 N N . GLY B 1 89 ? 9.319 -55.083 44.680 1.00 63.69 815 GLY B N 1
ATOM 2411 C CA . GLY B 1 89 ? 7.939 -55.451 45.019 1.00 62.63 815 GLY B CA 1
ATOM 2412 C C . GLY B 1 89 ? 6.744 -55.047 44.187 1.00 61.15 815 GLY B C 1
ATOM 2413 O O . GLY B 1 89 ? 6.807 -54.136 43.364 1.00 60.75 815 GLY B O 1
ATOM 2414 N N . LEU B 1 90 ? 5.647 -55.746 44.474 1.00 60.79 816 LEU B N 1
ATOM 2415 C CA . LEU B 1 90 ? 4.346 -55.619 43.850 1.00 59.73 816 LEU B CA 1
ATOM 2416 C C . LEU B 1 90 ? 3.627 -54.590 44.661 1.00 59.06 816 LEU B C 1
ATOM 2417 O O . LEU B 1 90 ? 3.840 -54.501 45.852 1.00 60.10 816 LEU B O 1
ATOM 2422 N N . HIS B 1 91 ? 2.794 -53.792 44.025 1.00 58.15 817 HIS B N 1
ATOM 2423 C CA . HIS B 1 91 ? 1.863 -52.937 44.738 1.00 58.19 817 HIS B CA 1
ATOM 2424 C C . HIS B 1 91 ? 0.590 -52.881 43.913 1.00 58.16 817 HIS B C 1
ATOM 2425 O O . HIS B 1 91 ? 0.589 -53.250 42.742 1.00 58.22 817 HIS B O 1
ATOM 2432 N N . VAL B 1 92 ? -0.504 -52.448 44.512 1.00 58.46 818 VAL B N 1
ATOM 2433 C CA . VAL B 1 92 ? -1.752 -52.325 43.792 1.00 58.47 818 VAL B CA 1
ATOM 2434 C C . VAL B 1 92 ? -2.346 -51.041 44.276 1.00 59.38 818 VAL B C 1
ATOM 2435 O O . VAL B 1 92 ? -2.040 -50.623 45.390 1.00 60.23 818 VAL B O 1
ATOM 2439 N N . GLY B 1 93 ? -3.200 -50.413 43.475 1.00 59.61 819 GLY B N 1
ATOM 2440 C CA . GLY B 1 93 ? -3.805 -49.171 43.912 1.00 60.46 819 GLY B CA 1
ATOM 2441 C C . GLY B 1 93 ? -5.125 -48.807 43.290 1.00 61.46 819 GLY B C 1
ATOM 2442 O O . GLY B 1 93 ? -5.478 -49.324 42.239 1.00 61.94 819 GLY B O 1
ATOM 2443 N N . GLY B 1 94 ? -5.843 -47.906 43.952 1.00 62.37 820 GLY B N 1
ATOM 2444 C CA . GLY B 1 94 ? -7.074 -47.340 43.448 1.00 63.87 820 GLY B CA 1
ATOM 2445 C C . GLY B 1 94 ? -6.902 -45.831 43.354 1.00 64.57 820 GLY B C 1
ATOM 2446 O O . GLY B 1 94 ? -6.110 -45.268 44.113 1.00 64.48 820 GLY B O 1
ATOM 2447 N N . TYR B 1 95 ? -7.641 -45.186 42.433 1.00 65.05 821 TYR B N 1
ATOM 2448 C CA . TYR B 1 95 ? -7.593 -43.736 42.242 1.00 65.25 821 TYR B CA 1
ATOM 2449 C C . TYR B 1 95 ? -8.858 -43.125 41.649 1.00 66.95 821 TYR B C 1
ATOM 2450 O O . TYR B 1 95 ? -9.473 -43.701 40.752 1.00 67.29 821 TYR B O 1
ATOM 2459 N N . ALA B 1 96 ? -9.222 -41.944 42.141 1.00 68.35 822 ALA B N 1
ATOM 2460 C CA . ALA B 1 96 ? -10.269 -41.128 41.540 1.00 70.33 822 ALA B CA 1
ATOM 2461 C C . ALA B 1 96 ? -9.597 -39.932 40.867 1.00 70.64 822 ALA B C 1
ATOM 2462 O O . ALA B 1 96 ? -8.481 -39.567 41.223 1.00 69.90 822 ALA B O 1
ATOM 2464 N N . ALA B 1 97 ? -10.269 -39.321 39.897 1.00 72.20 823 ALA B N 1
ATOM 2465 C CA . ALA B 1 97 ? -9.710 -38.185 39.156 1.00 72.62 823 ALA B CA 1
ATOM 2466 C C . ALA B 1 97 ? -10.834 -37.285 38.649 1.00 75.24 823 ALA B C 1
ATOM 2467 O O . ALA B 1 97 ? -11.901 -37.763 38.237 1.00 76.51 823 ALA B O 1
ATOM 2469 N N . TYR B 1 98 ? -10.610 -35.979 38.691 1.00 76.65 824 TYR B N 1
ATOM 2470 C CA . TYR B 1 98 ? -11.621 -35.055 38.209 1.00 79.55 824 TYR B CA 1
ATOM 2471 C C . TYR B 1 98 ? -11.022 -34.051 37.233 1.00 79.64 824 TYR B C 1
ATOM 2472 O O . TYR B 1 98 ? -9.933 -33.542 37.465 1.00 79.06 824 TYR B O 1
ATOM 2481 N N . VAL B 1 99 ? -11.712 -33.792 36.128 1.00 80.98 825 VAL B N 1
ATOM 2482 C CA . VAL B 1 99 ? -11.295 -32.729 35.217 1.00 82.14 825 VAL B CA 1
ATOM 2483 C C . VAL B 1 99 ? -12.444 -31.724 35.027 1.00 85.42 825 VAL B C 1
ATOM 2484 O O . VAL B 1 99 ? -13.498 -32.077 34.485 1.00 87.10 825 VAL B O 1
ATOM 2488 N N . GLY B 1 100 ? -12.248 -30.488 35.485 1.00 86.97 826 GLY B N 1
ATOM 2489 C CA . GLY B 1 100 ? -13.252 -29.436 35.320 1.00 90.71 826 GLY B CA 1
ATOM 2490 C C . GLY B 1 100 ? -13.111 -28.771 33.958 1.00 92.19 826 GLY B C 1
ATOM 2491 O O . GLY B 1 100 ? -11.985 -28.504 33.508 1.00 91.10 826 GLY B O 1
ATOM 2492 N N . ASP B 1 101 ? -14.245 -28.516 33.292 1.00 94.83 827 ASP B N 1
ATOM 2493 C CA . ASP B 1 101 ? -14.259 -27.825 31.992 1.00 96.31 827 ASP B CA 1
ATOM 2494 C C . ASP B 1 101 ? -13.776 -26.374 32.138 1.00 97.20 827 ASP B C 1
ATOM 2495 O O . ASP B 1 101 ? -13.447 -25.715 31.147 1.00 98.01 827 ASP B O 1
ATOM 2500 N N . GLY B 1 102 ? -13.736 -25.883 33.377 1.00 97.39 828 GLY B N 1
ATOM 2501 C CA . GLY B 1 102 ? -13.145 -24.586 33.682 1.00 97.65 828 GLY B CA 1
ATOM 2502 C C . GLY B 1 102 ? -11.626 -24.607 33.628 1.00 95.23 828 GLY B C 1
ATOM 2503 O O . GLY B 1 102 ? -10.996 -23.555 33.600 1.00 95.94 828 GLY B O 1
ATOM 2504 N N . GLY B 1 103 ? -11.035 -25.801 33.624 1.00 92.75 829 GLY B N 1
ATOM 2505 C CA . GLY B 1 103 ? -9.579 -25.948 33.593 1.00 90.56 829 GLY B CA 1
ATOM 2506 C C . GLY B 1 103 ? -8.946 -26.518 34.856 1.00 89.10 829 GLY B C 1
ATOM 2507 O O . GLY B 1 103 ? -7.815 -26.990 34.811 1.00 87.28 829 GLY B O 1
ATOM 2508 N N . TYR B 1 104 ? -9.667 -26.463 35.977 1.00 90.09 830 TYR B N 1
ATOM 2509 C CA . TYR B 1 104 ? -9.252 -27.105 37.237 1.00 89.26 830 TYR B CA 1
ATOM 2510 C C . TYR B 1 104 ? -9.280 -28.644 37.188 1.00 87.62 830 TYR B C 1
ATOM 2511 O O . TYR B 1 104 ? -10.187 -29.231 36.594 1.00 88.04 830 TYR B O 1
ATOM 2520 N N . TYR B 1 105 ? -8.309 -29.291 37.832 1.00 86.02 831 TYR B N 1
ATOM 2521 C CA . TYR B 1 105 ? -8.307 -30.762 37.986 1.00 84.81 831 TYR B CA 1
ATOM 2522 C C . TYR B 1 105 ? -7.774 -31.193 39.349 1.00 84.05 831 TYR B C 1
ATOM 2523 O O . TYR B 1 105 ? -7.008 -30.468 39.975 1.00 84.78 831 TYR B O 1
ATOM 2532 N N . LEU B 1 106 ? -8.151 -32.387 39.786 1.00 82.93 832 LEU B N 1
ATOM 2533 C CA . LEU B 1 106 ? -7.516 -33.000 40.943 1.00 81.75 832 LEU B CA 1
ATOM 2534 C C . LEU B 1 106 ? -7.512 -34.522 40.860 1.00 80.04 832 LEU B C 1
ATOM 2535 O O . LEU B 1 106 ? -8.419 -35.113 40.274 1.00 80.66 832 LEU B O 1
ATOM 2540 N N . ASP B 1 107 ? -6.475 -35.151 41.411 1.00 77.93 833 ASP B N 1
ATOM 2541 C CA . ASP B 1 107 ? -6.453 -36.602 41.545 1.00 76.25 833 ASP B CA 1
ATOM 2542 C C . ASP B 1 107 ? -5.999 -36.991 42.926 1.00 75.49 833 ASP B C 1
ATOM 2543 O O . ASP B 1 107 ? -5.208 -36.282 43.565 1.00 75.75 833 ASP B O 1
ATOM 2548 N N . THR B 1 108 ? -6.508 -38.133 43.371 1.00 73.91 834 THR B N 1
ATOM 2549 C CA . THR B 1 108 ? -5.949 -38.805 44.505 1.00 72.16 834 THR B CA 1
ATOM 2550 C C . THR B 1 108 ? -5.684 -40.270 44.171 1.00 70.21 834 THR B C 1
ATOM 2551 O O . THR B 1 108 ? -6.222 -40.790 43.209 1.00 70.38 834 THR B O 1
ATOM 2555 N N . VAL B 1 109 ? -4.826 -40.930 44.932 1.00 68.44 835 VAL B N 1
ATOM 2556 C CA . VAL B 1 109 ? -4.455 -42.307 44.624 1.00 66.05 835 VAL B CA 1
ATOM 2557 C C . VAL B 1 109 ? -3.837 -42.972 45.846 1.00 65.90 835 VAL B C 1
ATOM 2558 O O . VAL B 1 109 ? -3.053 -42.352 46.552 1.00 66.85 835 VAL B O 1
ATOM 2562 N N . LEU B 1 110 ? -4.210 -44.219 46.104 1.00 64.80 836 LEU B N 1
ATOM 2563 C CA . LEU B 1 110 ? -3.698 -44.954 47.233 1.00 64.30 836 LEU B CA 1
ATOM 2564 C C . LEU B 1 110 ? -2.997 -46.171 46.689 1.00 62.94 836 LEU B C 1
ATOM 2565 O O . LEU B 1 110 ? -3.500 -46.784 45.778 1.00 62.95 836 LEU B O 1
ATOM 2570 N N . ARG B 1 111 ? -1.838 -46.531 47.229 1.00 62.42 837 ARG B N 1
ATOM 2571 C CA . ARG B 1 111 ? -1.165 -47.763 46.820 1.00 61.16 837 ARG B CA 1
ATOM 2572 C C . ARG B 1 111 ? -0.806 -48.661 48.005 1.00 62.14 837 ARG B C 1
ATOM 2573 O O . ARG B 1 111 ? -0.620 -48.176 49.105 1.00 64.02 837 ARG B O 1
ATOM 2581 N N . LEU B 1 112 ? -0.735 -49.968 47.799 1.00 61.50 838 LEU B N 1
ATOM 2582 C CA . LEU B 1 112 ? -0.334 -50.857 48.867 1.00 62.29 838 LEU B CA 1
ATOM 2583 C C . LEU B 1 112 ? 0.749 -51.794 48.347 1.00 61.79 838 LEU B C 1
ATOM 2584 O O . LEU B 1 112 ? 0.569 -52.474 47.340 1.00 61.16 838 LEU B O 1
ATOM 2589 N N . GLY B 1 113 ? 1.887 -51.827 49.023 1.00 62.12 839 GLY B N 1
ATOM 2590 C CA . GLY B 1 113 ? 3.032 -52.528 48.489 1.00 61.23 839 GLY B CA 1
ATOM 2591 C C . GLY B 1 113 ? 3.456 -53.622 49.415 1.00 62.50 839 GLY B C 1
ATOM 2592 O O . GLY B 1 113 ? 3.090 -53.639 50.589 1.00 63.40 839 GLY B O 1
ATOM 2593 N N . ARG B 1 114 ? 4.218 -54.551 48.861 1.00 62.53 840 ARG B N 1
ATOM 2594 C CA . ARG B 1 114 ? 4.911 -55.556 49.623 1.00 64.13 840 ARG B CA 1
ATOM 2595 C C . ARG B 1 114 ? 6.294 -55.587 49.057 1.00 63.87 840 ARG B C 1
ATOM 2596 O O . ARG B 1 114 ? 6.439 -55.614 47.830 1.00 62.36 840 ARG B O 1
ATOM 2604 N N . TYR B 1 115 ? 7.303 -55.578 49.933 1.00 65.34 841 TYR B N 1
ATOM 2605 C CA . TYR B 1 115 ? 8.690 -55.485 49.484 1.00 65.95 841 TYR B CA 1
ATOM 2606 C C . TYR B 1 115 ? 9.664 -56.530 49.994 1.00 67.47 841 TYR B C 1
ATOM 2607 O O . TYR B 1 115 ? 9.514 -57.067 51.076 1.00 68.53 841 TYR B O 1
ATOM 2616 N N . ASP B 1 116 ? 10.654 -56.809 49.162 1.00 68.28 842 ASP B N 1
ATOM 2617 C CA . ASP B 1 116 ? 11.763 -57.695 49.478 1.00 70.84 842 ASP B CA 1
ATOM 2618 C C . ASP B 1 116 ? 13.082 -56.959 49.446 1.00 71.59 842 ASP B C 1
ATOM 2619 O O . ASP B 1 116 ? 13.498 -56.472 48.397 1.00 70.90 842 ASP B O 1
ATOM 2624 N N . GLN B 1 117 ? 13.751 -56.901 50.587 1.00 73.63 843 GLN B N 1
ATOM 2625 C CA . GLN B 1 117 ? 14.974 -56.141 50.700 1.00 75.43 843 GLN B CA 1
ATOM 2626 C C . GLN B 1 117 ? 16.135 -57.063 50.953 1.00 77.32 843 GLN B C 1
ATOM 2627 O O . GLN B 1 117 ? 16.058 -57.901 51.832 1.00 78.93 843 GLN B O 1
ATOM 2633 N N . GLN B 1 118 ? 17.199 -56.948 50.170 1.00 78.22 844 GLN B N 1
ATOM 2634 C CA . GLN B 1 118 ? 18.463 -57.579 50.558 1.00 81.18 844 GLN B CA 1
ATOM 2635 C C . GLN B 1 118 ? 19.488 -56.490 50.797 1.00 82.23 844 GLN B C 1
ATOM 2636 O O . GLN B 1 118 ? 19.797 -55.729 49.898 1.00 81.45 844 GLN B O 1
ATOM 2642 N N . TYR B 1 119 ? 19.988 -56.401 52.024 1.00 84.38 845 TYR B N 1
ATOM 2643 C CA . TYR B 1 119 ? 21.040 -55.458 52.344 1.00 86.24 845 TYR B CA 1
ATOM 2644 C C . TYR B 1 119 ? 22.316 -56.222 52.534 1.00 88.34 845 TYR B C 1
ATOM 2645 O O . TYR B 1 119 ? 22.317 -57.294 53.116 1.00 88.91 845 TYR B O 1
ATOM 2654 N N . ASN B 1 120 ? 23.388 -55.698 51.962 1.00 89.75 846 ASN B N 1
ATOM 2655 C CA . ASN B 1 120 ? 24.709 -56.252 52.179 1.00 93.34 846 ASN B CA 1
ATOM 2656 C C . ASN B 1 120 ? 25.740 -55.154 52.384 1.00 95.43 846 ASN B C 1
ATOM 2657 O O . ASN B 1 120 ? 26.139 -54.500 51.423 1.00 95.23 846 ASN B O 1
ATOM 2662 N N . ILE B 1 121 ? 26.156 -54.939 53.631 1.00 97.91 847 ILE B N 1
ATOM 2663 C CA . ILE B 1 121 ? 27.167 -53.917 53.899 1.00 100.82 847 ILE B CA 1
ATOM 2664 C C . ILE B 1 121 ? 28.503 -54.444 54.449 1.00 104.94 847 ILE B C 1
ATOM 2665 O O . ILE B 1 121 ? 28.584 -55.551 54.975 1.00 105.53 847 ILE B O 1
ATOM 2670 N N . ALA B 1 122 ? 29.539 -53.621 54.271 1.00 107.80 848 ALA B N 1
ATOM 2671 C CA . ALA B 1 122 ? 30.857 -53.780 54.881 1.00 112.61 848 ALA B CA 1
ATOM 2672 C C . ALA B 1 122 ? 31.345 -52.395 55.350 1.00 114.90 848 ALA B C 1
ATOM 2673 O O . ALA B 1 122 ? 31.839 -51.601 54.544 1.00 115.12 848 ALA B O 1
ATOM 2675 N N . GLY B 1 123 ? 31.179 -52.104 56.644 1.00 116.84 849 GLY B N 1
ATOM 2676 C CA . GLY B 1 123 ? 31.550 -50.797 57.208 1.00 119.42 849 GLY B CA 1
ATOM 2677 C C . GLY B 1 123 ? 32.944 -50.820 57.801 1.00 124.44 849 GLY B C 1
ATOM 2678 O O . GLY B 1 123 ? 33.217 -51.663 58.650 1.00 126.80 849 GLY B O 1
ATOM 2679 N N . THR B 1 124 ? 33.808 -49.887 57.372 1.00 126.74 850 THR B N 1
ATOM 2680 C CA . THR B 1 124 ? 35.291 -49.902 57.634 1.00 131.94 850 THR B CA 1
ATOM 2681 C C . THR B 1 124 ? 35.879 -51.328 57.738 1.00 133.70 850 THR B C 1
ATOM 2682 O O . THR B 1 124 ? 35.440 -52.255 57.031 1.00 131.45 850 THR B O 1
ATOM 2686 N N . ASP B 1 125 ? 36.873 -51.489 58.607 1.00 137.76 851 ASP B N 1
ATOM 2687 C CA . ASP B 1 125 ? 37.293 -52.801 59.033 1.00 139.59 851 ASP B CA 1
ATOM 2688 C C . ASP B 1 125 ? 36.119 -53.398 59.789 1.00 137.01 851 ASP B C 1
ATOM 2689 O O . ASP B 1 125 ? 35.209 -52.673 60.208 1.00 134.97 851 ASP B O 1
ATOM 2694 N N . GLY B 1 126 ? 36.138 -54.717 59.960 1.00 137.11 852 GLY B N 1
ATOM 2695 C CA . GLY B 1 126 ? 35.101 -55.398 60.721 1.00 134.71 852 GLY B CA 1
ATOM 2696 C C . GLY B 1 126 ? 34.517 -56.587 60.000 1.00 131.02 852 GLY B C 1
ATOM 2697 O O . GLY B 1 126 ? 35.099 -57.665 59.995 1.00 133.06 852 GLY B O 1
ATOM 2698 N N . GLY B 1 127 ? 33.359 -56.394 59.394 1.00 125.81 853 GLY B N 1
ATOM 2699 C CA . GLY B 1 127 ? 32.667 -57.503 58.773 1.00 122.46 853 GLY B CA 1
ATOM 2700 C C . GLY B 1 127 ? 31.412 -57.063 58.064 1.00 117.34 853 GLY B C 1
ATOM 2701 O O . GLY B 1 127 ? 31.218 -55.871 57.845 1.00 116.09 853 GLY B O 1
ATOM 2702 N N . ARG B 1 128 ? 30.570 -58.035 57.706 1.00 114.56 854 ARG B N 1
ATOM 2703 C CA . ARG B 1 128 ? 29.326 -57.790 56.964 1.00 110.24 854 ARG B CA 1
ATOM 2704 C C . ARG B 1 128 ? 28.095 -58.066 57.815 1.00 108.23 854 ARG B C 1
ATOM 2705 O O . ARG B 1 128 ? 28.017 -59.078 58.516 1.00 109.54 854 ARG B O 1
ATOM 2713 N N . VAL B 1 129 ? 27.146 -57.147 57.750 1.00 105.01 855 VAL B N 1
ATOM 2714 C CA . VAL B 1 129 ? 25.774 -57.451 58.081 1.00 102.20 855 VAL B CA 1
ATOM 2715 C C . VAL B 1 129 ? 25.095 -57.774 56.742 1.00 98.32 855 VAL B C 1
ATOM 2716 O O . VAL B 1 129 ? 25.352 -57.124 55.733 1.00 96.76 855 VAL B O 1
ATOM 2720 N N . THR B 1 130 ? 24.252 -58.799 56.745 1.00 96.71 856 THR B N 1
ATOM 2721 C CA . THR B 1 130 ? 23.591 -59.293 55.547 1.00 93.37 856 THR B CA 1
ATOM 2722 C C . THR B 1 130 ? 22.111 -59.540 55.824 1.00 91.21 856 THR B C 1
ATOM 2723 O O . THR B 1 130 ? 21.727 -60.626 56.240 1.00 91.78 856 THR B O 1
ATOM 2727 N N . ALA B 1 131 ? 21.278 -58.526 55.605 1.00 89.32 857 ALA B N 1
ATOM 2728 C CA . ALA B 1 131 ? 19.822 -58.665 55.811 1.00 87.51 857 ALA B CA 1
ATOM 2729 C C . ALA B 1 131 ? 19.015 -59.143 54.592 1.00 84.90 857 ALA B C 1
ATOM 2730 O O . ALA B 1 131 ? 19.365 -58.885 53.444 1.00 83.36 857 ALA B O 1
ATOM 2732 N N . ASP B 1 132 ? 17.936 -59.862 54.886 1.00 84.65 858 ASP B N 1
ATOM 2733 C CA . ASP B 1 132 ? 16.887 -60.222 53.929 1.00 82.61 858 ASP B CA 1
ATOM 2734 C C . ASP B 1 132 ? 15.605 -60.154 54.694 1.00 81.95 858 ASP B C 1
ATOM 2735 O O . ASP B 1 132 ? 15.355 -60.998 55.550 1.00 83.31 858 ASP B O 1
ATOM 2740 N N . TYR B 1 133 ? 14.796 -59.145 54.437 1.00 80.49 859 TYR B N 1
ATOM 2741 C CA . TYR B 1 133 ? 13.516 -59.080 55.119 1.00 80.93 859 TYR B CA 1
ATOM 2742 C C . TYR B 1 133 ? 12.434 -58.629 54.168 1.00 78.49 859 TYR B C 1
ATOM 2743 O O . TYR B 1 133 ? 12.711 -58.323 53.015 1.00 76.87 859 TYR B O 1
ATOM 2752 N N . ARG B 1 134 ? 11.197 -58.633 54.647 1.00 78.70 860 ARG B N 1
ATOM 2753 C CA . ARG B 1 134 ? 10.073 -58.175 53.845 1.00 77.60 860 ARG B CA 1
ATOM 2754 C C . ARG B 1 134 ? 9.378 -57.061 54.571 1.00 77.40 860 ARG B C 1
ATOM 2755 O O . ARG B 1 134 ? 9.367 -57.030 55.785 1.00 79.37 860 ARG B O 1
ATOM 2763 N N . THR B 1 135 ? 8.779 -56.151 53.831 1.00 75.75 861 THR B N 1
ATOM 2764 C CA . THR B 1 135 ? 8.217 -54.985 54.462 1.00 76.27 861 THR B CA 1
ATOM 2765 C C . THR B 1 135 ? 6.941 -54.514 53.736 1.00 74.69 861 THR B C 1
ATOM 2766 O O . THR B 1 135 ? 6.688 -54.935 52.602 1.00 73.79 861 THR B O 1
ATOM 2770 N N . SER B 1 136 ? 6.142 -53.671 54.391 1.00 74.78 862 SER B N 1
ATOM 2771 C CA . SER B 1 136 ? 4.862 -53.218 53.844 1.00 73.62 862 SER B CA 1
ATOM 2772 C C . SER B 1 136 ? 4.782 -51.736 53.825 1.00 73.17 862 SER B C 1
ATOM 2773 O O . SER B 1 136 ? 4.938 -51.112 54.870 1.00 75.31 862 SER B O 1
ATOM 2776 N N . GLY B 1 137 ? 4.510 -51.177 52.645 1.00 71.00 863 GLY B N 1
ATOM 2777 C CA . GLY B 1 137 ? 4.375 -49.735 52.466 1.00 69.55 863 GLY B CA 1
ATOM 2778 C C . GLY B 1 137 ? 2.973 -49.395 52.043 1.00 68.42 863 GLY B C 1
ATOM 2779 O O . GLY B 1 137 ? 2.247 -50.259 51.575 1.00 68.01 863 GLY B O 1
ATOM 2780 N N . ALA B 1 138 ? 2.588 -48.138 52.227 1.00 68.40 864 ALA B N 1
ATOM 2781 C CA . ALA B 1 138 ? 1.301 -47.629 51.761 1.00 67.53 864 ALA B CA 1
ATOM 2782 C C . ALA B 1 138 ? 1.499 -46.182 51.376 1.00 67.40 864 ALA B C 1
ATOM 2783 O O . ALA B 1 138 ? 1.920 -45.386 52.213 1.00 69.13 864 ALA B O 1
ATOM 2785 N N . ALA B 1 139 ? 1.206 -45.824 50.129 1.00 65.73 865 ALA B N 1
ATOM 2786 C CA . ALA B 1 139 ? 1.384 -44.435 49.696 1.00 65.69 865 ALA B CA 1
ATOM 2787 C C . ALA B 1 139 ? 0.083 -43.750 49.274 1.00 66.32 865 ALA B C 1
ATOM 2788 O O . ALA B 1 139 ? -0.633 -44.277 48.430 1.00 65.97 865 ALA B O 1
ATOM 2790 N N . TRP B 1 140 ? -0.224 -42.585 49.845 1.00 67.88 866 TRP B N 1
ATOM 2791 C CA . TRP B 1 140 ? -1.396 -41.809 49.407 1.00 69.34 866 TRP B CA 1
ATOM 2792 C C . TRP B 1 140 ? -1.062 -40.393 48.883 1.00 69.66 866 TRP B C 1
ATOM 2793 O O . TRP B 1 140 ? -0.255 -39.704 49.488 1.00 70.71 866 TRP B O 1
ATOM 2804 N N . SER B 1 141 ? -1.691 -39.954 47.785 1.00 69.33 867 SER B N 1
ATOM 2805 C CA . SER B 1 141 ? -1.421 -38.611 47.250 1.00 70.16 867 SER B CA 1
ATOM 2806 C C . SER B 1 141 ? -2.579 -37.821 46.593 1.00 71.31 867 SER B C 1
ATOM 2807 O O . SER B 1 141 ? -3.076 -38.189 45.541 1.00 70.89 867 SER B O 1
ATOM 2810 N N . LEU B 1 142 ? -2.973 -36.714 47.214 1.00 73.50 868 LEU B N 1
ATOM 2811 C CA . LEU B 1 142 ? -3.901 -35.765 46.621 1.00 74.89 868 LEU B CA 1
ATOM 2812 C C . LEU B 1 142 ? -3.138 -34.787 45.725 1.00 75.48 868 LEU B C 1
ATOM 2813 O O . LEU B 1 142 ? -1.982 -34.461 45.987 1.00 75.78 868 LEU B O 1
ATOM 2818 N N . GLU B 1 143 ? -3.780 -34.314 44.663 1.00 76.42 869 GLU B N 1
ATOM 2819 C CA . GLU B 1 143 ? -3.148 -33.345 43.775 1.00 77.01 869 GLU B CA 1
ATOM 2820 C C . GLU B 1 143 ? -4.122 -32.337 43.184 1.00 78.20 869 GLU B C 1
ATOM 2821 O O . GLU B 1 143 ? -5.226 -32.690 42.792 1.00 78.64 869 GLU B O 1
ATOM 2827 N N . GLY B 1 144 ? -3.693 -31.079 43.130 1.00 79.45 870 GLY B N 1
ATOM 2828 C CA . GLY B 1 144 ? -4.464 -29.997 42.522 1.00 80.54 870 GLY B CA 1
ATOM 2829 C C . GLY B 1 144 ? -3.739 -29.466 41.303 1.00 79.84 870 GLY B C 1
ATOM 2830 O O . GLY B 1 144 ? -2.556 -29.766 41.096 1.00 78.73 870 GLY B O 1
ATOM 2831 N N . GLY B 1 145 ? -4.452 -28.704 40.481 1.00 80.47 871 GLY B N 1
ATOM 2832 C CA . GLY B 1 145 ? -3.839 -28.039 39.347 1.00 80.32 871 GLY B CA 1
ATOM 2833 C C . GLY B 1 145 ? -4.843 -27.282 38.515 1.00 81.68 871 GLY B C 1
ATOM 2834 O O . GLY B 1 145 ? -6.033 -27.619 38.520 1.00 82.20 871 GLY B O 1
ATOM 2835 N N . ARG B 1 146 ? -4.364 -26.269 37.792 1.00 82.28 872 ARG B N 1
ATOM 2836 C CA . ARG B 1 146 ? -5.233 -25.473 36.938 1.00 84.04 872 ARG B CA 1
ATOM 2837 C C . ARG B 1 146 ? -4.583 -25.058 35.633 1.00 83.86 872 ARG B C 1
ATOM 2838 O O . ARG B 1 146 ? -3.513 -24.444 35.633 1.00 84.28 872 ARG B O 1
ATOM 2846 N N . ARG B 1 147 ? -5.264 -25.376 34.530 1.00 83.71 873 ARG B N 1
ATOM 2847 C CA . ARG B 1 147 ? -4.868 -24.959 33.200 1.00 83.52 873 ARG B CA 1
ATOM 2848 C C . ARG B 1 147 ? -5.350 -23.555 32.990 1.00 85.62 873 ARG B C 1
ATOM 2849 O O . ARG B 1 147 ? -6.521 -23.261 33.180 1.00 87.23 873 ARG B O 1
ATOM 2857 N N . PHE B 1 148 ? -4.435 -22.677 32.629 1.00 86.10 874 PHE B N 1
ATOM 2858 C CA . PHE B 1 148 ? -4.800 -21.388 32.099 1.00 88.35 874 PHE B CA 1
ATOM 2859 C C . PHE B 1 148 ? -4.377 -21.467 30.652 1.00 87.82 874 PHE B C 1
ATOM 2860 O O . PHE B 1 148 ? -3.264 -21.915 30.348 1.00 86.72 874 PHE B O 1
ATOM 2868 N N . GLU B 1 149 ? -5.257 -21.035 29.759 1.00 88.60 875 GLU B N 1
ATOM 2869 C CA . GLU B 1 149 ? -4.953 -21.042 28.345 1.00 88.01 875 GLU B CA 1
ATOM 2870 C C . GLU B 1 149 ? -4.381 -19.680 27.940 1.00 89.26 875 GLU B C 1
ATOM 2871 O O . GLU B 1 149 ? -4.992 -18.654 28.227 1.00 91.09 875 GLU B O 1
ATOM 2877 N N . LEU B 1 150 ? -3.214 -19.670 27.290 1.00 88.20 876 LEU B N 1
ATOM 2878 C CA . LEU B 1 150 ? -2.592 -18.420 26.797 1.00 89.59 876 LEU B CA 1
ATOM 2879 C C . LEU B 1 150 ? -2.679 -18.255 25.276 1.00 90.49 876 LEU B C 1
ATOM 2880 O O . LEU B 1 150 ? -2.615 -19.245 24.559 1.00 89.71 876 LEU B O 1
ATOM 2885 N N . PRO B 1 151 ? -2.766 -16.999 24.769 1.00 92.66 877 PRO B N 1
ATOM 2886 C CA . PRO B 1 151 ? -2.819 -16.750 23.325 1.00 93.62 877 PRO B CA 1
ATOM 2887 C C . PRO B 1 151 ? -2.001 -17.723 22.472 1.00 92.21 877 PRO B C 1
ATOM 2888 O O . PRO B 1 151 ? -0.910 -18.135 22.851 1.00 90.60 877 PRO B O 1
ATOM 2892 N N . ASN B 1 152 ? -2.560 -18.094 21.327 1.00 93.08 878 ASN B N 1
ATOM 2893 C CA . ASN B 1 152 ? -1.905 -18.986 20.377 1.00 92.25 878 ASN B CA 1
ATOM 2894 C C . ASN B 1 152 ? -1.566 -20.356 20.966 1.00 89.10 878 ASN B C 1
ATOM 2895 O O . ASN B 1 152 ? -0.439 -20.839 20.833 1.00 87.95 878 ASN B O 1
ATOM 2900 N N . ASP B 1 153 ? -2.547 -20.963 21.631 1.00 87.67 879 ASP B N 1
ATOM 2901 C CA . ASP B 1 153 ? -2.457 -22.366 22.071 1.00 85.31 879 ASP B CA 1
ATOM 2902 C C . ASP B 1 153 ? -1.462 -22.703 23.168 1.00 82.81 879 ASP B C 1
ATOM 2903 O O . ASP B 1 153 ? -1.233 -23.875 23.472 1.00 81.42 879 ASP B O 1
ATOM 2908 N N . TRP B 1 154 ? -0.863 -21.678 23.749 1.00 82.72 880 TRP B N 1
ATOM 2909 C CA . TRP B 1 154 ? 0.045 -21.857 24.848 1.00 80.38 880 TRP B CA 1
ATOM 2910 C C . TRP B 1 154 ? -0.774 -22.029 26.120 1.00 79.47 880 TRP B C 1
ATOM 2911 O O . TRP B 1 154 ? -1.877 -21.503 26.237 1.00 80.24 880 TRP B O 1
ATOM 2922 N N . PHE B 1 155 ? -0.246 -22.780 27.071 1.00 77.84 881 PHE B N 1
ATOM 2923 C CA . PHE B 1 155 ? -0.895 -22.886 28.375 1.00 77.93 881 PHE B CA 1
ATOM 2924 C C . PHE B 1 155 ? 0.092 -22.765 29.535 1.00 77.74 881 PHE B C 1
ATOM 2925 O O . PHE B 1 155 ? 1.282 -23.101 29.414 1.00 76.90 881 PHE B O 1
ATOM 2933 N N . ALA B 1 156 ? -0.430 -22.300 30.662 1.00 78.76 882 ALA B N 1
ATOM 2934 C CA . ALA B 1 156 ? 0.296 -22.320 31.924 1.00 79.05 882 ALA B CA 1
ATOM 2935 C C . ALA B 1 156 ? -0.409 -23.263 32.893 1.00 77.93 882 ALA B C 1
ATOM 2936 O O . ALA B 1 156 ? -1.625 -23.336 32.916 1.00 78.31 882 ALA B O 1
ATOM 2938 N N . GLU B 1 157 ? 0.350 -23.970 33.709 1.00 77.29 883 GLU B N 1
ATOM 2939 C CA . GLU B 1 157 ? -0.264 -24.885 34.643 1.00 76.83 883 GLU B CA 1
ATOM 2940 C C . GLU B 1 157 ? 0.404 -24.922 36.008 1.00 77.19 883 GLU B C 1
ATOM 2941 O O . GLU B 1 157 ? 1.426 -25.598 36.191 1.00 75.90 883 GLU B O 1
ATOM 2947 N N . PRO B 1 158 ? -0.174 -24.180 36.971 1.00 78.98 884 PRO B N 1
ATOM 2948 C CA . PRO B 1 158 ? 0.233 -24.286 38.356 1.00 79.62 884 PRO B CA 1
ATOM 2949 C C . PRO B 1 158 ? -0.392 -25.533 38.983 1.00 79.32 884 PRO B C 1
ATOM 2950 O O . PRO B 1 158 ? -1.560 -25.835 38.733 1.00 79.35 884 PRO B O 1
ATOM 2954 N N . GLN B 1 159 ? 0.390 -26.251 39.783 1.00 79.52 885 GLN B N 1
ATOM 2955 C CA . GLN B 1 159 ? -0.076 -27.463 40.428 1.00 79.35 885 GLN B CA 1
ATOM 2956 C C . GLN B 1 159 ? 0.540 -27.610 41.791 1.00 79.61 885 GLN B C 1
ATOM 2957 O O . GLN B 1 159 ? 1.743 -27.468 41.928 1.00 79.87 885 GLN B O 1
ATOM 2963 N N . ALA B 1 160 ? -0.284 -27.888 42.797 1.00 80.48 886 ALA B N 1
ATOM 2964 C CA . ALA B 1 160 ? 0.216 -28.361 44.099 1.00 80.78 886 ALA B CA 1
ATOM 2965 C C . ALA B 1 160 ? -0.261 -29.801 44.387 1.00 79.62 886 ALA B C 1
ATOM 2966 O O . ALA B 1 160 ? -1.319 -30.217 43.913 1.00 79.00 886 ALA B O 1
ATOM 2968 N N . GLU B 1 161 ? 0.543 -30.544 45.151 1.00 79.65 887 GLU B N 1
ATOM 2969 C CA . GLU B 1 161 ? 0.287 -31.950 45.516 1.00 78.86 887 GLU B CA 1
ATOM 2970 C C . GLU B 1 161 ? 0.707 -32.241 46.966 1.00 79.46 887 GLU B C 1
ATOM 2971 O O . GLU B 1 161 ? 1.746 -31.764 47.420 1.00 80.40 887 GLU B O 1
ATOM 2977 N N . VAL B 1 162 ? -0.091 -33.031 47.681 1.00 79.23 888 VAL B N 1
ATOM 2978 C CA . VAL B 1 162 ? 0.319 -33.583 48.980 1.00 79.55 888 VAL B CA 1
ATOM 2979 C C . VAL B 1 162 ? 0.545 -35.105 48.851 1.00 78.24 888 VAL B C 1
ATOM 2980 O O . VAL B 1 162 ? -0.169 -35.754 48.113 1.00 77.48 888 VAL B O 1
ATOM 2984 N N . MET B 1 163 ? 1.552 -35.661 49.522 1.00 78.56 889 MET B N 1
ATOM 2985 C CA . MET B 1 163 ? 1.768 -37.109 49.547 1.00 77.69 889 MET B CA 1
ATOM 2986 C C . MET B 1 163 ? 2.170 -37.584 50.933 1.00 79.26 889 MET B C 1
ATOM 2987 O O . MET B 1 163 ? 3.170 -37.120 51.478 1.00 80.38 889 MET B O 1
ATOM 2992 N N . LEU B 1 164 ? 1.390 -38.511 51.493 1.00 79.53 890 LEU B N 1
ATOM 2993 C CA . LEU B 1 164 ? 1.742 -39.184 52.735 1.00 80.58 890 LEU B CA 1
ATOM 2994 C C . LEU B 1 164 ? 2.142 -40.587 52.364 1.00 78.97 890 LEU B C 1
ATOM 2995 O O . LEU B 1 164 ? 1.627 -41.109 51.388 1.00 77.64 890 LEU B O 1
ATOM 3000 N N . TRP B 1 165 ? 3.073 -41.185 53.106 1.00 79.81 891 TRP B N 1
ATOM 3001 C CA . TRP B 1 165 ? 3.423 -42.612 52.950 1.00 79.48 891 TRP B CA 1
ATOM 3002 C C . TRP B 1 165 ? 4.018 -43.232 54.226 1.00 80.99 891 TRP B C 1
ATOM 3003 O O . TRP B 1 165 ? 4.662 -42.546 55.019 1.00 82.54 891 TRP B O 1
ATOM 3014 N N . ARG B 1 166 ? 3.795 -44.536 54.407 1.00 80.60 892 ARG B N 1
ATOM 3015 C CA . ARG B 1 166 ? 4.359 -45.283 55.521 1.00 81.74 892 ARG B CA 1
ATOM 3016 C C . ARG B 1 166 ? 5.079 -46.547 55.078 1.00 80.53 892 ARG B C 1
ATOM 3017 O O . ARG B 1 166 ? 5.032 -46.946 53.929 1.00 78.80 892 ARG B O 1
ATOM 3025 N N . THR B 1 167 ? 5.705 -47.194 56.045 1.00 82.08 893 THR B N 1
ATOM 3026 C CA . THR B 1 167 ? 6.547 -48.353 55.855 1.00 81.52 893 THR B CA 1
ATOM 3027 C C . THR B 1 167 ? 6.473 -49.084 57.177 1.00 83.85 893 THR B C 1
ATOM 3028 O O . THR B 1 167 ? 6.534 -48.449 58.230 1.00 85.39 893 THR B O 1
ATOM 3032 N N . SER B 1 168 ? 6.306 -50.403 57.127 1.00 84.17 894 SER B N 1
ATOM 3033 C CA . SER B 1 168 ? 6.316 -51.208 58.332 1.00 87.04 894 SER B CA 1
ATOM 3034 C C . SER B 1 168 ? 7.756 -51.392 58.779 1.00 89.61 894 SER B C 1
ATOM 3035 O O . SER B 1 168 ? 8.674 -51.377 57.956 1.00 88.90 894 SER B O 1
ATOM 3038 N N . GLY B 1 169 ? 7.958 -51.540 60.085 1.00 93.34 895 GLY B N 1
ATOM 3039 C CA . GLY B 1 169 ? 9.281 -51.864 60.623 1.00 96.33 895 GLY B CA 1
ATOM 3040 C C . GLY B 1 169 ? 9.479 -53.366 60.740 1.00 97.53 895 GLY B C 1
ATOM 3041 O O . GLY B 1 169 ? 8.639 -54.154 60.287 1.00 96.17 895 GLY B O 1
ATOM 3042 N N . LYS B 1 170 ? 10.616 -53.757 61.308 1.00 100.31 896 LYS B N 1
ATOM 3043 C CA . LYS B 1 170 ? 10.808 -55.104 61.852 1.00 102.64 896 LYS B CA 1
ATOM 3044 C C . LYS B 1 170 ? 11.795 -54.989 62.988 1.00 106.56 896 LYS B C 1
ATOM 3045 O O . LYS B 1 170 ? 12.625 -54.074 62.998 1.00 107.58 896 LYS B O 1
ATOM 3051 N N . ARG B 1 171 ? 11.692 -55.902 63.951 1.00 109.50 897 ARG B N 1
ATOM 3052 C CA . ARG B 1 171 ? 12.512 -55.832 65.147 1.00 113.53 897 ARG B CA 1
ATOM 3053 C C . ARG B 1 171 ? 12.835 -57.216 65.708 1.00 115.78 897 ARG B C 1
ATOM 3054 O O . ARG B 1 171 ? 12.034 -57.816 66.444 1.00 117.28 897 ARG B O 1
ATOM 3062 N N . TYR B 1 172 ? 14.016 -57.714 65.343 1.00 116.57 898 TYR B N 1
ATOM 3063 C CA . TYR B 1 172 ? 14.589 -58.941 65.924 1.00 118.77 898 TYR B CA 1
ATOM 3064 C C . TYR B 1 172 ? 15.810 -58.630 66.777 1.00 121.98 898 TYR B C 1
ATOM 3065 O O . TYR B 1 172 ? 16.615 -57.754 66.442 1.00 121.87 898 TYR B O 1
ATOM 3074 N N . ARG B 1 173 ? 15.953 -59.352 67.880 1.00 124.99 899 ARG B N 1
ATOM 3075 C CA . ARG B 1 173 ? 17.161 -59.238 68.678 1.00 128.40 899 ARG B CA 1
ATOM 3076 C C . ARG B 1 173 ? 17.703 -60.600 69.046 1.00 130.30 899 ARG B C 1
ATOM 3077 O O . ARG B 1 173 ? 16.967 -61.479 69.500 1.00 130.71 899 ARG B O 1
ATOM 3085 N N . ALA B 1 174 ? 18.998 -60.768 68.813 1.00 131.66 900 ALA B N 1
ATOM 3086 C CA . ALA B 1 174 ? 19.776 -61.811 69.463 1.00 134.78 900 ALA B CA 1
ATOM 3087 C C . ALA B 1 174 ? 20.208 -61.242 70.810 1.00 138.57 900 ALA B C 1
ATOM 3088 O O . ALA B 1 174 ? 20.412 -60.033 70.938 1.00 138.92 900 ALA B O 1
ATOM 3090 N N . SER B 1 175 ? 20.336 -62.093 71.818 1.00 141.67 901 SER B N 1
ATOM 3091 C CA . SER B 1 175 ? 20.813 -61.614 73.110 1.00 145.85 901 SER B CA 1
ATOM 3092 C C . SER B 1 175 ? 22.339 -61.557 73.156 1.00 148.54 901 SER B C 1
ATOM 3093 O O . SER B 1 175 ? 23.005 -61.898 72.173 1.00 147.14 901 SER B O 1
ATOM 3096 N N . ASN B 1 176 ? 22.874 -61.106 74.291 1.00 152.58 902 ASN B N 1
ATOM 3097 C CA . ASN B 1 176 ? 24.309 -60.858 74.478 1.00 155.75 902 ASN B CA 1
ATOM 3098 C C . ASN B 1 176 ? 25.086 -60.822 73.157 1.00 153.39 902 ASN B C 1
ATOM 3099 O O . ASN B 1 176 ? 25.968 -61.646 72.919 1.00 154.92 902 ASN B O 1
ATOM 3104 N N . GLY B 1 177 ? 24.741 -59.874 72.292 1.00 149.73 903 GLY B N 1
ATOM 3105 C CA . GLY B 1 177 ? 25.381 -59.788 70.990 1.00 147.47 903 GLY B CA 1
ATOM 3106 C C . GLY B 1 177 ? 24.985 -58.546 70.224 1.00 144.43 903 GLY B C 1
ATOM 3107 O O . GLY B 1 177 ? 25.387 -57.430 70.576 1.00 146.14 903 GLY B O 1
ATOM 3108 N N . LEU B 1 178 ? 24.201 -58.732 69.167 1.00 139.96 904 LEU B N 1
ATOM 3109 C CA . LEU B 1 178 ? 23.706 -57.592 68.409 1.00 136.83 904 LEU B CA 1
ATOM 3110 C C . LEU B 1 178 ? 22.179 -57.553 68.361 1.00 133.69 904 LEU B C 1
ATOM 3111 O O . LEU B 1 178 ? 21.516 -58.594 68.339 1.00 132.63 904 LEU B O 1
ATOM 3116 N N . ARG B 1 179 ? 21.644 -56.336 68.371 1.00 132.37 905 ARG B N 1
ATOM 3117 C CA . ARG B 1 179 ? 20.221 -56.097 68.233 1.00 129.27 905 ARG B CA 1
ATOM 3118 C C . ARG B 1 179 ? 20.011 -55.353 66.924 1.00 125.60 905 ARG B C 1
ATOM 3119 O O . ARG B 1 179 ? 20.717 -54.387 66.631 1.00 125.86 905 ARG B O 1
ATOM 3127 N N . VAL B 1 180 ? 19.050 -55.816 66.133 1.00 122.25 906 VAL B N 1
ATOM 3128 C CA . VAL B 1 180 ? 18.859 -55.290 64.779 1.00 119.03 906 VAL B CA 1
ATOM 3129 C C . VAL B 1 180 ? 17.419 -54.798 64.539 1.00 116.35 906 VAL B C 1
ATOM 3130 O O . VAL B 1 180 ? 16.457 -55.490 64.873 1.00 115.98 906 VAL B O 1
ATOM 3134 N N . LYS B 1 181 ? 17.282 -53.602 63.967 1.00 114.71 907 LYS B N 1
ATOM 3135 C CA . LYS B 1 181 ? 15.974 -52.955 63.842 1.00 112.75 907 LYS B CA 1
ATOM 3136 C C . LYS B 1 181 ? 15.780 -52.185 62.521 1.00 109.57 907 LYS B C 1
ATOM 3137 O O . LYS B 1 181 ? 16.619 -51.365 62.135 1.00 109.87 907 LYS B O 1
ATOM 3143 N N . VAL B 1 182 ? 14.671 -52.453 61.836 1.00 106.52 908 VAL B N 1
ATOM 3144 C CA . VAL B 1 182 ? 14.266 -51.621 60.707 1.00 103.60 908 VAL B CA 1
ATOM 3145 C C . VAL B 1 182 ? 13.224 -50.643 61.204 1.00 103.38 908 VAL B C 1
ATOM 3146 O O . VAL B 1 182 ? 12.306 -51.024 61.947 1.00 103.90 908 VAL B O 1
ATOM 3150 N N . ASP B 1 183 ? 13.357 -49.391 60.774 1.00 102.50 909 ASP B N 1
ATOM 3151 C CA . ASP B 1 183 ? 12.508 -48.308 61.270 1.00 102.89 909 ASP B CA 1
ATOM 3152 C C . ASP B 1 183 ? 11.169 -48.137 60.535 1.00 99.94 909 ASP B C 1
ATOM 3153 O O . ASP B 1 183 ? 11.123 -47.707 59.379 1.00 97.87 909 ASP B O 1
ATOM 3158 N N . ALA B 1 184 ? 10.080 -48.486 61.223 1.00 99.86 910 ALA B N 1
ATOM 3159 C CA . ALA B 1 184 ? 8.746 -48.153 60.757 1.00 97.30 910 ALA B CA 1
ATOM 3160 C C . ALA B 1 184 ? 8.719 -46.644 60.609 1.00 97.00 910 ALA B C 1
ATOM 3161 O O . ALA B 1 184 ? 8.327 -45.917 61.518 1.00 99.05 910 ALA B O 1
ATOM 3163 N N . ASN B 1 185 ? 9.180 -46.175 59.461 1.00 94.54 911 ASN B N 1
ATOM 3164 C CA . ASN B 1 185 ? 9.202 -44.758 59.200 1.00 94.37 911 ASN B CA 1
ATOM 3165 C C . ASN B 1 185 ? 7.994 -44.362 58.338 1.00 91.16 911 ASN B C 1
ATOM 3166 O O . ASN B 1 185 ? 7.360 -45.218 57.744 1.00 89.27 911 ASN B O 1
ATOM 3171 N N . THR B 1 186 ? 7.709 -43.060 58.276 1.00 90.49 912 THR B N 1
ATOM 3172 C CA . THR B 1 186 ? 6.441 -42.507 57.807 1.00 88.22 912 THR B CA 1
ATOM 3173 C C . THR B 1 186 ? 6.615 -41.016 57.464 1.00 88.21 912 THR B C 1
ATOM 3174 O O . THR B 1 186 ? 6.910 -40.207 58.351 1.00 90.74 912 THR B O 1
ATOM 3178 N N . ALA B 1 187 ? 6.415 -40.641 56.198 1.00 85.26 913 ALA B N 1
ATOM 3179 C CA . ALA B 1 187 ? 6.816 -39.307 55.740 1.00 84.57 913 ALA B CA 1
ATOM 3180 C C . ALA B 1 187 ? 5.756 -38.517 54.996 1.00 82.93 913 ALA B C 1
ATOM 3181 O O . ALA B 1 187 ? 4.946 -39.077 54.290 1.00 81.57 913 ALA B O 1
ATOM 3183 N N . THR B 1 188 ? 5.795 -37.202 55.123 1.00 83.45 914 THR B N 1
ATOM 3184 C CA . THR B 1 188 ? 4.895 -36.337 54.369 1.00 82.61 914 THR B CA 1
ATOM 3185 C C . THR B 1 188 ? 5.618 -35.498 53.282 1.00 81.57 914 THR B C 1
ATOM 3186 O O . THR B 1 188 ? 6.735 -35.025 53.493 1.00 82.29 914 THR B O 1
ATOM 3190 N N . LEU B 1 189 ? 4.972 -35.345 52.118 1.00 79.68 915 LEU B N 1
ATOM 3191 C CA . LEU B 1 189 ? 5.517 -34.582 50.993 1.00 78.34 915 LEU B CA 1
ATOM 3192 C C . LEU B 1 189 ? 4.630 -33.431 50.534 1.00 78.79 915 LEU B C 1
ATOM 3193 O O . LEU B 1 189 ? 3.483 -33.632 50.124 1.00 77.48 915 LEU B O 1
ATOM 3198 N N . GLY B 1 190 ? 5.175 -32.218 50.642 1.00 80.66 916 GLY B N 1
ATOM 3199 C CA . GLY B 1 190 ? 4.639 -31.045 49.943 1.00 80.74 916 GLY B CA 1
ATOM 3200 C C . GLY B 1 190 ? 5.259 -31.027 48.561 1.00 78.91 916 GLY B C 1
ATOM 3201 O O . GLY B 1 190 ? 6.348 -31.565 48.363 1.00 78.35 916 GLY B O 1
ATOM 3202 N N . ARG B 1 191 ? 4.566 -30.451 47.591 1.00 78.28 917 ARG B N 1
ATOM 3203 C CA . ARG B 1 191 ? 5.146 -30.307 46.262 1.00 77.52 917 ARG B CA 1
ATOM 3204 C C . ARG B 1 191 ? 4.422 -29.274 45.456 1.00 77.40 917 ARG B C 1
ATOM 3205 O O . ARG B 1 191 ? 3.214 -29.394 45.240 1.00 77.57 917 ARG B O 1
ATOM 3213 N N . LEU B 1 192 ? 5.162 -28.267 45.006 1.00 77.52 918 LEU B N 1
ATOM 3214 C CA . LEU B 1 192 ? 4.614 -27.225 44.139 1.00 76.74 918 LEU B CA 1
ATOM 3215 C C . LEU B 1 192 ? 5.238 -27.365 42.758 1.00 74.82 918 LEU B C 1
ATOM 3216 O O . LEU B 1 192 ? 6.309 -27.951 42.609 1.00 74.22 918 LEU B O 1
ATOM 3221 N N . GLY B 1 193 ? 4.556 -26.864 41.743 1.00 73.90 919 GLY B N 1
ATOM 3222 C CA . GLY B 1 193 ? 5.032 -27.057 40.388 1.00 72.87 919 GLY B CA 1
ATOM 3223 C C . GLY B 1 193 ? 4.394 -26.148 39.375 1.00 73.30 919 GLY B C 1
ATOM 3224 O O . GLY B 1 193 ? 3.323 -25.593 39.611 1.00 73.80 919 GLY B O 1
ATOM 3225 N N . LEU B 1 194 ? 5.078 -25.984 38.245 1.00 73.45 920 LEU B N 1
ATOM 3226 C CA . LEU B 1 194 ? 4.555 -25.206 37.110 1.00 73.75 920 LEU B CA 1
ATOM 3227 C C . LEU B 1 194 ? 5.140 -25.665 35.779 1.00 72.34 920 LEU B C 1
ATOM 3228 O O . LEU B 1 194 ? 6.337 -25.924 35.640 1.00 71.94 920 LEU B O 1
ATOM 3233 N N . ARG B 1 195 ? 4.266 -25.802 34.803 1.00 71.61 921 ARG B N 1
ATOM 3234 C CA . ARG B 1 195 ? 4.708 -26.147 33.465 1.00 71.13 921 ARG B CA 1
ATOM 3235 C C . ARG B 1 195 ? 4.162 -25.120 32.480 1.00 71.52 921 ARG B C 1
ATOM 3236 O O . ARG B 1 195 ? 3.118 -24.501 32.712 1.00 72.52 921 ARG B O 1
ATOM 3244 N N . PHE B 1 196 ? 4.889 -24.898 31.402 1.00 70.89 922 PHE B N 1
ATOM 3245 C CA . PHE B 1 196 ? 4.376 -24.036 30.356 1.00 71.47 922 PHE B CA 1
ATOM 3246 C C . PHE B 1 196 ? 4.323 -24.911 29.154 1.00 70.70 922 PHE B C 1
ATOM 3247 O O . PHE B 1 196 ? 5.186 -25.760 28.982 1.00 69.67 922 PHE B O 1
ATOM 3255 N N . GLY B 1 197 ? 3.307 -24.744 28.329 1.00 71.44 923 GLY B N 1
ATOM 3256 C CA . GLY B 1 197 ? 3.228 -25.602 27.170 1.00 72.16 923 GLY B CA 1
ATOM 3257 C C . GLY B 1 197 ? 2.511 -25.018 25.996 1.00 74.30 923 GLY B C 1
ATOM 3258 O O . GLY B 1 197 ? 1.734 -24.073 26.133 1.00 75.48 923 GLY B O 1
ATOM 3259 N N . ARG B 1 198 ? 2.791 -25.590 24.832 1.00 75.41 924 ARG B N 1
ATOM 3260 C CA . ARG B 1 198 ? 2.003 -25.349 23.620 1.00 77.55 924 ARG B CA 1
ATOM 3261 C C . ARG B 1 198 ? 1.250 -26.629 23.283 1.00 77.01 924 ARG B C 1
ATOM 3262 O O . ARG B 1 198 ? 1.829 -27.722 23.326 1.00 76.12 924 ARG B O 1
ATOM 3270 N N . ARG B 1 199 ? -0.042 -26.519 22.988 1.00 78.34 925 ARG B N 1
ATOM 3271 C CA . ARG B 1 199 ? -0.738 -27.644 22.334 1.00 78.61 925 ARG B CA 1
ATOM 3272 C C . ARG B 1 199 ? -0.820 -27.316 20.856 1.00 80.25 925 ARG B C 1
ATOM 3273 O O . ARG B 1 199 ? -1.431 -26.321 20.471 1.00 81.94 925 ARG B O 1
ATOM 3281 N N . ILE B 1 200 ? -0.170 -28.120 20.030 1.00 80.20 926 ILE B N 1
ATOM 3282 C CA . ILE B 1 200 ? -0.228 -27.867 18.605 1.00 82.81 926 ILE B CA 1
ATOM 3283 C C . ILE B 1 200 ? -0.864 -29.001 17.784 1.00 83.65 926 ILE B C 1
ATOM 3284 O O . ILE B 1 200 ? -0.490 -30.183 17.908 1.00 82.51 926 ILE B O 1
ATOM 3289 N N . ALA B 1 201 ? -1.856 -28.627 16.973 1.00 86.05 927 ALA B N 1
ATOM 3290 C CA . ALA B 1 201 ? -2.618 -29.585 16.147 1.00 87.13 927 ALA B CA 1
ATOM 3291 C C . ALA B 1 201 ? -1.868 -29.945 14.876 1.00 88.59 927 ALA B C 1
ATOM 3292 O O . ALA B 1 201 ? -1.328 -29.088 14.204 1.00 90.04 927 ALA B O 1
ATOM 3294 N N . LEU B 1 202 ? -1.823 -31.222 14.555 1.00 89.05 928 LEU B N 1
ATOM 3295 C CA . LEU B 1 202 ? -1.146 -31.656 13.345 1.00 91.76 928 LEU B CA 1
ATOM 3296 C C . LEU B 1 202 ? -2.141 -32.197 12.317 1.00 94.78 928 LEU B C 1
ATOM 3297 O O . LEU B 1 202 ? -3.251 -32.607 12.691 1.00 94.65 928 LEU B O 1
ATOM 3302 N N . ALA B 1 203 ? -1.761 -32.178 11.033 1.00 98.15 929 ALA B N 1
ATOM 3303 C CA . ALA B 1 203 ? -2.592 -32.784 9.988 1.00 101.61 929 ALA B CA 1
ATOM 3304 C C . ALA B 1 203 ? -3.127 -34.117 10.518 1.00 101.11 929 ALA B C 1
ATOM 3305 O O . ALA B 1 203 ? -2.431 -34.843 11.276 1.00 99.31 929 ALA B O 1
ATOM 3307 N N . GLY B 1 204 ? -4.371 -34.419 10.153 1.00 103.22 930 GLY B N 1
ATOM 3308 C CA . GLY B 1 204 ? -5.104 -35.545 10.750 1.00 102.59 930 GLY B CA 1
ATOM 3309 C C . GLY B 1 204 ? -5.925 -35.046 11.924 1.00 101.33 930 GLY B C 1
ATOM 3310 O O . GLY B 1 204 ? -6.621 -34.036 11.827 1.00 103.05 930 GLY B O 1
ATOM 3311 N N . GLY B 1 205 ? -5.845 -35.741 13.041 1.00 98.86 931 GLY B N 1
ATOM 3312 C CA . GLY B 1 205 ? -6.488 -35.257 14.248 1.00 97.46 931 GLY B CA 1
ATOM 3313 C C . GLY B 1 205 ? -5.499 -35.412 15.368 1.00 94.49 931 GLY B C 1
ATOM 3314 O O . GLY B 1 205 ? -5.851 -35.875 16.451 1.00 92.89 931 GLY B O 1
ATOM 3315 N N . ASN B 1 206 ? -4.253 -35.032 15.092 1.00 94.02 932 ASN B N 1
ATOM 3316 C CA . ASN B 1 206 ? -3.142 -35.327 15.997 1.00 91.60 932 ASN B CA 1
ATOM 3317 C C . ASN B 1 206 ? -2.739 -34.164 16.862 1.00 89.80 932 ASN B C 1
ATOM 3318 O O . ASN B 1 206 ? -2.286 -33.151 16.350 1.00 91.13 932 ASN B O 1
ATOM 3323 N N . ILE B 1 207 ? -2.892 -34.321 18.171 1.00 87.21 933 ILE B N 1
ATOM 3324 C CA . ILE B 1 207 ? -2.488 -33.281 19.123 1.00 85.82 933 ILE B CA 1
ATOM 3325 C C . ILE B 1 207 ? -1.142 -33.601 19.785 1.00 83.41 933 ILE B C 1
ATOM 3326 O O . ILE B 1 207 ? -0.982 -34.630 20.464 1.00 81.33 933 ILE B O 1
ATOM 3331 N N . VAL B 1 208 ? -0.161 -32.735 19.546 1.00 82.88 934 VAL B N 1
ATOM 3332 C CA . VAL B 1 208 ? 1.093 -32.856 20.259 1.00 80.80 934 VAL B CA 1
ATOM 3333 C C . VAL B 1 208 ? 1.066 -31.769 21.293 1.00 79.82 934 VAL B C 1
ATOM 3334 O O . VAL B 1 208 ? 0.568 -30.684 21.038 1.00 81.40 934 VAL B O 1
ATOM 3338 N N . GLN B 1 209 ? 1.548 -32.083 22.481 1.00 77.80 935 GLN B N 1
ATOM 3339 C CA . GLN B 1 209 ? 1.553 -31.125 23.568 1.00 77.59 935 GLN B CA 1
ATOM 3340 C C . GLN B 1 209 ? 2.907 -31.193 24.275 1.00 76.42 935 GLN B C 1
ATOM 3341 O O . GLN B 1 209 ? 3.141 -32.072 25.124 1.00 75.53 935 GLN B O 1
ATOM 3347 N N . PRO B 1 210 ? 3.828 -30.311 23.878 1.00 76.79 936 PRO B N 1
ATOM 3348 C CA . PRO B 1 210 ? 5.110 -30.244 24.552 1.00 76.24 936 PRO B CA 1
ATOM 3349 C C . PRO B 1 210 ? 5.001 -29.326 25.748 1.00 76.03 936 PRO B C 1
ATOM 3350 O O . PRO B 1 210 ? 4.099 -28.481 25.787 1.00 77.18 936 PRO B O 1
ATOM 3354 N N . TYR B 1 211 ? 5.891 -29.502 26.725 1.00 74.92 937 TYR B N 1
ATOM 3355 C CA . TYR B 1 211 ? 5.924 -28.636 27.909 1.00 74.52 937 TYR B CA 1
ATOM 3356 C C . TYR B 1 211 ? 7.305 -28.592 28.546 1.00 73.89 937 TYR B C 1
ATOM 3357 O O . TYR B 1 211 ? 8.135 -29.477 28.307 1.00 73.54 937 TYR B O 1
ATOM 3366 N N . ALA B 1 212 ? 7.532 -27.557 29.356 1.00 73.67 938 ALA B N 1
ATOM 3367 C CA . ALA B 1 212 ? 8.661 -27.496 30.281 1.00 72.96 938 ALA B CA 1
ATOM 3368 C C . ALA B 1 212 ? 8.109 -27.256 31.674 1.00 72.24 938 ALA B C 1
ATOM 3369 O O . ALA B 1 212 ? 7.141 -26.510 31.841 1.00 72.01 938 ALA B O 1
ATOM 3371 N N . ARG B 1 213 ? 8.737 -27.889 32.665 1.00 71.61 939 ARG B N 1
ATOM 3372 C CA . ARG B 1 213 ? 8.193 -28.007 34.014 1.00 71.02 939 ARG B CA 1
ATOM 3373 C C . ARG B 1 213 ? 9.258 -27.602 34.979 1.00 71.82 939 ARG B C 1
ATOM 3374 O O . ARG B 1 213 ? 10.418 -27.952 34.807 1.00 71.39 939 ARG B O 1
ATOM 3382 N N . LEU B 1 214 ? 8.847 -26.870 36.001 1.00 73.35 940 LEU B N 1
ATOM 3383 C CA . LEU B 1 214 ? 9.710 -26.505 37.112 1.00 75.61 940 LEU B CA 1
ATOM 3384 C C . LEU B 1 214 ? 8.985 -26.896 38.384 1.00 76.49 940 LEU B C 1
ATOM 3385 O O . LEU B 1 214 ? 7.781 -26.633 38.527 1.00 76.12 940 LEU B O 1
ATOM 3390 N N . GLY B 1 215 ? 9.712 -27.509 39.316 1.00 78.21 941 GLY B N 1
ATOM 3391 C CA . GLY B 1 215 ? 9.098 -27.918 40.565 1.00 80.26 941 GLY B CA 1
ATOM 3392 C C . GLY B 1 215 ? 9.919 -27.715 41.811 1.00 83.69 941 GLY B C 1
ATOM 3393 O O . GLY B 1 215 ? 11.156 -27.701 41.769 1.00 84.74 941 GLY B O 1
ATOM 3394 N N . TRP B 1 216 ? 9.210 -27.558 42.926 1.00 86.17 942 TRP B N 1
ATOM 3395 C CA . TRP B 1 216 ? 9.813 -27.606 44.256 1.00 89.60 942 TRP B CA 1
ATOM 3396 C C . TRP B 1 216 ? 9.062 -28.568 45.168 1.00 89.93 942 TRP B C 1
ATOM 3397 O O . TRP B 1 216 ? 7.897 -28.350 45.524 1.00 90.38 942 TRP B O 1
ATOM 3408 N N . THR B 1 217 ? 9.742 -29.639 45.544 1.00 90.65 943 THR B N 1
ATOM 3409 C CA . THR B 1 217 ? 9.179 -30.607 46.458 1.00 90.74 943 THR B CA 1
ATOM 3410 C C . THR B 1 217 ? 10.045 -30.716 47.707 1.00 93.27 943 THR B C 1
ATOM 3411 O O . THR B 1 217 ? 11.248 -30.981 47.626 1.00 93.85 943 THR B O 1
ATOM 3415 N N . GLN B 1 218 ? 9.418 -30.462 48.853 1.00 95.60 944 GLN B N 1
ATOM 3416 C CA . GLN B 1 218 ? 10.021 -30.699 50.165 1.00 98.39 944 GLN B CA 1
ATOM 3417 C C . GLN B 1 218 ? 9.499 -32.005 50.767 1.00 97.63 944 GLN B C 1
ATOM 3418 O O . GLN B 1 218 ? 8.387 -32.431 50.468 1.00 95.99 944 GLN B O 1
ATOM 3424 N N . GLU B 1 219 ? 10.297 -32.616 51.634 1.00 99.50 945 GLU B N 1
ATOM 3425 C CA . GLU B 1 219 ? 9.889 -33.824 52.352 1.00 99.69 945 GLU B CA 1
ATOM 3426 C C . GLU B 1 219 ? 10.048 -33.666 53.859 1.00 102.42 945 GLU B C 1
ATOM 3427 O O . GLU B 1 219 ? 11.173 -33.609 54.338 1.00 104.19 945 GLU B O 1
ATOM 3433 N N . PHE B 1 220 ? 8.934 -33.586 54.593 1.00 103.70 946 PHE B N 1
ATOM 3434 C CA . PHE B 1 220 ? 8.939 -33.727 56.072 1.00 107.00 946 PHE B CA 1
ATOM 3435 C C . PHE B 1 220 ? 8.992 -35.222 56.483 1.00 106.55 946 PHE B C 1
ATOM 3436 O O . PHE B 1 220 ? 8.150 -36.013 56.069 1.00 104.62 946 PHE B O 1
ATOM 3444 N N . LYS B 1 221 ? 9.980 -35.614 57.285 1.00 109.13 947 LYS B N 1
ATOM 3445 C CA . LYS B 1 221 ? 10.129 -37.038 57.663 1.00 109.44 947 LYS B CA 1
ATOM 3446 C C . LYS B 1 221 ? 10.084 -37.311 59.175 1.00 112.57 947 LYS B C 1
ATOM 3447 O O . LYS B 1 221 ? 10.312 -36.406 59.986 1.00 115.03 947 LYS B O 1
ATOM 3453 N N . SER B 1 222 ? 9.766 -38.561 59.525 1.00 112.81 948 SER B N 1
ATOM 3454 C CA . SER B 1 222 ? 9.696 -39.021 60.916 1.00 116.22 948 SER B CA 1
ATOM 3455 C C . SER B 1 222 ? 10.965 -39.735 61.405 1.00 118.27 948 SER B C 1
ATOM 3456 O O . SER B 1 222 ? 11.437 -39.471 62.525 1.00 121.44 948 SER B O 1
ATOM 3459 N N . THR B 1 223 ? 11.510 -40.630 60.571 1.00 117.01 949 THR B N 1
ATOM 3460 C CA . THR B 1 223 ? 12.657 -41.484 60.957 1.00 118.62 949 THR B CA 1
ATOM 3461 C C . THR B 1 223 ? 13.959 -40.719 61.221 1.00 120.89 949 THR B C 1
ATOM 3462 O O . THR B 1 223 ? 14.512 -40.786 62.323 1.00 123.95 949 THR B O 1
ATOM 3466 N N . GLY B 1 237 ? 12.163 -32.684 60.919 1.00 114.75 963 GLY B N 1
ATOM 3467 C CA . GLY B 1 237 ? 13.234 -33.100 60.022 1.00 113.37 963 GLY B CA 1
ATOM 3468 C C . GLY B 1 237 ? 12.854 -32.889 58.568 1.00 110.51 963 GLY B C 1
ATOM 3469 O O . GLY B 1 237 ? 12.384 -33.824 57.898 1.00 107.72 963 GLY B O 1
ATOM 3470 N N . ARG B 1 238 ? 13.069 -31.657 58.088 1.00 111.08 964 ARG B N 1
ATOM 3471 C CA . ARG B 1 238 ? 12.721 -31.223 56.719 1.00 108.18 964 ARG B CA 1
ATOM 3472 C C . ARG B 1 238 ? 13.928 -31.064 55.817 1.00 107.54 964 ARG B C 1
ATOM 3473 O O . ARG B 1 238 ? 15.035 -30.790 56.276 1.00 110.00 964 ARG B O 1
ATOM 3481 N N . HIS B 1 239 ? 13.690 -31.208 54.520 1.00 104.67 965 HIS B N 1
ATOM 3482 C CA . HIS B 1 239 ? 14.589 -30.658 53.502 1.00 104.34 965 HIS B CA 1
ATOM 3483 C C . HIS B 1 239 ? 13.823 -30.062 52.290 1.00 101.53 965 HIS B C 1
ATOM 3484 O O . HIS B 1 239 ? 12.670 -29.621 52.427 1.00 101.49 965 HIS B O 1
ATOM 3491 N N . GLY B 1 240 ? 14.473 -30.041 51.123 1.00 98.99 966 GLY B N 1
ATOM 3492 C CA . GLY B 1 240 ? 13.862 -29.569 49.887 1.00 94.69 966 GLY B CA 1
ATOM 3493 C C . GLY B 1 240 ? 14.755 -29.927 48.729 1.00 92.20 966 GLY B C 1
ATOM 3494 O O . GLY B 1 240 ? 15.864 -30.416 48.922 1.00 92.77 966 GLY B O 1
ATOM 3495 N N . ARG B 1 241 ? 14.243 -29.712 47.522 1.00 89.23 967 ARG B N 1
ATOM 3496 C CA . ARG B 1 241 ? 15.013 -29.829 46.283 1.00 87.26 967 ARG B CA 1
ATOM 3497 C C . ARG B 1 241 ? 14.231 -29.179 45.173 1.00 85.28 967 ARG B C 1
ATOM 3498 O O . ARG B 1 241 ? 13.022 -28.942 45.312 1.00 84.44 967 ARG B O 1
ATOM 3506 N N . VAL B 1 242 ? 14.925 -28.897 44.073 1.00 84.32 968 VAL B N 1
ATOM 3507 C CA . VAL B 1 242 ? 14.344 -28.186 42.936 1.00 82.36 968 VAL B CA 1
ATOM 3508 C C . VAL B 1 242 ? 14.459 -29.085 41.721 1.00 79.88 968 VAL B C 1
ATOM 3509 O O . VAL B 1 242 ? 15.440 -29.818 41.569 1.00 79.48 968 VAL B O 1
ATOM 3513 N N . GLU B 1 243 ? 13.442 -29.056 40.876 1.00 77.92 969 GLU B N 1
ATOM 3514 C CA . GLU B 1 243 ? 13.386 -29.975 39.742 1.00 76.15 969 GLU B CA 1
ATOM 3515 C C . GLU B 1 243 ? 13.076 -29.291 38.415 1.00 75.46 969 GLU B C 1
ATOM 3516 O O . GLU B 1 243 ? 12.113 -28.519 38.298 1.00 75.06 969 GLU B O 1
ATOM 3522 N N . LEU B 1 244 ? 13.917 -29.585 37.430 1.00 74.97 970 LEU B N 1
ATOM 3523 C CA . LEU B 1 244 ? 13.844 -28.970 36.124 1.00 75.15 970 LEU B CA 1
ATOM 3524 C C . LEU B 1 244 ? 13.557 -30.046 35.163 1.00 73.71 970 LEU B C 1
ATOM 3525 O O . LEU B 1 244 ? 14.311 -31.004 35.120 1.00 74.03 970 LEU B O 1
ATOM 3530 N N . GLY B 1 245 ? 12.506 -29.896 34.363 1.00 72.89 971 GLY B N 1
ATOM 3531 C CA . GLY B 1 245 ? 12.198 -30.912 33.359 1.00 71.72 971 GLY B CA 1
ATOM 353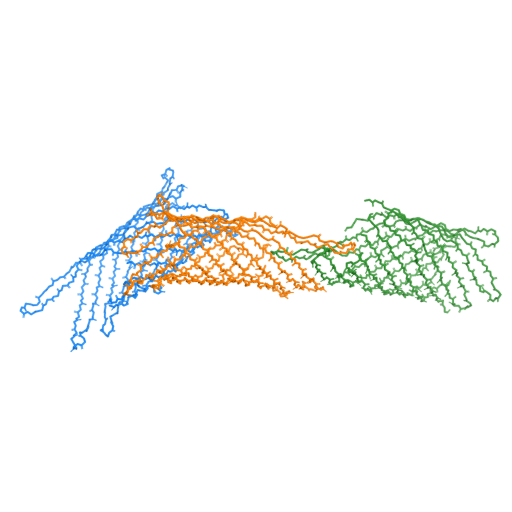2 C C . GLY B 1 245 ? 11.407 -30.479 32.144 1.00 71.78 971 GLY B C 1
ATOM 3533 O O . GLY B 1 245 ? 10.801 -29.403 32.124 1.00 72.32 971 GLY B O 1
ATOM 3534 N N . ALA B 1 246 ? 11.425 -31.342 31.131 1.00 71.52 972 ALA B N 1
ATOM 3535 C CA . ALA B 1 246 ? 10.599 -31.207 29.924 1.00 71.59 972 ALA B CA 1
ATOM 3536 C C . ALA B 1 246 ? 9.913 -32.542 29.554 1.00 70.38 972 ALA B C 1
ATOM 3537 O O . ALA B 1 246 ? 10.291 -33.617 30.030 1.00 69.47 972 ALA B O 1
ATOM 3539 N N . GLY B 1 247 ? 8.902 -32.475 28.699 1.00 70.61 973 GLY B N 1
ATOM 3540 C CA . GLY B 1 247 ? 8.254 -33.688 28.216 1.00 69.66 973 GLY B CA 1
ATOM 3541 C C . GLY B 1 247 ? 7.178 -33.379 27.207 1.00 70.06 973 GLY B C 1
ATOM 3542 O O . GLY B 1 247 ? 6.754 -32.229 27.080 1.00 71.20 973 GLY B O 1
ATOM 3543 N N . VAL B 1 248 ? 6.747 -34.409 26.484 1.00 69.69 974 VAL B N 1
ATOM 3544 C CA . VAL B 1 248 ? 5.702 -34.273 25.478 1.00 70.16 974 VAL B CA 1
ATOM 3545 C C . VAL B 1 248 ? 4.610 -35.289 25.726 1.00 69.63 974 VAL B C 1
ATOM 3546 O O . VAL B 1 248 ? 4.883 -36.486 25.912 1.00 68.77 974 VAL B O 1
ATOM 3550 N N . ASP B 1 249 ? 3.367 -34.830 25.738 1.00 69.93 975 ASP B N 1
ATOM 3551 C CA . ASP B 1 249 ? 2.285 -35.778 25.572 1.00 69.82 975 ASP B CA 1
ATOM 3552 C C . ASP B 1 249 ? 1.810 -35.580 24.148 1.00 70.80 975 ASP B C 1
ATOM 3553 O O . ASP B 1 249 ? 1.733 -34.455 23.671 1.00 72.14 975 ASP B O 1
ATOM 3558 N N . ALA B 1 250 ? 1.528 -36.690 23.476 1.00 70.51 976 ALA B N 1
ATOM 3559 C CA . ALA B 1 250 ? 0.902 -36.687 22.170 1.00 71.17 976 ALA B CA 1
ATOM 3560 C C . ALA B 1 250 ? -0.275 -37.665 22.107 1.00 70.49 976 ALA B C 1
ATOM 3561 O O . ALA B 1 250 ? -0.210 -38.786 22.607 1.00 68.40 976 ALA B O 1
ATOM 3563 N N . ALA B 1 251 ? -1.352 -37.176 21.498 1.00 71.40 977 ALA B N 1
ATOM 3564 C CA . ALA B 1 251 ? -2.536 -37.938 21.153 1.00 71.17 977 ALA B CA 1
ATOM 3565 C C . ALA B 1 251 ? -2.453 -38.259 19.668 1.00 72.96 977 ALA B C 1
ATOM 3566 O O . ALA B 1 251 ? -2.957 -37.534 18.812 1.00 74.03 977 ALA B O 1
ATOM 3568 N N . LEU B 1 252 ? -1.782 -39.363 19.387 1.00 73.30 978 LEU B N 1
ATOM 3569 C CA . LEU B 1 252 ? -1.669 -39.904 18.048 1.00 75.91 978 LEU B CA 1
ATOM 3570 C C . LEU B 1 252 ? -2.952 -40.631 17.607 1.00 77.82 978 LEU B C 1
ATOM 3571 O O . LEU B 1 252 ? -3.073 -41.841 17.790 1.00 77.81 978 LEU B O 1
ATOM 3576 N N . GLY B 1 253 ? -3.885 -39.863 17.027 1.00 79.92 979 GLY B N 1
ATOM 3577 C CA . GLY B 1 253 ? -5.180 -40.321 16.484 1.00 81.70 979 GLY B CA 1
ATOM 3578 C C 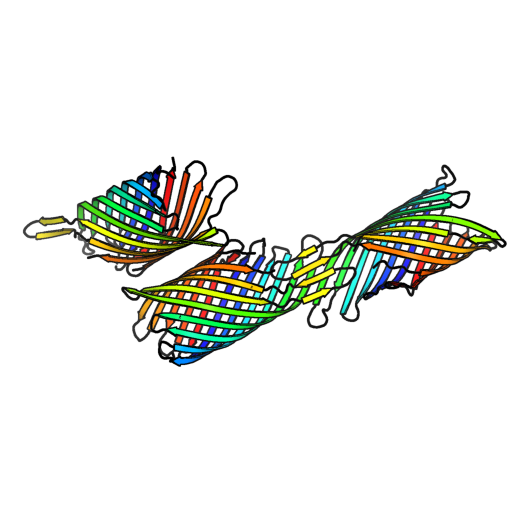. GLY B 1 253 ? -5.514 -41.801 16.396 1.00 81.89 979 GLY B C 1
ATOM 3579 O O . GLY B 1 253 ? -4.645 -42.617 16.083 1.00 81.63 979 GLY B O 1
ATOM 3580 N N . LYS B 1 254 ? -6.800 -42.115 16.596 1.00 82.59 980 LYS B N 1
ATOM 3581 C CA . LYS B 1 254 ? -7.321 -43.470 16.872 1.00 82.86 980 LYS B CA 1
ATOM 3582 C C . LYS B 1 254 ? -6.941 -43.889 18.302 1.00 80.01 980 LYS B C 1
ATOM 3583 O O . LYS B 1 254 ? -6.177 -44.841 18.509 1.00 79.37 980 LYS B O 1
ATOM 3589 N N . GLY B 1 255 ? -7.436 -43.141 19.285 1.00 78.45 981 GLY B N 1
ATOM 3590 C CA . GLY B 1 255 ? -7.330 -43.523 20.697 1.00 76.00 981 GLY B CA 1
ATOM 3591 C C . GLY B 1 255 ? -5.986 -43.684 21.398 1.00 73.56 981 GLY B C 1
ATOM 3592 O O . GLY B 1 255 ? -5.939 -43.864 22.606 1.00 71.48 981 GLY B O 1
ATOM 3593 N N . HIS B 1 256 ? -4.891 -43.624 20.660 1.00 73.78 982 HIS B N 1
ATOM 3594 C CA . HIS B 1 256 ? -3.586 -43.684 21.294 1.00 72.58 982 HIS B CA 1
ATOM 3595 C C . HIS B 1 256 ? -3.121 -42.351 21.930 1.00 71.83 982 HIS B C 1
ATOM 3596 O O . HIS B 1 256 ? -3.462 -41.256 21.461 1.00 72.68 982 HIS B O 1
ATOM 3603 N N . ASN B 1 257 ? -2.358 -42.482 23.015 1.00 70.01 983 ASN B N 1
ATOM 3604 C CA . ASN B 1 257 ? -1.730 -41.381 23.704 1.00 69.08 983 ASN B CA 1
ATOM 3605 C C . ASN B 1 257 ? -0.367 -41.832 24.206 1.00 68.27 983 ASN B C 1
ATOM 3606 O O . ASN B 1 257 ? -0.248 -42.895 24.796 1.00 67.93 983 ASN B O 1
ATOM 3611 N N . LEU B 1 258 ? 0.666 -41.032 23.963 1.00 68.71 984 LEU B N 1
ATOM 3612 C CA . LEU B 1 258 ? 1.999 -41.341 24.450 1.00 67.89 984 LEU B CA 1
ATOM 3613 C C . LEU B 1 258 ? 2.450 -40.163 25.272 1.00 67.57 984 LEU B C 1
ATOM 3614 O O . LEU B 1 258 ? 2.149 -39.040 24.919 1.00 68.10 984 LEU B O 1
ATOM 3619 N N . TYR B 1 259 ? 3.098 -40.431 26.410 1.00 67.08 985 TYR B N 1
ATOM 3620 C CA . TYR B 1 259 ? 3.721 -39.395 27.245 1.00 67.30 985 TYR B CA 1
ATOM 3621 C C . TYR B 1 259 ? 5.160 -39.795 27.469 1.00 66.92 985 TYR B C 1
ATOM 3622 O O . TYR B 1 259 ? 5.459 -40.956 27.655 1.00 66.26 985 TYR B O 1
ATOM 3631 N N . ALA B 1 260 ? 6.049 -38.822 27.418 1.00 67.83 986 ALA B N 1
ATOM 3632 C CA . ALA B 1 260 ? 7.425 -39.024 27.792 1.00 68.48 986 ALA B CA 1
ATOM 3633 C C . ALA B 1 260 ? 7.834 -37.760 28.509 1.00 69.18 986 ALA B C 1
ATOM 3634 O O . ALA B 1 260 ? 7.291 -36.687 28.233 1.00 69.83 986 ALA B O 1
ATOM 3636 N N . SER B 1 261 ? 8.753 -37.887 29.457 1.00 69.35 987 SER B N 1
ATOM 3637 C CA . SER B 1 261 ? 9.274 -36.721 30.150 1.00 70.34 987 SER B CA 1
ATOM 3638 C C . SER B 1 261 ? 10.635 -36.989 30.766 1.00 71.41 987 SER B C 1
ATOM 3639 O O . SER B 1 261 ? 10.948 -38.117 31.157 1.00 70.84 987 SER B O 1
ATOM 3642 N N . TYR B 1 262 ? 11.440 -35.935 30.821 1.00 73.32 988 TYR B N 1
ATOM 3643 C CA . TYR B 1 262 ? 12.715 -35.961 31.497 1.00 75.00 988 TYR B CA 1
ATOM 3644 C C . TYR B 1 262 ? 12.740 -34.914 32.618 1.00 75.63 988 TYR B C 1
ATOM 3645 O O . TYR B 1 262 ? 12.288 -33.779 32.454 1.00 76.20 988 TYR B O 1
ATOM 3654 N N . GLU B 1 263 ? 13.272 -35.308 33.765 1.00 76.05 989 GLU B N 1
ATOM 3655 C CA . GLU B 1 263 ? 13.352 -34.411 34.910 1.00 76.57 989 GLU B CA 1
ATOM 3656 C C . GLU B 1 263 ? 14.722 -34.516 35.586 1.00 77.32 989 GLU B C 1
ATOM 3657 O O . GLU B 1 263 ? 15.258 -35.608 35.774 1.00 76.96 989 GLU B O 1
ATOM 3663 N N . TYR B 1 264 ? 15.298 -33.353 35.880 1.00 78.56 990 TYR B N 1
ATOM 3664 C CA . TYR B 1 264 ? 16.537 -33.224 36.628 1.00 79.45 990 TYR B CA 1
ATOM 3665 C C . TYR B 1 264 ? 16.225 -32.434 37.891 1.00 79.41 990 TYR B C 1
ATOM 3666 O O . TYR B 1 264 ? 15.442 -31.473 37.852 1.00 78.69 990 TYR B O 1
ATOM 3675 N N . ALA B 1 265 ? 16.836 -32.852 39.003 1.00 79.94 991 ALA B N 1
ATOM 3676 C CA . ALA B 1 265 ? 16.579 -32.270 40.328 1.00 80.31 991 ALA B CA 1
ATOM 3677 C C . ALA B 1 265 ? 17.828 -32.054 41.178 1.00 82.39 991 ALA B C 1
ATOM 3678 O O . ALA B 1 265 ? 18.784 -32.819 41.097 1.00 82.74 991 ALA B O 1
ATOM 3680 N N . ALA B 1 266 ? 17.803 -31.015 42.006 1.00 84.07 992 ALA B N 1
ATOM 3681 C CA . ALA B 1 266 ? 18.941 -30.673 42.875 1.00 87.01 992 ALA B CA 1
ATOM 3682 C C . ALA B 1 266 ? 18.446 -29.994 44.145 1.00 88.56 992 ALA B C 1
ATOM 3683 O O . ALA B 1 266 ? 17.664 -29.050 44.062 1.00 88.31 992 ALA B O 1
ATOM 3685 N N . GLY B 1 267 ? 18.892 -30.481 45.310 1.00 90.56 993 GLY B N 1
ATOM 3686 C CA . GLY B 1 267 ? 18.454 -29.947 46.613 1.00 92.77 993 GLY B CA 1
ATOM 3687 C C . GLY B 1 267 ? 19.402 -30.133 47.787 1.00 96.09 993 GLY B C 1
ATOM 3688 O O . GLY B 1 267 ? 20.570 -30.443 47.591 1.00 97.40 993 GLY B O 1
ATOM 3689 N N . ASP B 1 268 ? 18.882 -29.927 49.005 1.00 98.06 994 ASP B N 1
ATOM 3690 C CA . ASP B 1 268 ? 19.622 -30.067 50.278 1.00 101.54 994 ASP B CA 1
ATOM 3691 C C . ASP B 1 268 ? 20.325 -31.411 50.409 1.00 102.08 994 ASP B C 1
ATOM 3692 O O . ASP B 1 268 ? 21.543 -31.510 50.298 1.00 103.92 994 ASP B O 1
ATOM 3697 N N . ARG B 1 269 ? 19.518 -32.438 50.652 1.00 101.29 995 ARG B N 1
ATOM 3698 C CA . ARG B 1 269 ? 19.985 -33.792 50.914 1.00 102.16 995 ARG B CA 1
ATOM 3699 C C . ARG B 1 269 ? 19.826 -34.732 49.706 1.00 99.56 995 ARG B C 1
ATOM 3700 O O . ARG B 1 269 ? 20.080 -35.930 49.833 1.00 99.61 995 ARG B O 1
ATOM 3708 N N . ILE B 1 270 ? 19.380 -34.216 48.557 1.00 97.55 996 ILE B N 1
ATOM 3709 C CA . ILE B 1 270 ? 19.160 -35.056 47.362 1.00 94.87 996 ILE B CA 1
ATOM 3710 C C . ILE B 1 270 ? 19.658 -34.423 46.068 1.00 94.32 996 ILE B C 1
ATOM 3711 O O . ILE B 1 270 ? 19.535 -33.205 45.864 1.00 95.16 996 ILE B O 1
ATOM 3716 N N . ASN B 1 271 ? 20.213 -35.259 45.192 1.00 92.53 997 ASN B N 1
ATOM 3717 C CA . ASN B 1 271 ? 20.463 -34.847 43.819 1.00 91.02 997 ASN B CA 1
ATOM 3718 C C . ASN B 1 271 ? 20.159 -35.904 42.786 1.00 88.17 997 ASN B C 1
ATOM 3719 O O . ASN B 1 271 ? 20.888 -36.887 42.671 1.00 88.89 997 ASN B O 1
ATOM 3724 N N . ILE B 1 272 ? 19.078 -35.662 42.039 1.00 84.69 998 ILE B N 1
ATOM 3725 C CA . ILE B 1 272 ? 18.553 -36.539 41.009 1.00 80.96 998 ILE B CA 1
ATOM 3726 C C . ILE B 1 272 ? 19.086 -36.108 39.648 1.00 80.55 998 ILE B C 1
ATOM 3727 O O . ILE B 1 272 ? 18.498 -35.240 39.025 1.00 80.22 998 ILE B O 1
ATOM 3732 N N . PRO B 1 273 ? 20.183 -36.730 39.176 1.00 80.69 999 PRO B N 1
ATOM 3733 C CA . PRO B 1 273 ? 20.839 -36.388 37.913 1.00 81.21 999 PRO B CA 1
ATOM 3734 C C . PRO B 1 273 ? 19.972 -36.650 36.688 1.00 79.40 999 PRO B C 1
ATOM 3735 O O . PRO B 1 273 ? 20.136 -35.971 35.673 1.00 80.35 999 PRO B O 1
ATOM 3739 N N . TRP B 1 274 ? 19.071 -37.632 36.777 1.00 76.81 1000 TRP B N 1
ATOM 3740 C CA . TRP B 1 274 ? 18.174 -37.970 35.678 1.00 74.44 1000 TRP B CA 1
ATOM 3741 C C . TRP B 1 274 ? 16.964 -38.775 36.129 1.00 72.54 1000 TRP B C 1
ATOM 3742 O O . TRP B 1 274 ? 17.044 -39.558 37.057 1.00 72.35 1000 TRP B O 1
ATOM 3753 N N . SER B 1 275 ? 15.846 -38.576 35.445 1.00 71.58 1001 SER B N 1
ATOM 3754 C CA . SER B 1 275 ? 14.586 -39.193 35.789 1.00 70.24 1001 SER B CA 1
ATOM 3755 C C . SER B 1 275 ? 13.768 -39.225 34.515 1.00 69.89 1001 SER B C 1
ATOM 3756 O O . SER B 1 275 ? 13.484 -38.171 33.950 1.00 70.17 1001 SER B O 1
ATOM 3759 N N . PHE B 1 276 ? 13.410 -40.426 34.061 1.00 69.56 1002 PHE B N 1
ATOM 3760 C CA . PHE B 1 276 ? 12.681 -40.610 32.803 1.00 69.80 1002 PHE B CA 1
ATOM 3761 C C . PHE B 1 276 ? 11.323 -41.263 33.029 1.00 68.21 1002 PHE B C 1
ATOM 3762 O O . PHE B 1 276 ? 11.239 -42.312 33.647 1.00 67.80 1002 PHE B O 1
ATOM 3770 N N . HIS B 1 277 ? 10.273 -40.643 32.513 1.00 67.88 1003 HIS B N 1
ATOM 3771 C CA . HIS B 1 277 ? 8.947 -41.217 32.540 1.00 67.59 1003 HIS B CA 1
ATOM 3772 C C . HIS B 1 277 ? 8.475 -41.405 31.115 1.00 67.63 1003 HIS B C 1
ATOM 3773 O O . HIS B 1 277 ? 8.653 -40.521 30.277 1.00 68.67 1003 HIS B O 1
ATOM 3780 N N . ALA B 1 278 ? 7.864 -42.559 30.855 1.00 66.76 1004 ALA B N 1
ATOM 3781 C CA . ALA B 1 278 ? 7.175 -42.856 29.607 1.00 66.42 1004 ALA B CA 1
ATOM 3782 C C . ALA B 1 278 ? 5.904 -43.627 29.928 1.00 65.74 1004 ALA B C 1
ATOM 3783 O O . ALA B 1 278 ? 5.775 -44.185 31.011 1.00 64.96 1004 ALA B O 1
ATOM 3785 N N . GLY B 1 279 ? 4.963 -43.662 28.991 1.00 66.40 1005 GLY B N 1
ATOM 3786 C CA . GLY B 1 279 ? 3.799 -44.518 29.134 1.00 66.55 1005 GLY B CA 1
ATOM 3787 C C . GLY B 1 279 ? 2.719 -44.264 28.116 1.00 67.87 1005 GLY B C 1
ATOM 3788 O O . GLY B 1 279 ? 2.713 -43.231 27.450 1.00 68.65 1005 GLY B O 1
ATOM 3789 N N . TYR B 1 280 ? 1.782 -45.208 28.037 1.00 68.57 1006 TYR B N 1
ATOM 3790 C CA . TYR B 1 280 ? 0.755 -45.275 26.990 1.00 69.78 1006 TYR B CA 1
ATOM 3791 C C . TYR B 1 280 ? -0.656 -45.394 27.561 1.00 70.14 1006 TYR B C 1
ATOM 3792 O O . TYR B 1 280 ? -0.853 -45.919 28.649 1.00 69.12 1006 TYR B O 1
ATOM 3801 N N . ARG B 1 281 ? -1.636 -44.928 26.797 1.00 72.06 1007 ARG B N 1
ATOM 3802 C CA . ARG B 1 281 ? -3.041 -45.052 27.169 1.00 73.35 1007 ARG B CA 1
ATOM 3803 C C . ARG B 1 281 ? -3.918 -45.199 25.925 1.00 75.85 1007 ARG B C 1
ATOM 3804 O O . ARG B 1 281 ? -3.874 -44.341 25.058 1.00 76.85 1007 ARG B O 1
ATOM 3812 N N . TYR B 1 282 ? -4.676 -46.295 25.824 1.00 77.83 1008 TYR B N 1
ATOM 3813 C CA . TYR B 1 282 ? -5.730 -46.435 24.806 1.00 81.18 1008 TYR B CA 1
ATOM 3814 C C . TYR B 1 282 ? -6.923 -45.654 25.307 1.00 82.75 1008 TYR B C 1
ATOM 3815 O O . TYR B 1 282 ? -7.378 -45.839 26.439 1.00 82.11 1008 TYR B O 1
ATOM 3824 N N . SER B 1 283 ? -7.447 -44.793 24.449 1.00 85.58 1009 SER B N 1
ATOM 3825 C CA . SER B 1 283 ? -8.434 -43.835 24.886 1.00 87.50 1009 SER B CA 1
ATOM 3826 C C . SER B 1 283 ? -9.868 -44.348 24.919 1.00 89.95 1009 SER B C 1
ATOM 3827 O O . SER B 1 283 ? -10.611 -43.952 25.803 1.00 90.75 1009 SER B O 1
ATOM 3830 N N . PHE B 1 284 ? -10.266 -45.214 23.989 1.00 92.03 1010 PHE B N 1
ATOM 3831 C CA . PHE B 1 284 ? -11.648 -45.725 23.983 1.00 94.85 1010 PHE B CA 1
ATOM 3832 C C . PHE B 1 284 ? -12.697 -44.639 23.680 1.00 97.21 1010 PHE B C 1
ATOM 3833 O O . PHE B 1 284 ? -13.025 -43.846 24.573 1.00 97.10 1010 PHE B O 1
ATOM 3842 N N . ASP C 1 19 ? 56.959 -73.989 94.965 1.00 115.73 745 ASP C N 1
ATOM 3843 C CA . ASP C 1 19 ? 57.387 -74.408 93.595 1.00 116.46 745 ASP C CA 1
ATOM 3844 C C . ASP C 1 19 ? 58.416 -73.445 92.981 1.00 117.42 745 ASP C C 1
ATOM 3845 O O . ASP C 1 19 ? 59.406 -73.884 92.379 1.00 119.16 745 ASP C O 1
ATOM 3850 N N . ALA C 1 20 ? 58.164 -72.142 93.132 1.00 116.50 746 ALA C N 1
ATOM 3851 C CA . ALA C 1 20 ? 58.985 -71.068 92.535 1.00 117.56 746 ALA C CA 1
ATOM 3852 C C . ALA C 1 20 ? 59.064 -71.039 90.991 1.00 117.63 746 ALA C C 1
ATOM 3853 O O . ALA C 1 20 ? 60.060 -71.481 90.401 1.00 119.42 746 ALA C O 1
ATOM 3855 N N . GLY C 1 21 ? 58.008 -70.517 90.356 1.00 115.61 747 GLY C N 1
ATOM 3856 C CA . GLY C 1 21 ? 57.997 -70.225 88.914 1.00 115.47 747 GLY C CA 1
ATOM 3857 C C . GLY C 1 21 ? 57.792 -71.410 87.984 1.00 115.83 747 GLY C C 1
ATOM 3858 O O . GLY C 1 21 ? 58.206 -72.529 88.293 1.00 117.31 747 GLY C O 1
ATOM 3859 N N . GLY C 1 22 ? 57.157 -71.170 86.838 1.00 114.74 748 GLY C N 1
ATOM 3860 C CA . GLY C 1 22 ? 56.961 -72.224 85.839 1.00 115.52 748 GLY C CA 1
ATOM 3861 C C . GLY C 1 22 ? 55.954 -71.963 84.722 1.00 114.21 748 GLY C C 1
ATOM 3862 O O . GLY C 1 22 ? 55.118 -71.054 84.825 1.00 112.45 748 GLY C O 1
ATOM 3863 N N . PRO C 1 23 ? 56.031 -72.762 83.639 1.00 115.20 749 PRO C N 1
ATOM 3864 C CA . PRO C 1 23 ? 55.059 -72.727 82.548 1.00 114.03 749 PRO C CA 1
ATOM 3865 C C . PRO C 1 23 ? 53.975 -73.805 82.693 1.00 113.46 749 PRO C C 1
ATOM 3866 O O . PRO C 1 23 ? 54.282 -74.952 83.042 1.00 114.97 749 PRO C O 1
ATOM 3870 N N . TRP C 1 24 ? 52.723 -73.428 82.426 1.00 111.76 750 TRP C N 1
ATOM 3871 C CA . TRP C 1 24 ? 51.554 -74.309 82.613 1.00 111.07 750 TRP C CA 1
ATOM 3872 C C . TRP C 1 24 ? 50.576 -74.229 81.443 1.00 110.08 750 TRP C C 1
ATOM 3873 O O . TRP C 1 24 ? 50.513 -73.208 80.748 1.00 109.47 750 TRP C O 1
ATOM 3884 N N . ALA C 1 25 ? 49.815 -75.305 81.234 1.00 110.35 751 ALA C N 1
ATOM 3885 C CA . ALA C 1 25 ? 48.822 -75.371 80.149 1.00 109.52 751 ALA C CA 1
ATOM 3886 C C . ALA C 1 25 ? 47.513 -75.986 80.619 1.00 108.57 751 ALA C C 1
ATOM 3887 O O . ALA C 1 25 ? 47.492 -77.066 81.215 1.00 109.69 751 ALA C O 1
ATOM 3889 N N . ARG C 1 26 ? 46.418 -75.295 80.339 1.00 106.84 752 ARG C N 1
ATOM 3890 C CA . ARG C 1 26 ? 45.114 -75.744 80.812 1.00 106.14 752 ARG C CA 1
ATOM 3891 C C . ARG C 1 26 ? 43.976 -75.553 79.798 1.00 105.19 752 ARG C C 1
ATOM 3892 O O . ARG C 1 26 ? 43.819 -74.476 79.202 1.00 104.06 752 ARG C O 1
ATOM 3900 N N . THR C 1 27 ? 43.209 -76.625 79.607 1.00 105.69 753 THR C N 1
ATOM 3901 C CA . THR C 1 27 ? 42.057 -76.631 78.712 1.00 105.08 753 THR C CA 1
ATOM 3902 C C . THR C 1 27 ? 40.760 -76.733 79.511 1.00 104.58 753 THR C C 1
ATOM 3903 O O . THR C 1 27 ? 40.642 -77.534 80.441 1.00 105.36 753 THR C O 1
ATOM 3907 N N . PHE C 1 28 ? 39.788 -75.910 79.140 1.00 103.58 754 PHE C N 1
ATOM 3908 C CA . PHE C 1 28 ? 38.463 -75.969 79.747 1.00 103.23 754 PHE C CA 1
ATOM 3909 C C . PHE C 1 28 ? 37.352 -76.087 78.695 1.00 102.74 754 PHE C C 1
ATOM 3910 O O . PHE C 1 28 ? 37.610 -75.953 77.495 1.00 102.75 754 PHE C O 1
ATOM 3918 N N . SER C 1 29 ? 36.129 -76.345 79.162 1.00 102.44 755 SER C N 1
ATOM 3919 C CA . SER C 1 29 ? 34.967 -76.565 78.301 1.00 102.18 755 SER C CA 1
ATOM 3920 C C . SER C 1 29 ? 33.650 -76.549 79.078 1.00 102.23 755 SER C C 1
ATOM 3921 O O . SER C 1 29 ? 33.266 -77.540 79.707 1.00 103.25 755 SER C O 1
ATOM 3924 N N . GLU C 1 30 ? 32.950 -75.427 78.996 1.00 101.17 756 GLU C N 1
ATOM 3925 C CA . GLU C 1 30 ? 31.724 -75.226 79.740 1.00 101.65 756 GLU C CA 1
ATOM 3926 C C . GLU C 1 30 ? 30.453 -75.423 78.890 1.00 102.04 756 GLU C C 1
ATOM 3927 O O . GLU C 1 30 ? 30.525 -75.571 77.671 1.00 102.10 756 GLU C O 1
ATOM 3933 N N . ARG C 1 31 ? 29.295 -75.453 79.546 1.00 102.62 757 ARG C N 1
ATOM 3934 C CA . ARG C 1 31 ? 28.017 -75.225 78.867 1.00 102.89 757 ARG C CA 1
ATOM 3935 C C . ARG C 1 31 ? 27.103 -74.283 79.660 1.00 102.78 757 ARG C C 1
ATOM 3936 O O . ARG C 1 31 ? 26.517 -74.665 80.678 1.00 103.70 757 ARG C O 1
ATOM 3944 N N . GLN C 1 32 ? 26.974 -73.060 79.155 1.00 101.78 758 GLN C N 1
ATOM 3945 C CA . GLN C 1 32 ? 26.117 -72.039 79.749 1.00 101.66 758 GLN C CA 1
ATOM 3946 C C . GLN C 1 32 ? 24.705 -72.030 79.127 1.00 102.41 758 GLN C C 1
ATOM 3947 O O . GLN C 1 32 ? 24.543 -72.202 77.914 1.00 101.68 758 GLN C O 1
ATOM 3953 N N . GLN C 1 33 ? 23.703 -71.846 79.994 1.00 103.70 759 GLN C N 1
ATOM 3954 C CA . GLN C 1 33 ? 22.291 -71.672 79.626 1.00 104.82 759 GLN C CA 1
ATOM 3955 C C . GLN C 1 33 ? 21.726 -70.399 80.234 1.00 105.46 759 GLN C C 1
ATOM 3956 O O . GLN C 1 33 ? 21.234 -70.387 81.360 1.00 106.52 759 GLN C O 1
ATOM 3962 N N . ILE C 1 34 ? 21.795 -69.323 79.473 1.00 105.46 760 ILE C N 1
ATOM 3963 C CA . ILE C 1 34 ? 21.295 -68.036 79.931 1.00 106.85 760 ILE C CA 1
ATOM 3964 C C . ILE C 1 34 ? 19.782 -67.866 79.668 1.00 109.13 760 ILE C C 1
ATOM 3965 O O . ILE C 1 34 ? 19.260 -68.278 78.626 1.00 109.13 760 ILE C O 1
ATOM 3970 N N . SER C 1 35 ? 19.095 -67.287 80.652 1.00 111.53 761 SER C N 1
ATOM 3971 C CA . SER C 1 35 ? 17.645 -67.134 80.639 1.00 114.42 761 SER C CA 1
ATOM 3972 C C . SER C 1 35 ? 17.226 -65.664 80.726 1.00 116.24 761 SER C C 1
ATOM 3973 O O . SER C 1 35 ? 18.042 -64.780 80.994 1.00 115.35 761 SER C O 1
ATOM 3976 N N . ASN C 1 36 ? 15.939 -65.428 80.485 1.00 119.52 762 ASN C N 1
ATOM 3977 C CA . ASN C 1 36 ? 15.304 -64.114 80.613 1.00 122.14 762 ASN C CA 1
ATOM 3978 C C . ASN C 1 36 ? 14.780 -63.873 82.044 1.00 124.79 762 ASN C C 1
ATOM 3979 O O . ASN C 1 36 ? 15.578 -63.767 82.988 1.00 124.44 762 ASN C O 1
ATOM 3984 N N . ALA C 1 41 ? 16.497 -65.768 75.361 1.00 115.02 767 ALA C N 1
ATOM 3985 C CA . ALA C 1 41 ? 17.083 -66.884 76.146 1.00 114.00 767 ALA C CA 1
ATOM 3986 C C . ALA C 1 41 ? 17.732 -67.876 75.190 1.00 112.42 767 ALA C C 1
ATOM 3987 O O . ALA C 1 41 ? 17.194 -68.142 74.120 1.00 112.99 767 ALA C O 1
ATOM 3989 N N . TYR C 1 42 ? 18.873 -68.439 75.577 1.00 110.78 768 TYR C N 1
ATOM 3990 C CA . TYR C 1 42 ? 19.669 -69.263 74.663 1.00 109.19 768 TYR C CA 1
ATOM 3991 C C . TYR C 1 42 ? 20.709 -70.149 75.371 1.00 108.19 768 TYR C C 1
ATOM 3992 O O . TYR C 1 42 ? 20.854 -70.086 76.592 1.00 108.40 768 TYR C O 1
ATOM 4001 N N . ASP C 1 43 ? 21.429 -70.961 74.589 1.00 107.05 769 ASP C N 1
ATOM 4002 C CA . ASP C 1 43 ? 22.489 -71.838 75.100 1.00 106.10 769 ASP C CA 1
ATOM 4003 C C . ASP C 1 43 ? 23.769 -71.676 74.308 1.00 104.58 769 ASP C C 1
ATOM 4004 O O . ASP C 1 43 ? 23.759 -71.631 73.077 1.00 104.18 769 ASP C O 1
ATOM 4009 N N . GLN C 1 44 ? 24.875 -71.614 75.036 1.00 103.85 770 GLN C N 1
ATOM 4010 C CA . GLN C 1 44 ? 26.198 -71.577 74.434 1.00 102.84 770 GLN C CA 1
ATOM 4011 C C . GLN C 1 44 ? 27.129 -72.618 75.070 1.00 102.41 770 GLN C C 1
ATOM 4012 O O . GLN C 1 44 ? 26.821 -73.200 76.116 1.00 102.92 770 GLN C O 1
ATOM 4018 N N . THR C 1 45 ? 28.258 -72.850 74.410 1.00 101.25 771 THR C N 1
ATOM 4019 C CA . THR C 1 45 ? 29.218 -73.852 74.819 1.00 100.97 771 THR C CA 1
ATOM 4020 C C . THR C 1 45 ? 30.608 -73.269 74.607 1.00 99.94 771 THR C C 1
ATOM 4021 O O . THR C 1 45 ? 31.137 -73.265 73.486 1.00 99.67 771 THR C O 1
ATOM 4025 N N . VAL C 1 46 ? 31.181 -72.756 75.698 1.00 99.27 772 VAL C N 1
ATOM 4026 C CA . VAL C 1 46 ? 32.487 -72.088 75.656 1.00 98.23 772 VAL C CA 1
ATOM 4027 C C . VAL C 1 46 ? 33.628 -73.055 75.934 1.00 98.60 772 VAL C C 1
ATOM 4028 O O . VAL C 1 46 ? 33.531 -73.925 76.808 1.00 99.24 772 VAL C O 1
ATOM 4032 N N . SER C 1 47 ? 34.703 -72.889 75.169 1.00 98.13 773 SER C N 1
ATOM 4033 C CA . SER C 1 47 ? 35.917 -73.660 75.347 1.00 98.55 773 SER C CA 1
ATOM 4034 C C . SER C 1 47 ? 37.146 -72.782 75.185 1.00 98.36 773 SER C C 1
ATOM 4035 O O . SER C 1 47 ? 37.059 -71.675 74.651 1.00 97.84 773 SER C O 1
ATOM 4038 N N . GLY C 1 48 ? 38.283 -73.264 75.677 1.00 99.08 774 GLY C N 1
ATOM 4039 C CA . GLY C 1 48 ? 39.498 -72.469 75.662 1.00 99.05 774 GLY C CA 1
ATOM 4040 C C . GLY C 1 48 ? 40.781 -73.216 75.955 1.00 100.18 774 GLY C C 1
ATOM 4041 O O . GLY C 1 48 ? 40.781 -74.321 76.511 1.00 100.88 774 GLY C O 1
ATOM 4042 N N . LEU C 1 49 ? 41.878 -72.595 75.555 1.00 100.44 775 LEU C N 1
ATOM 4043 C CA . LEU C 1 49 ? 43.193 -73.119 75.812 1.00 101.94 775 LEU C CA 1
ATOM 4044 C C . LEU C 1 49 ? 43.993 -71.977 76.422 1.00 101.87 775 LEU C C 1
ATOM 4045 O O . LEU C 1 49 ? 43.984 -70.855 75.895 1.00 101.39 775 LEU C O 1
ATOM 4050 N N . GLU C 1 50 ? 44.650 -72.258 77.549 1.00 102.28 776 GLU C N 1
ATOM 4051 C CA . GLU C 1 50 ? 45.493 -71.271 78.199 1.00 102.22 776 GLU C CA 1
ATOM 4052 C C . GLU C 1 50 ? 46.901 -71.781 78.413 1.00 103.82 776 GLU C C 1
ATOM 4053 O O . GLU C 1 50 ? 47.118 -72.958 78.690 1.00 104.94 776 GLU C O 1
ATOM 4059 N N . ILE C 1 51 ? 47.855 -70.877 78.262 1.00 104.31 777 ILE C N 1
ATOM 4060 C CA . ILE C 1 51 ? 49.254 -71.179 78.463 1.00 106.18 777 ILE C CA 1
ATOM 4061 C C . ILE C 1 51 ? 49.872 -69.987 79.167 1.00 106.39 777 ILE C C 1
ATOM 4062 O O . ILE C 1 51 ? 49.599 -68.846 78.812 1.00 105.78 777 ILE C O 1
ATOM 4067 N N . GLY C 1 52 ? 50.688 -70.255 80.176 1.00 107.38 778 GLY C N 1
ATOM 4068 C CA . GLY C 1 52 ? 51.299 -69.194 80.946 1.00 107.95 778 GLY C CA 1
ATOM 4069 C C . GLY C 1 52 ? 52.585 -69.640 81.602 1.00 110.08 778 GLY C C 1
ATOM 4070 O O . GLY C 1 52 ? 52.767 -70.818 81.897 1.00 110.74 778 GLY C O 1
ATOM 4071 N N . LEU C 1 53 ? 53.476 -68.680 81.813 1.00 111.30 779 LEU C N 1
ATOM 4072 C CA . LEU C 1 53 ? 54.727 -68.882 82.515 1.00 113.41 779 LEU C CA 1
ATOM 4073 C C . LEU C 1 53 ? 54.797 -67.829 83.618 1.00 113.79 779 LEU C C 1
ATOM 4074 O O . LEU C 1 53 ? 54.327 -66.703 83.436 1.00 113.11 779 LEU C O 1
ATOM 4079 N N . ASP C 1 54 ? 55.351 -68.204 84.768 1.00 115.20 780 ASP C N 1
ATOM 4080 C CA . ASP C 1 54 ? 55.581 -67.249 85.850 1.00 116.19 780 ASP C CA 1
ATOM 4081 C C . ASP C 1 54 ? 56.955 -67.377 86.513 1.00 119.14 780 ASP C C 1
ATOM 4082 O O . ASP C 1 54 ? 57.567 -68.451 86.506 1.00 120.43 780 ASP C O 1
ATOM 4087 N N . ARG C 1 55 ? 57.433 -66.260 87.064 1.00 120.69 781 ARG C N 1
ATOM 4088 C CA . ARG C 1 55 ? 58.619 -66.225 87.922 1.00 123.26 781 ARG C CA 1
ATOM 4089 C C . ARG C 1 55 ? 58.221 -66.532 89.365 1.00 122.84 781 ARG C C 1
ATOM 4090 O O . ARG C 1 55 ? 57.172 -66.093 89.829 1.00 121.45 781 ARG C O 1
ATOM 4098 N N . GLY C 1 56 ? 59.059 -67.282 90.069 1.00 124.60 782 GLY C N 1
ATOM 4099 C CA . GLY C 1 56 ? 58.831 -67.546 91.484 1.00 124.63 782 GLY C CA 1
ATOM 4100 C C . GLY C 1 56 ? 60.015 -67.144 92.334 1.00 127.01 782 GLY C C 1
ATOM 4101 O O . GLY C 1 56 ? 60.955 -67.912 92.485 1.00 128.77 782 GLY C O 1
ATOM 4102 N N . TRP C 1 57 ? 59.968 -65.924 92.861 1.00 127.38 783 TRP C N 1
ATOM 4103 C CA . TRP C 1 57 ? 60.962 -65.432 93.807 1.00 129.91 783 TRP C CA 1
ATOM 4104 C C . TRP C 1 57 ? 60.455 -65.657 95.245 1.00 129.56 783 TRP C C 1
ATOM 4105 O O . TRP C 1 57 ? 59.581 -66.501 95.451 1.00 128.00 783 TRP C O 1
ATOM 4116 N N . SER C 1 58 ? 61.003 -64.942 96.232 1.00 131.32 784 SER C N 1
ATOM 4117 C CA . SER C 1 58 ? 60.543 -65.077 97.629 1.00 131.32 784 SER C CA 1
ATOM 4118 C C . SER C 1 58 ? 60.734 -63.814 98.478 1.00 132.73 784 SER C C 1
ATOM 4119 O O . SER C 1 58 ? 61.639 -63.743 99.325 1.00 134.91 784 SER C O 1
ATOM 4122 N N . ALA C 1 59 ? 59.857 -62.835 98.263 1.00 131.73 785 ALA C N 1
ATOM 4123 C CA . ALA C 1 59 ? 59.955 -61.528 98.923 1.00 133.25 785 ALA C CA 1
ATOM 4124 C C . ALA C 1 59 ? 59.131 -61.383 100.223 1.00 132.93 785 ALA C C 1
ATOM 4125 O O . ALA C 1 59 ? 58.631 -62.374 100.772 1.00 131.89 785 ALA C O 1
ATOM 4127 N N . SER C 1 60 ? 59.008 -60.137 100.691 1.00 134.00 786 SER C N 1
ATOM 4128 C CA . SER C 1 60 ? 58.445 -59.787 102.008 1.00 134.29 786 SER C CA 1
ATOM 4129 C C . SER C 1 60 ? 57.126 -60.471 102.364 1.00 131.89 786 SER C C 1
ATOM 4130 O O . SER C 1 60 ? 56.127 -60.321 101.660 1.00 130.27 786 SER C O 1
ATOM 4133 N N . GLY C 1 61 ? 57.144 -61.219 103.465 1.00 131.90 787 GLY C N 1
ATOM 4134 C CA . GLY C 1 61 ? 55.984 -61.975 103.921 1.00 130.07 787 GLY C CA 1
ATOM 4135 C C . GLY C 1 61 ? 56.002 -63.442 103.523 1.00 128.70 787 GLY C C 1
ATOM 4136 O O . GLY C 1 61 ? 55.512 -64.299 104.261 1.00 128.38 787 GLY C O 1
ATOM 4137 N N . GLY C 1 62 ? 56.570 -63.735 102.356 1.00 128.05 788 GLY C N 1
ATOM 4138 C CA . GLY C 1 62 ? 56.573 -65.091 101.828 1.00 126.82 788 GLY C CA 1
ATOM 4139 C C . GLY C 1 62 ? 57.043 -65.174 100.394 1.00 126.15 788 GLY C C 1
ATOM 4140 O O . GLY C 1 62 ? 58.224 -64.963 100.112 1.00 127.68 788 GLY C O 1
ATOM 4141 N N . ARG C 1 63 ? 56.125 -65.487 99.482 1.00 123.87 789 ARG C N 1
ATOM 4142 C CA . ARG C 1 63 ? 56.496 -65.588 98.072 1.00 123.35 789 ARG C CA 1
ATOM 4143 C C . ARG C 1 63 ? 55.486 -65.021 97.059 1.00 121.27 789 ARG C C 1
ATOM 4144 O O . ARG C 1 63 ? 54.288 -65.312 97.128 1.00 119.62 789 ARG C O 1
ATOM 4152 N N . TRP C 1 64 ? 55.997 -64.208 96.130 1.00 121.36 790 TRP C N 1
ATOM 4153 C CA . TRP C 1 64 ? 55.217 -63.699 94.994 1.00 119.46 790 TRP C CA 1
ATOM 4154 C C . TRP C 1 64 ? 55.430 -64.593 93.768 1.00 118.19 790 TRP C C 1
ATOM 4155 O O . TRP C 1 64 ? 56.346 -65.413 93.740 1.00 119.11 790 TRP C O 1
ATOM 4166 N N . TYR C 1 65 ? 54.553 -64.448 92.781 1.00 115.99 791 TYR C N 1
ATOM 4167 C CA . TYR C 1 65 ? 54.664 -65.133 91.496 1.00 114.95 791 TYR C CA 1
ATOM 4168 C C . TYR C 1 65 ? 54.141 -64.182 90.427 1.00 113.71 791 TYR C C 1
ATOM 4169 O O . TYR C 1 65 ? 53.089 -63.576 90.620 1.00 112.68 791 TYR C O 1
ATOM 4178 N N . ALA C 1 66 ? 54.854 -64.041 89.311 1.00 113.77 792 ALA C N 1
ATOM 4179 C CA . ALA C 1 66 ? 54.426 -63.117 88.256 1.00 112.94 792 ALA C CA 1
ATOM 4180 C C . ALA C 1 66 ? 54.724 -63.683 86.884 1.00 112.72 792 ALA C C 1
ATOM 4181 O O . ALA C 1 66 ? 55.759 -64.298 86.693 1.00 114.42 792 ALA C O 1
ATOM 4183 N N . GLY C 1 67 ? 53.822 -63.481 85.931 1.00 111.07 793 GLY C N 1
ATOM 4184 C CA . GLY C 1 67 ? 54.014 -64.020 84.592 1.00 110.84 793 GLY C CA 1
ATOM 4185 C C . GLY C 1 67 ? 53.006 -63.534 83.572 1.00 109.51 793 GLY C C 1
ATOM 4186 O O . GLY C 1 67 ? 52.091 -62.778 83.907 1.00 108.47 793 GLY C O 1
ATOM 4187 N N . GLY C 1 68 ? 53.194 -63.957 82.322 1.00 109.41 794 GLY C N 1
ATOM 4188 C CA . GLY C 1 68 ? 52.262 -63.654 81.246 1.00 108.11 794 GLY C CA 1
ATOM 4189 C C . GLY C 1 68 ? 51.504 -64.913 80.882 1.00 106.97 794 GLY C C 1
ATOM 4190 O O . GLY C 1 68 ? 51.824 -65.991 81.390 1.00 107.19 794 GLY C O 1
ATOM 4191 N N . LEU C 1 69 ? 50.493 -64.784 80.018 1.00 105.85 795 LEU C N 1
ATOM 4192 C CA . LEU C 1 69 ? 49.741 -65.946 79.531 1.00 104.91 795 LEU C CA 1
ATOM 4193 C C . LEU C 1 69 ? 49.133 -65.755 78.156 1.00 104.72 795 LEU C C 1
ATOM 4194 O O . LEU C 1 69 ? 48.765 -64.646 77.785 1.00 104.61 795 LEU C O 1
ATOM 4199 N N . LEU C 1 70 ? 49.022 -66.856 77.417 1.00 105.11 796 LEU C N 1
ATOM 4200 C CA . LEU C 1 70 ? 48.386 -66.882 76.102 1.00 105.09 796 LEU C CA 1
ATOM 4201 C C . LEU C 1 70 ? 47.116 -67.712 76.175 1.00 103.89 796 LEU C C 1
ATOM 4202 O O . LEU C 1 70 ? 47.070 -68.706 76.902 1.00 104.12 796 LEU C O 1
ATOM 4207 N N . GLY C 1 71 ? 46.097 -67.322 75.416 1.00 103.07 797 GLY C N 1
ATOM 4208 C CA . GLY C 1 71 ? 44.853 -68.075 75.404 1.00 102.27 797 GLY C CA 1
ATOM 4209 C C . GLY C 1 71 ? 44.016 -68.020 74.141 1.00 102.11 797 GLY C C 1
ATOM 4210 O O . GLY C 1 71 ? 43.931 -66.978 73.476 1.00 102.05 797 GLY C O 1
ATOM 4211 N N . TYR C 1 72 ? 43.391 -69.155 73.824 1.00 102.00 798 TYR C N 1
ATOM 4212 C CA . TYR C 1 72 ? 42.438 -69.248 72.726 1.00 101.64 798 TYR C CA 1
ATOM 4213 C C . TYR C 1 72 ? 41.062 -69.596 73.264 1.00 100.46 798 TYR C C 1
ATOM 4214 O O . TYR C 1 72 ? 40.953 -70.314 74.250 1.00 100.61 798 TYR C O 1
ATOM 4223 N N . THR C 1 73 ? 40.017 -69.085 72.615 1.00 99.75 799 THR C N 1
ATOM 4224 C CA . THR C 1 73 ? 38.646 -69.343 73.055 1.00 99.17 799 THR C CA 1
ATOM 4225 C C . THR C 1 73 ? 37.641 -69.539 71.907 1.00 99.22 799 THR C C 1
ATOM 4226 O O . THR C 1 73 ? 37.645 -68.783 70.931 1.00 99.40 799 THR C O 1
ATOM 4230 N N . TYR C 1 74 ? 36.788 -70.559 72.042 1.00 99.23 800 TYR C N 1
ATOM 4231 C CA . TYR C 1 74 ? 35.696 -70.818 71.103 1.00 99.27 800 TYR C CA 1
ATOM 4232 C C . TYR C 1 74 ? 34.338 -70.936 71.805 1.00 98.60 800 TYR C C 1
ATOM 4233 O O . TYR C 1 74 ? 34.040 -71.938 72.451 1.00 99.00 800 TYR C O 1
ATOM 4242 N N . ALA C 1 75 ? 33.518 -69.902 71.667 1.00 97.97 801 ALA C N 1
ATOM 4243 C CA . ALA C 1 75 ? 32.140 -69.947 72.135 1.00 97.99 801 ALA C CA 1
ATOM 4244 C C . ALA C 1 75 ? 31.224 -70.262 70.956 1.00 98.40 801 ALA C C 1
ATOM 4245 O O . ALA C 1 75 ? 31.390 -69.704 69.868 1.00 98.52 801 ALA C O 1
ATOM 4247 N N . ASP C 1 76 ? 30.257 -71.149 71.190 1.00 98.91 802 ASP C N 1
ATOM 4248 C CA . ASP C 1 76 ? 29.392 -71.693 70.144 1.00 99.40 802 ASP C CA 1
ATOM 4249 C C . ASP C 1 76 ? 27.909 -71.631 70.550 1.00 99.54 802 ASP C C 1
ATOM 4250 O O . ASP C 1 76 ? 27.419 -72.482 71.283 1.00 100.23 802 ASP C O 1
ATOM 4255 N N . ARG C 1 77 ? 27.197 -70.628 70.043 1.00 99.36 803 ARG C N 1
ATOM 4256 C CA . ARG C 1 77 ? 25.857 -70.297 70.537 1.00 99.87 803 ARG C CA 1
ATOM 4257 C C . ARG C 1 77 ? 24.687 -70.843 69.719 1.00 100.96 803 ARG C C 1
ATOM 4258 O O . ARG C 1 77 ? 24.823 -71.178 68.541 1.00 101.09 803 ARG C O 1
ATOM 4266 N N . THR C 1 78 ? 23.533 -70.920 70.375 1.00 102.02 804 THR C N 1
ATOM 4267 C CA . THR C 1 78 ? 22.310 -71.412 69.774 1.00 103.32 804 THR C CA 1
ATOM 4268 C C . THR C 1 78 ? 21.121 -70.675 70.376 1.00 104.27 804 THR C C 1
ATOM 4269 O O . THR C 1 78 ? 20.921 -70.714 71.592 1.00 104.46 804 THR C O 1
ATOM 4273 N N . TYR C 1 79 ? 20.364 -69.982 69.520 1.00 104.88 805 TYR C N 1
ATOM 4274 C CA . TYR C 1 79 ? 19.076 -69.403 69.895 1.00 106.35 805 TYR C CA 1
ATOM 4275 C C . TYR C 1 79 ? 17.988 -70.361 69.435 1.00 108.30 805 TYR C C 1
ATOM 4276 O O . TYR C 1 79 ? 18.087 -70.920 68.338 1.00 108.54 805 TYR C O 1
ATOM 4285 N N . PRO C 1 80 ? 16.941 -70.549 70.262 1.00 110.15 806 PRO C N 1
ATOM 4286 C CA . PRO C 1 80 ? 15.891 -71.545 70.019 1.00 112.26 806 PRO C CA 1
ATOM 4287 C C . PRO C 1 80 ? 15.403 -71.619 68.564 1.00 112.87 806 PRO C C 1
ATOM 4288 O O . PRO C 1 80 ? 14.635 -70.766 68.126 1.00 113.32 806 PRO C O 1
ATOM 4292 N N . GLY C 1 81 ? 15.884 -72.627 67.833 1.00 113.01 807 GLY C N 1
ATOM 4293 C CA . GLY C 1 81 ? 15.392 -72.959 66.495 1.00 114.23 807 GLY C CA 1
ATOM 4294 C C . GLY C 1 81 ? 15.753 -72.036 65.338 1.00 113.44 807 GLY C C 1
ATOM 4295 O O . GLY C 1 81 ? 15.730 -72.456 64.174 1.00 113.90 807 GLY C O 1
ATOM 4296 N N . ASP C 1 82 ? 16.087 -70.782 65.645 1.00 112.46 808 ASP C N 1
ATOM 4297 C CA . ASP C 1 82 ? 16.298 -69.761 64.605 1.00 111.83 808 ASP C CA 1
ATOM 4298 C C . ASP C 1 82 ? 17.622 -69.962 63.861 1.00 110.11 808 ASP C C 1
ATOM 4299 O O . ASP C 1 82 ? 17.637 -70.158 62.635 1.00 110.46 808 ASP C O 1
ATOM 4304 N N . GLY C 1 83 ? 18.717 -69.910 64.623 1.00 107.97 809 GLY C N 1
ATOM 4305 C CA . GLY C 1 83 ? 20.070 -70.095 64.115 1.00 105.95 809 GLY C CA 1
ATOM 4306 C C . GLY C 1 83 ? 21.010 -70.073 65.299 1.00 104.28 809 GLY C C 1
ATOM 4307 O O . GLY C 1 83 ? 20.688 -70.607 66.363 1.00 104.72 809 GLY C O 1
ATOM 4308 N N . GLY C 1 84 ? 22.166 -69.443 65.138 1.00 102.37 810 GLY C N 1
ATOM 4309 C CA . GLY C 1 84 ? 23.070 -69.305 66.262 1.00 100.76 810 GLY C CA 1
ATOM 4310 C C . GLY C 1 84 ? 24.314 -68.495 65.996 1.00 99.22 810 GLY C C 1
ATOM 4311 O O . GLY C 1 84 ? 24.715 -68.317 64.853 1.00 99.51 810 GLY C O 1
ATOM 4312 N N . GLY C 1 85 ? 24.926 -68.011 67.072 1.00 98.07 811 GLY C N 1
ATOM 4313 C CA . GLY C 1 85 ? 26.193 -67.288 67.008 1.00 96.56 811 GLY C CA 1
ATOM 4314 C C . GLY C 1 85 ? 27.450 -68.139 67.181 1.00 95.48 811 GLY C C 1
ATOM 4315 O O . GLY C 1 85 ? 27.391 -69.316 67.550 1.00 95.63 811 GLY C O 1
ATOM 4316 N N . LYS C 1 86 ? 28.593 -67.524 66.909 1.00 94.26 812 LYS C N 1
ATOM 4317 C CA . LYS C 1 86 ? 29.862 -68.207 66.959 1.00 93.45 812 LYS C CA 1
ATOM 4318 C C . LYS C 1 86 ? 30.836 -67.157 67.414 1.00 92.90 812 LYS C C 1
ATOM 4319 O O . LYS C 1 86 ? 30.782 -66.024 66.944 1.00 92.80 812 LYS C O 1
ATOM 4325 N N . VAL C 1 87 ? 31.703 -67.508 68.356 1.00 92.71 813 VAL C N 1
ATOM 4326 C CA . VAL C 1 87 ? 32.752 -66.587 68.782 1.00 92.49 813 VAL C CA 1
ATOM 4327 C C . VAL C 1 87 ? 34.105 -67.289 68.912 1.00 92.77 813 VAL C C 1
ATOM 4328 O O . VAL C 1 87 ? 34.283 -68.136 69.780 1.00 92.94 813 VAL C O 1
ATOM 4332 N N . LYS C 1 88 ? 35.034 -66.944 68.021 1.00 93.22 814 LYS C N 1
ATOM 4333 C CA . LYS C 1 88 ? 36.423 -67.391 68.077 1.00 93.75 814 LYS C CA 1
ATOM 4334 C C . LYS C 1 88 ? 37.217 -66.253 68.673 1.00 93.73 814 LYS C C 1
ATOM 4335 O O . LYS C 1 88 ? 36.967 -65.092 68.359 1.00 93.79 814 LYS C O 1
ATOM 4341 N N . GLY C 1 89 ? 38.199 -66.568 69.506 1.00 94.15 815 GLY C N 1
ATOM 4342 C CA . GLY C 1 89 ? 38.999 -65.513 70.117 1.00 94.48 815 GLY C CA 1
ATOM 4343 C C . GLY C 1 89 ? 40.469 -65.777 70.328 1.00 95.35 815 GLY C C 1
ATOM 4344 O O . GLY C 1 89 ? 41.004 -66.801 69.916 1.00 96.16 815 GLY C O 1
ATOM 4345 N N . LEU C 1 90 ? 41.111 -64.824 70.988 1.00 95.52 816 LEU C N 1
ATOM 4346 C CA . LEU C 1 90 ? 42.538 -64.840 71.230 1.00 96.33 816 LEU C CA 1
ATOM 4347 C C . LEU C 1 90 ? 42.810 -63.745 72.262 1.00 96.38 816 LEU C C 1
ATOM 4348 O O . LEU C 1 90 ? 42.309 -62.620 72.131 1.00 96.36 816 LEU C O 1
ATOM 4353 N N . HIS C 1 91 ? 43.587 -64.071 73.294 1.00 96.37 817 HIS C N 1
ATOM 4354 C CA . HIS C 1 91 ? 43.869 -63.114 74.354 1.00 96.14 817 HIS C CA 1
ATOM 4355 C C . HIS C 1 91 ? 45.224 -63.343 74.975 1.00 97.11 817 HIS C C 1
ATOM 4356 O O . HIS C 1 91 ? 45.750 -64.457 74.955 1.00 97.46 817 HIS C O 1
ATOM 4363 N N . VAL C 1 92 ? 45.769 -62.273 75.547 1.00 97.87 818 VAL C N 1
ATOM 4364 C CA . VAL C 1 92 ? 46.974 -62.329 76.391 1.00 98.51 818 VAL C CA 1
ATOM 4365 C C . VAL C 1 92 ? 46.783 -61.596 77.738 1.00 98.51 818 VAL C C 1
ATOM 4366 O O . VAL C 1 92 ? 45.733 -60.997 77.992 1.00 97.69 818 VAL C O 1
ATOM 4370 N N . GLY C 1 93 ? 47.801 -61.638 78.592 1.00 99.48 819 GLY C N 1
ATOM 4371 C CA . GLY C 1 93 ? 47.784 -60.837 79.809 1.00 100.02 819 GLY C CA 1
ATOM 4372 C C . GLY C 1 93 ? 48.721 -61.280 80.912 1.00 100.83 819 GLY C C 1
ATOM 4373 O O . GLY C 1 93 ? 49.291 -62.371 80.864 1.00 100.88 819 GLY C O 1
ATOM 4374 N N . GLY C 1 94 ? 48.868 -60.419 81.911 1.00 101.60 820 GLY C N 1
ATOM 4375 C CA . GLY C 1 94 ? 49.680 -60.716 83.078 1.00 102.93 820 GLY C CA 1
ATOM 4376 C C . GLY C 1 94 ? 48.858 -61.114 84.284 1.00 102.08 820 GLY C C 1
ATOM 4377 O O . GLY C 1 94 ? 47.700 -60.741 84.401 1.00 101.38 820 GLY C O 1
ATOM 4378 N N . TYR C 1 95 ? 49.469 -61.881 85.179 1.00 102.77 821 TYR C N 1
ATOM 4379 C CA . TYR C 1 95 ? 48.849 -62.302 86.434 1.00 102.29 821 TYR C CA 1
ATOM 4380 C C . TYR C 1 95 ? 49.933 -62.373 87.508 1.00 103.84 821 TYR C C 1
ATOM 4381 O O . TYR C 1 95 ? 51.007 -62.958 87.291 1.00 104.71 821 TYR C O 1
ATOM 4390 N N . ALA C 1 96 ? 49.659 -61.777 88.662 1.00 104.17 822 ALA C N 1
ATOM 4391 C CA . ALA C 1 96 ? 50.592 -61.837 89.777 1.00 105.42 822 ALA C CA 1
ATOM 4392 C C . ALA C 1 96 ? 49.904 -62.377 91.028 1.00 105.01 822 ALA C C 1
ATOM 4393 O O . ALA C 1 96 ? 48.875 -61.849 91.461 1.00 104.76 822 ALA C O 1
ATOM 4395 N N . ALA C 1 97 ? 50.469 -63.442 91.594 1.00 105.23 823 ALA C N 1
ATOM 4396 C CA . ALA C 1 97 ? 49.932 -64.049 92.807 1.00 104.78 823 ALA C CA 1
ATOM 4397 C C . ALA C 1 97 ? 50.889 -63.876 93.980 1.00 106.35 823 ALA C C 1
ATOM 4398 O O . ALA C 1 97 ? 52.107 -63.849 93.798 1.00 107.48 823 ALA C O 1
ATOM 4400 N N . TYR C 1 98 ? 50.318 -63.737 95.176 1.00 106.48 824 TYR C N 1
ATOM 4401 C CA . TYR C 1 98 ? 51.070 -63.744 96.435 1.00 107.69 824 TYR C CA 1
ATOM 4402 C C . TYR C 1 98 ? 50.554 -64.869 97.340 1.00 107.36 824 TYR C C 1
ATOM 4403 O O . TYR C 1 98 ? 49.391 -64.839 97.743 1.00 106.71 824 TYR C O 1
ATOM 4412 N N . VAL C 1 99 ? 51.398 -65.856 97.650 1.00 107.99 825 VAL C N 1
ATOM 4413 C CA . VAL C 1 99 ? 51.063 -66.835 98.692 1.00 108.16 825 VAL C CA 1
ATOM 4414 C C . VAL C 1 99 ? 51.775 -66.432 99.984 1.00 110.28 825 VAL C C 1
ATOM 4415 O O . VAL C 1 99 ? 52.979 -66.174 99.982 1.00 111.71 825 VAL C O 1
ATOM 4419 N N . GLY C 1 100 ? 51.014 -66.356 101.073 1.00 110.82 826 GLY C N 1
ATOM 4420 C CA . GLY C 1 100 ? 51.553 -66.041 102.388 1.00 112.91 826 GLY C CA 1
ATOM 4421 C C . GLY C 1 100 ? 51.977 -67.291 103.138 1.00 114.18 826 GLY C C 1
ATOM 4422 O O . GLY C 1 100 ? 51.416 -68.374 102.946 1.00 113.43 826 GLY C O 1
ATOM 4423 N N . ASP C 1 101 ? 52.976 -67.135 104.001 1.00 116.36 827 ASP C N 1
ATOM 4424 C CA . ASP C 1 101 ? 53.503 -68.244 104.789 1.00 117.74 827 ASP C CA 1
ATOM 4425 C C . ASP C 1 101 ? 52.458 -68.737 105.789 1.00 118.03 827 ASP C C 1
ATOM 4426 O O . ASP C 1 101 ? 52.426 -69.918 106.138 1.00 118.46 827 ASP C O 1
ATOM 4431 N N . GLY C 1 102 ? 51.592 -67.822 106.219 1.00 118.17 828 GLY C N 1
ATOM 4432 C CA . GLY C 1 102 ? 50.447 -68.162 107.048 1.00 118.66 828 GLY C CA 1
ATOM 4433 C C . GLY C 1 102 ? 49.490 -68.992 106.228 1.00 117.40 828 GLY C C 1
ATOM 4434 O O . GLY C 1 102 ? 49.491 -70.217 106.318 1.00 117.85 828 GLY C O 1
ATOM 4435 N N . GLY C 1 103 ? 48.696 -68.324 105.401 1.00 116.22 829 GLY C N 1
ATOM 4436 C CA . GLY C 1 103 ? 47.661 -68.996 104.614 1.00 115.15 829 GLY C CA 1
ATOM 4437 C C . GLY C 1 103 ? 46.911 -68.075 103.669 1.00 113.96 829 GLY C C 1
ATOM 4438 O O . GLY C 1 103 ? 46.275 -68.545 102.717 1.00 112.46 829 GLY C O 1
ATOM 4439 N N . TYR C 1 104 ? 46.976 -66.768 103.946 1.00 114.78 830 TYR C N 1
ATOM 4440 C CA . TYR C 1 104 ? 46.420 -65.742 103.067 1.00 114.23 830 TYR C CA 1
ATOM 4441 C C . TYR C 1 104 ? 47.076 -65.901 101.712 1.00 113.35 830 TYR C C 1
ATOM 4442 O O . TYR C 1 104 ? 48.303 -65.816 101.607 1.00 114.15 830 TYR C O 1
ATOM 4451 N N . TYR C 1 105 ? 46.271 -66.165 100.685 1.00 112.00 831 TYR C N 1
ATOM 4452 C CA . TYR C 1 105 ? 46.765 -66.130 99.315 1.00 111.02 831 TYR C CA 1
ATOM 4453 C C . TYR C 1 105 ? 46.058 -65.027 98.555 1.00 109.93 831 TYR C C 1
ATOM 4454 O O . TYR C 1 105 ? 44.964 -64.614 98.928 1.00 109.93 831 TYR C O 1
ATOM 4463 N N . LEU C 1 106 ? 46.705 -64.521 97.516 1.00 109.26 832 LEU C N 1
ATOM 4464 C CA . LEU C 1 106 ? 46.005 -63.723 96.538 1.00 108.22 832 LEU C CA 1
ATOM 4465 C C . LEU C 1 106 ? 46.597 -63.916 95.141 1.00 107.51 832 LEU C C 1
ATOM 4466 O O . LEU C 1 106 ? 47.816 -64.053 94.995 1.00 107.88 832 LEU C O 1
ATOM 4471 N N . ASP C 1 107 ? 45.704 -63.985 94.142 1.00 106.38 833 ASP C N 1
ATOM 4472 C CA . ASP C 1 107 ? 46.053 -63.864 92.708 1.00 105.48 833 ASP C CA 1
ATOM 4473 C C . ASP C 1 107 ? 45.301 -62.695 92.082 1.00 104.49 833 ASP C C 1
ATOM 4474 O O . ASP C 1 107 ? 44.178 -62.394 92.470 1.00 104.50 833 ASP C O 1
ATOM 4479 N N . THR C 1 108 ? 45.942 -62.014 91.143 1.00 104.02 834 THR C N 1
ATOM 4480 C CA . THR C 1 108 ? 45.245 -61.061 90.286 1.00 103.15 834 THR C CA 1
ATOM 4481 C C . THR C 1 108 ? 45.646 -61.284 88.835 1.00 102.14 834 THR C C 1
ATOM 4482 O O . THR C 1 108 ? 46.792 -61.649 88.547 1.00 102.97 834 THR C O 1
ATOM 4486 N N . VAL C 1 109 ? 44.703 -61.064 87.925 1.00 100.31 835 VAL C N 1
ATOM 4487 C CA . VAL C 1 109 ? 44.925 -61.348 86.512 1.00 98.71 835 VAL C CA 1
ATOM 4488 C C . VAL C 1 109 ? 44.189 -60.333 85.639 1.00 98.16 835 VAL C C 1
ATOM 4489 O O . VAL C 1 109 ? 43.060 -59.942 85.944 1.00 98.19 835 VAL C O 1
ATOM 4493 N N . LEU C 1 110 ? 44.850 -59.884 84.578 1.00 97.73 836 LEU C N 1
ATOM 4494 C CA . LEU C 1 110 ? 44.225 -58.994 83.615 1.00 97.29 836 LEU C CA 1
ATOM 4495 C C . LEU C 1 110 ? 44.432 -59.561 82.225 1.00 96.39 836 LEU C C 1
ATOM 4496 O O . LEU C 1 110 ? 45.562 -59.709 81.760 1.00 96.74 836 LEU C O 1
ATOM 4501 N N . ARG C 1 111 ? 43.316 -59.893 81.581 1.00 95.03 837 ARG C N 1
ATOM 4502 C CA . ARG C 1 111 ? 43.331 -60.495 80.257 1.00 93.92 837 ARG C CA 1
ATOM 4503 C C . ARG C 1 111 ? 42.830 -59.496 79.229 1.00 94.58 837 ARG C C 1
ATOM 4504 O O . ARG C 1 111 ? 41.785 -58.880 79.431 1.00 94.55 837 ARG C O 1
ATOM 4512 N N . LEU C 1 112 ? 43.591 -59.327 78.148 1.00 95.49 838 LEU C N 1
ATOM 4513 C CA . LEU C 1 112 ? 43.229 -58.432 77.053 1.00 96.44 838 LEU C CA 1
ATOM 4514 C C . LEU C 1 112 ? 43.156 -59.224 75.745 1.00 96.37 838 LEU C C 1
ATOM 4515 O O . LEU C 1 112 ? 44.150 -59.838 75.340 1.00 97.00 838 LEU C O 1
ATOM 4520 N N . GLY C 1 113 ? 41.985 -59.226 75.094 1.00 96.04 839 GLY C N 1
ATOM 4521 C CA . GLY C 1 113 ? 41.747 -60.104 73.929 1.00 95.86 839 GLY C CA 1
ATOM 4522 C C . GLY C 1 113 ? 40.818 -59.603 72.836 1.00 96.07 839 GLY C C 1
ATOM 4523 O O . GLY C 1 113 ? 39.955 -58.763 73.097 1.00 96.26 839 GLY C O 1
ATOM 4524 N N . ARG C 1 114 ? 41.005 -60.125 71.614 1.00 96.30 840 ARG C N 1
ATOM 4525 C CA . ARG C 1 114 ? 40.159 -59.820 70.430 1.00 96.41 840 ARG C CA 1
ATOM 4526 C C . ARG C 1 114 ? 39.278 -61.015 70.004 1.00 95.21 840 ARG C C 1
ATOM 4527 O O . ARG C 1 114 ? 39.736 -62.167 69.934 1.00 94.68 840 ARG C O 1
ATOM 4535 N N . TYR C 1 115 ? 38.012 -60.739 69.709 1.00 94.71 841 TYR C N 1
ATOM 4536 C CA . TYR C 1 115 ? 37.072 -61.805 69.394 1.00 93.86 841 TYR C CA 1
ATOM 4537 C C . TYR C 1 115 ? 36.365 -61.589 68.067 1.00 94.24 841 TYR C C 1
ATOM 4538 O O . TYR C 1 115 ? 35.897 -60.484 67.792 1.00 95.12 841 TYR C O 1
ATOM 4547 N N . ASP C 1 116 ? 36.321 -62.634 67.238 1.00 94.16 842 ASP C N 1
ATOM 4548 C CA . ASP C 1 116 ? 35.502 -62.640 66.015 1.00 94.43 842 ASP C CA 1
ATOM 4549 C C . ASP C 1 116 ? 34.154 -63.307 66.248 1.00 93.72 842 ASP C C 1
ATOM 4550 O O . ASP C 1 116 ? 34.089 -64.508 66.527 1.00 93.40 842 ASP C O 1
ATOM 4555 N N . GLN C 1 117 ? 33.069 -62.560 66.109 1.00 93.93 843 GLN C N 1
ATOM 4556 C CA . GLN C 1 117 ? 31.759 -63.208 66.178 1.00 93.58 843 GLN C CA 1
ATOM 4557 C C . GLN C 1 117 ? 31.031 -63.301 64.865 1.00 93.86 843 GLN C C 1
ATOM 4558 O O . GLN C 1 117 ? 31.264 -62.506 63.961 1.00 94.50 843 GLN C O 1
ATOM 4564 N N . GLN C 1 118 ? 30.151 -64.294 64.791 1.00 93.89 844 GLN C N 1
ATOM 4565 C CA . GLN C 1 118 ? 29.291 -64.533 63.644 1.00 94.67 844 GLN C CA 1
ATOM 4566 C C . GLN C 1 118 ? 27.900 -64.928 64.095 1.00 94.53 844 GLN C C 1
ATOM 4567 O O . GLN C 1 118 ? 27.692 -66.026 64.599 1.00 93.92 844 GLN C O 1
ATOM 4573 N N . TYR C 1 119 ? 26.955 -64.009 63.919 1.00 95.39 845 TYR C N 1
ATOM 4574 C CA . TYR C 1 119 ? 25.538 -64.286 64.150 1.00 96.30 845 TYR C CA 1
ATOM 4575 C C . TYR C 1 119 ? 24.801 -64.609 62.850 1.00 97.31 845 TYR C C 1
ATOM 4576 O O . TYR C 1 119 ? 25.090 -64.067 61.782 1.00 97.55 845 TYR C O 1
ATOM 4585 N N . ASN C 1 120 ? 23.858 -65.528 62.974 1.00 98.44 846 ASN C N 1
ATOM 4586 C CA . ASN C 1 120 ? 23.160 -66.115 61.858 1.00 99.84 846 ASN C CA 1
ATOM 4587 C C . ASN C 1 120 ? 21.702 -66.276 62.255 1.00 100.95 846 ASN C C 1
ATOM 4588 O O . ASN C 1 120 ? 21.251 -67.380 62.575 1.00 101.37 846 ASN C O 1
ATOM 4593 N N . ILE C 1 121 ? 20.985 -65.152 62.241 1.00 101.98 847 ILE C N 1
ATOM 4594 C CA . ILE C 1 121 ? 19.586 -65.049 62.699 1.00 103.42 847 ILE C CA 1
ATOM 4595 C C . ILE C 1 121 ? 18.551 -65.562 61.678 1.00 104.97 847 ILE C C 1
ATOM 4596 O O . ILE C 1 121 ? 18.816 -65.639 60.467 1.00 104.91 847 ILE C O 1
ATOM 4601 N N . ALA C 1 122 ? 17.399 -65.977 62.209 1.00 106.64 848 ALA C N 1
ATOM 4602 C CA . ALA C 1 122 ? 16.122 -66.017 61.474 1.00 108.63 848 ALA C CA 1
ATOM 4603 C C . ALA C 1 122 ? 15.106 -65.240 62.344 1.00 109.92 848 ALA C C 1
ATOM 4604 O O . ALA C 1 122 ? 15.149 -65.326 63.586 1.00 109.91 848 ALA C O 1
ATOM 4606 N N . GLY C 1 123 ? 14.230 -64.456 61.709 1.00 111.24 849 GLY C N 1
ATOM 4607 C CA . GLY C 1 123 ? 13.374 -63.509 62.441 1.00 112.52 849 GLY C CA 1
ATOM 4608 C C . GLY C 1 123 ? 11.926 -63.899 62.708 1.00 114.53 849 GLY C C 1
ATOM 4609 O O . GLY C 1 123 ? 11.040 -63.040 62.693 1.00 116.39 849 GLY C O 1
ATOM 4610 N N . THR C 1 124 ? 11.693 -65.186 62.976 1.00 114.47 850 THR C N 1
ATOM 4611 C CA . THR C 1 124 ? 10.348 -65.756 63.249 1.00 116.31 850 THR C CA 1
ATOM 4612 C C . THR C 1 124 ? 9.301 -65.380 62.178 1.00 117.29 850 THR C C 1
ATOM 4613 O O . THR C 1 124 ? 8.348 -64.645 62.448 1.00 118.81 850 THR C O 1
ATOM 4617 N N . ASP C 1 125 ? 9.506 -65.952 60.986 1.00 116.23 851 ASP C N 1
ATOM 4618 C CA . ASP C 1 125 ? 8.899 -65.570 59.698 1.00 116.57 851 ASP C CA 1
ATOM 4619 C C . ASP C 1 125 ? 9.991 -64.883 58.887 1.00 114.37 851 ASP C C 1
ATOM 4620 O O . ASP C 1 125 ? 10.959 -64.367 59.464 1.00 112.79 851 ASP C O 1
ATOM 4625 N N . GLY C 1 126 ? 9.840 -64.889 57.563 1.00 114.04 852 GLY C N 1
ATOM 4626 C CA . GLY C 1 126 ? 10.692 -64.117 56.640 1.00 112.23 852 GLY C CA 1
ATOM 4627 C C . GLY C 1 126 ? 12.134 -63.747 56.993 1.00 109.41 852 GLY C C 1
ATOM 4628 O O . GLY C 1 126 ? 13.065 -64.174 56.304 1.00 108.32 852 GLY C O 1
ATOM 4629 N N . GLY C 1 127 ? 12.312 -62.949 58.051 1.00 108.38 853 GLY C N 1
ATOM 4630 C CA . GLY C 1 127 ? 13.608 -62.336 58.416 1.00 105.90 853 GLY C CA 1
ATOM 4631 C C . GLY C 1 127 ? 14.865 -63.200 58.428 1.00 103.41 853 GLY C C 1
ATOM 4632 O O . GLY C 1 127 ? 14.834 -64.363 58.842 1.00 103.06 853 GLY C O 1
ATOM 4633 N N . ARG C 1 128 ? 15.982 -62.621 57.986 1.00 101.74 854 ARG C N 1
ATOM 4634 C CA . ARG C 1 128 ? 17.243 -63.357 57.889 1.00 99.72 854 ARG C CA 1
ATOM 4635 C C . ARG C 1 128 ? 18.482 -62.447 57.858 1.00 98.13 854 ARG C C 1
ATOM 4636 O O . ARG C 1 128 ? 19.066 -62.215 56.799 1.00 98.02 854 ARG C O 1
ATOM 4644 N N . VAL C 1 129 ? 18.885 -61.940 59.022 1.00 96.81 855 VAL C N 1
ATOM 4645 C CA . VAL C 1 129 ? 20.108 -61.132 59.111 1.00 95.55 855 VAL C CA 1
ATOM 4646 C C . VAL C 1 129 ? 21.329 -62.005 59.407 1.00 93.79 855 VAL C C 1
ATOM 4647 O O . VAL C 1 129 ? 21.199 -63.064 60.006 1.00 93.27 855 VAL C O 1
ATOM 4651 N N . THR C 1 130 ? 22.500 -61.564 58.950 1.00 93.26 856 THR C N 1
ATOM 4652 C CA . THR C 1 130 ? 23.757 -62.307 59.110 1.00 92.06 856 THR C CA 1
ATOM 4653 C C . THR C 1 130 ? 24.923 -61.337 59.321 1.00 92.30 856 THR C C 1
ATOM 4654 O O . THR C 1 130 ? 25.373 -60.675 58.372 1.00 93.02 856 THR C O 1
ATOM 4658 N N . ALA C 1 131 ? 25.396 -61.265 60.569 1.00 91.73 857 ALA C N 1
ATOM 4659 C CA . ALA C 1 131 ? 26.424 -60.306 60.968 1.00 92.15 857 ALA C CA 1
ATOM 4660 C C . ALA C 1 131 ? 27.705 -60.973 61.450 1.00 91.77 857 ALA C C 1
ATOM 4661 O O . ALA C 1 131 ? 27.679 -61.779 62.380 1.00 91.41 857 ALA C O 1
ATOM 4663 N N . ASP C 1 132 ? 28.826 -60.637 60.813 1.00 92.45 858 ASP C N 1
ATOM 4664 C CA . ASP C 1 132 ? 30.141 -61.114 61.238 1.00 92.16 858 ASP C CA 1
ATOM 4665 C C . ASP C 1 132 ? 31.017 -59.944 61.586 1.00 92.91 858 ASP C C 1
ATOM 4666 O O . ASP C 1 132 ? 31.058 -58.976 60.839 1.00 94.12 858 ASP C O 1
ATOM 4671 N N . TYR C 1 133 ? 31.725 -60.015 62.708 1.00 92.86 859 TYR C N 1
ATOM 4672 C CA . TYR C 1 133 ? 32.573 -58.886 63.098 1.00 94.19 859 TYR C CA 1
ATOM 4673 C C . TYR C 1 133 ? 33.576 -59.126 64.232 1.00 94.10 859 TYR C C 1
ATOM 4674 O O . TYR C 1 133 ? 33.613 -60.194 64.848 1.00 93.04 859 TYR C O 1
ATOM 4683 N N . ARG C 1 134 ? 34.377 -58.091 64.480 1.00 95.69 860 ARG C N 1
ATOM 4684 C CA . ARG C 1 134 ? 35.478 -58.094 65.430 1.00 96.30 860 ARG C CA 1
ATOM 4685 C C . ARG C 1 134 ? 35.180 -57.191 66.645 1.00 96.62 860 ARG C C 1
ATOM 4686 O O . ARG C 1 134 ? 34.891 -56.002 66.483 1.00 97.61 860 ARG C O 1
ATOM 4694 N N . THR C 1 135 ? 35.235 -57.761 67.852 1.00 96.10 861 THR C N 1
ATOM 4695 C CA . THR C 1 135 ? 35.281 -56.963 69.099 1.00 97.11 861 THR C CA 1
ATOM 4696 C C . THR C 1 135 ? 36.430 -57.356 70.031 1.00 97.48 861 THR C C 1
ATOM 4697 O O . THR C 1 135 ? 37.086 -58.400 69.845 1.00 96.92 861 THR C O 1
ATOM 4701 N N . SER C 1 136 ? 36.657 -56.514 71.041 1.00 98.52 862 SER C N 1
ATOM 4702 C CA . SER C 1 136 ? 37.654 -56.796 72.072 1.00 98.68 862 SER C CA 1
ATOM 4703 C C . SER C 1 136 ? 37.032 -57.103 73.434 1.00 98.16 862 SER C C 1
ATOM 4704 O O . SER C 1 136 ? 35.910 -56.679 73.738 1.00 98.30 862 SER C O 1
ATOM 4707 N N . GLY C 1 137 ? 37.779 -57.853 74.239 1.00 97.78 863 GLY C N 1
ATOM 4708 C CA . GLY C 1 137 ? 37.392 -58.170 75.607 1.00 97.41 863 GLY C CA 1
ATOM 4709 C C . GLY C 1 137 ? 38.528 -57.907 76.576 1.00 98.01 863 GLY C C 1
ATOM 4710 O O . GLY C 1 137 ? 39.705 -58.085 76.242 1.00 98.27 863 GLY C O 1
ATOM 4711 N N . ALA C 1 138 ? 38.160 -57.485 77.781 1.00 98.38 864 ALA C N 1
ATOM 4712 C CA . ALA C 1 138 ? 39.115 -57.148 78.828 1.00 98.96 864 ALA C CA 1
ATOM 4713 C C . ALA C 1 138 ? 38.586 -57.619 80.169 1.00 98.45 864 ALA C C 1
ATOM 4714 O O . ALA C 1 138 ? 37.602 -57.095 80.672 1.00 98.72 864 ALA C O 1
ATOM 4716 N N . ALA C 1 139 ? 39.249 -58.610 80.748 1.00 98.11 865 ALA C N 1
ATOM 4717 C CA . ALA C 1 139 ? 38.785 -59.212 81.988 1.00 98.00 865 ALA C CA 1
ATOM 4718 C C . ALA C 1 139 ? 39.804 -59.089 83.117 1.00 99.01 865 ALA C C 1
ATOM 4719 O O . ALA C 1 139 ? 40.755 -59.870 83.195 1.00 98.62 865 ALA C O 1
ATOM 4721 N N . TRP C 1 140 ? 39.584 -58.102 83.985 1.00 100.58 866 TRP C N 1
ATOM 4722 C CA . TRP C 1 140 ? 40.429 -57.855 85.160 1.00 102.14 866 TRP C CA 1
ATOM 4723 C C . TRP C 1 140 ? 39.883 -58.597 86.370 1.00 101.61 866 TRP C C 1
ATOM 4724 O O . TRP C 1 140 ? 38.799 -58.282 86.870 1.00 101.81 866 TRP C O 1
ATOM 4735 N N . SER C 1 141 ? 40.633 -59.583 86.841 1.00 101.16 867 SER C N 1
ATOM 4736 C CA . SER C 1 141 ? 40.201 -60.352 87.995 1.00 101.20 867 SER C CA 1
ATOM 4737 C C . SER C 1 141 ? 41.177 -60.279 89.181 1.00 102.22 867 SER C C 1
ATOM 4738 O O . SER C 1 141 ? 42.380 -60.492 89.030 1.00 102.63 867 SER C O 1
ATOM 4741 N N . LEU C 1 142 ? 40.641 -59.957 90.354 1.00 102.86 868 LEU C N 1
ATOM 4742 C CA . LEU C 1 142 ? 41.399 -59.990 91.595 1.00 103.64 868 LEU C CA 1
ATOM 4743 C C . LEU C 1 142 ? 40.721 -60.906 92.609 1.00 103.41 868 LEU C C 1
ATOM 4744 O O . LEU C 1 142 ? 39.689 -60.564 93.169 1.00 103.87 868 LEU C O 1
ATOM 4749 N N . GLU C 1 143 ? 41.309 -62.073 92.834 1.00 103.05 869 GLU C N 1
ATOM 4750 C CA . GLU C 1 143 ? 40.801 -63.027 93.816 1.00 103.51 869 GLU C CA 1
ATOM 4751 C C . GLU C 1 143 ? 41.739 -63.044 95.023 1.00 104.87 869 GLU C C 1
ATOM 4752 O O . GLU C 1 143 ? 42.888 -62.602 94.919 1.00 105.38 869 GLU C O 1
ATOM 4758 N N . GLY C 1 144 ? 41.249 -63.544 96.161 1.00 105.65 870 GLY C N 1
ATOM 4759 C CA . GLY C 1 144 ? 42.082 -63.737 97.353 1.00 106.78 870 GLY C CA 1
ATOM 4760 C C . GLY C 1 144 ? 41.358 -64.312 98.554 1.00 107.58 870 GLY C C 1
ATOM 4761 O O . GLY C 1 144 ? 40.393 -63.728 99.023 1.00 108.33 870 GLY C O 1
ATOM 4762 N N . GLY C 1 145 ? 41.830 -65.456 99.051 1.00 107.84 871 GLY C N 1
ATOM 4763 C CA . GLY C 1 145 ? 41.287 -66.082 100.266 1.00 109.11 871 GLY C CA 1
ATOM 4764 C C . GLY C 1 145 ? 42.331 -66.475 101.314 1.00 110.50 871 GLY C C 1
ATOM 4765 O O . GLY C 1 145 ? 43.387 -65.845 101.414 1.00 111.04 871 GLY C O 1
ATOM 4766 N N . ARG C 1 146 ? 42.039 -67.522 102.091 1.00 111.27 872 ARG C N 1
ATOM 4767 C CA . ARG C 1 146 ? 42.899 -67.954 103.202 1.00 112.75 872 ARG C CA 1
ATOM 4768 C C . ARG C 1 146 ? 42.739 -69.450 103.483 1.00 113.37 872 ARG C C 1
ATOM 4769 O O . ARG C 1 146 ? 41.632 -69.974 103.477 1.00 113.26 872 ARG C O 1
ATOM 4777 N N . ARG C 1 147 ? 43.850 -70.131 103.731 1.00 114.55 873 ARG C N 1
ATOM 4778 C CA . ARG C 1 147 ? 43.820 -71.559 104.042 1.00 115.99 873 ARG C CA 1
ATOM 4779 C C . ARG C 1 147 ? 43.802 -71.833 105.555 1.00 118.40 873 ARG C C 1
ATOM 4780 O O . ARG C 1 147 ? 44.547 -71.214 106.328 1.00 119.26 873 ARG C O 1
ATOM 4788 N N . PHE C 1 148 ? 42.942 -72.763 105.964 1.00 119.75 874 PHE C N 1
ATOM 4789 C CA . PHE C 1 148 ? 42.885 -73.220 107.353 1.00 122.19 874 PHE C CA 1
ATOM 4790 C C . PHE C 1 148 ? 43.098 -74.724 107.459 1.00 123.46 874 PHE C C 1
ATOM 4791 O O . PHE C 1 148 ? 42.378 -75.498 106.823 1.00 123.22 874 PHE C O 1
ATOM 4799 N N . GLU C 1 149 ? 44.090 -75.129 108.256 1.00 125.08 875 GLU C N 1
ATOM 4800 C CA . GLU C 1 149 ? 44.384 -76.552 108.457 1.00 126.79 875 GLU C CA 1
ATOM 4801 C C . GLU C 1 149 ? 43.515 -77.150 109.551 1.00 128.91 875 GLU C C 1
ATOM 4802 O O . GLU C 1 149 ? 43.149 -76.456 110.497 1.00 129.71 875 GLU C O 1
ATOM 4808 N N . LEU C 1 150 ? 43.177 -78.432 109.407 1.00 130.22 876 LEU C N 1
ATOM 4809 C CA . LEU C 1 150 ? 42.339 -79.146 110.386 1.00 132.72 876 LEU C CA 1
ATOM 4810 C C . LEU C 1 150 ? 42.634 -80.655 110.406 1.00 134.72 876 LEU C C 1
ATOM 4811 O O . LEU C 1 150 ? 43.127 -81.190 109.404 1.00 134.00 876 LEU C O 1
ATOM 4816 N N . PRO C 1 151 ? 42.341 -81.337 111.550 1.00 137.44 877 PRO C N 1
ATOM 4817 C CA . PRO C 1 151 ? 42.701 -82.738 111.825 1.00 139.89 877 PRO C CA 1
ATOM 4818 C C . PRO C 1 151 ? 42.472 -83.701 110.670 1.00 139.89 877 PRO C C 1
ATOM 4819 O O . PRO C 1 151 ? 41.557 -83.502 109.866 1.00 138.44 877 PRO C O 1
ATOM 4823 N N . ASN C 1 152 ? 43.313 -84.735 110.609 1.00 141.65 878 ASN C N 1
ATOM 4824 C CA . ASN C 1 152 ? 43.253 -85.777 109.575 1.00 142.16 878 ASN C CA 1
ATOM 4825 C C . ASN C 1 152 ? 43.849 -85.328 108.226 1.00 139.55 878 ASN C C 1
ATOM 4826 O O . ASN C 1 152 ? 43.811 -86.083 107.249 1.00 139.94 878 ASN C O 1
ATOM 4831 N N . ASP C 1 153 ? 44.408 -84.112 108.196 1.00 137.21 879 ASP C N 1
ATOM 4832 C CA . ASP C 1 153 ? 44.944 -83.452 106.977 1.00 134.34 879 ASP C CA 1
ATOM 4833 C C . ASP C 1 153 ? 43.915 -82.678 106.130 1.00 131.74 879 ASP C C 1
ATOM 4834 O O . ASP C 1 153 ? 44.187 -82.360 104.974 1.00 129.86 879 ASP C O 1
ATOM 4839 N N . TRP C 1 154 ? 42.749 -82.384 106.708 1.00 131.70 880 TRP C N 1
ATOM 4840 C CA . TRP C 1 154 ? 41.731 -81.566 106.048 1.00 129.58 880 TRP C CA 1
ATOM 4841 C C . TRP C 1 154 ? 42.098 -80.079 106.049 1.00 127.51 880 TRP C C 1
ATOM 4842 O O . TRP C 1 154 ? 42.995 -79.647 106.776 1.00 127.76 880 TRP C O 1
ATOM 4853 N N . PHE C 1 155 ? 41.387 -79.307 105.226 1.00 125.66 881 PHE C N 1
ATOM 4854 C CA . PHE C 1 155 ? 41.576 -77.855 105.119 1.00 123.83 881 PHE C CA 1
ATOM 4855 C C . PHE C 1 155 ? 40.315 -77.134 104.645 1.00 122.26 881 PHE C C 1
ATOM 4856 O O . PHE C 1 155 ? 39.589 -77.630 103.787 1.00 121.60 881 PHE C O 1
ATOM 4864 N N . ALA C 1 156 ? 40.065 -75.964 105.222 1.00 121.74 882 ALA C N 1
ATOM 4865 C CA . ALA C 1 156 ? 39.027 -75.069 104.729 1.00 120.48 882 ALA C CA 1
ATOM 4866 C C . ALA C 1 156 ? 39.688 -73.856 104.089 1.00 118.67 882 ALA C C 1
ATOM 4867 O O . ALA C 1 156 ? 40.839 -73.535 104.393 1.00 118.66 882 ALA C O 1
ATOM 4869 N N . GLU C 1 157 ? 38.954 -73.187 103.204 1.00 117.30 883 GLU C N 1
ATOM 4870 C CA . GLU C 1 157 ? 39.533 -72.155 102.358 1.00 115.63 883 GLU C CA 1
ATOM 4871 C C . GLU C 1 157 ? 38.473 -71.205 101.811 1.00 114.35 883 GLU C C 1
ATOM 4872 O O . GLU C 1 157 ? 38.047 -71.357 100.666 1.00 113.27 883 GLU C O 1
ATOM 4878 N N . PRO C 1 158 ? 38.035 -70.224 102.626 1.00 114.78 884 PRO C N 1
ATOM 4879 C CA . PRO C 1 158 ? 37.124 -69.215 102.089 1.00 113.98 884 PRO C CA 1
ATOM 4880 C C . PRO C 1 158 ? 37.840 -68.315 101.084 1.00 112.30 884 PRO C C 1
ATOM 4881 O O . PRO C 1 158 ? 38.833 -67.677 101.430 1.00 112.33 884 PRO C O 1
ATOM 4885 N N . GLN C 1 159 ? 37.346 -68.292 99.847 1.00 110.89 885 GLN C N 1
ATOM 4886 C CA . GLN C 1 159 ? 37.909 -67.435 98.797 1.00 109.46 885 GLN C CA 1
ATOM 4887 C C . GLN C 1 159 ? 36.909 -66.385 98.311 1.00 109.26 885 GLN C C 1
ATOM 4888 O O . GLN C 1 159 ? 35.733 -66.686 98.098 1.00 109.13 885 GLN C O 1
ATOM 4894 N N . ALA C 1 160 ? 37.394 -65.155 98.161 1.00 109.36 886 ALA C N 1
ATOM 4895 C CA . ALA C 1 160 ? 36.586 -64.034 97.702 1.00 109.79 886 ALA C CA 1
ATOM 4896 C C . ALA C 1 160 ? 37.220 -63.421 96.460 1.00 108.98 886 ALA C C 1
ATOM 4897 O O . ALA C 1 160 ? 38.404 -63.076 96.465 1.00 109.18 886 ALA C O 1
ATOM 4899 N N . GLU C 1 161 ? 36.421 -63.285 95.405 1.00 108.47 887 GLU C N 1
ATOM 4900 C CA . GLU C 1 161 ? 36.905 -62.861 94.100 1.00 107.84 887 GLU C CA 1
ATOM 4901 C C . GLU C 1 161 ? 36.037 -61.754 93.534 1.00 108.23 887 GLU C C 1
ATOM 4902 O O . GLU C 1 161 ? 34.853 -61.715 93.788 1.00 109.04 887 GLU C O 1
ATOM 4908 N N . VAL C 1 162 ? 36.629 -60.847 92.776 1.00 108.47 888 VAL C N 1
ATOM 4909 C CA . VAL C 1 162 ? 35.867 -59.791 92.138 1.00 109.64 888 VAL C CA 1
ATOM 4910 C C . VAL C 1 162 ? 36.351 -59.652 90.700 1.00 109.46 888 VAL C C 1
ATOM 4911 O O . VAL C 1 162 ? 37.513 -59.325 90.465 1.00 109.95 888 VAL C O 1
ATOM 4915 N N . MET C 1 163 ? 35.465 -59.930 89.743 1.00 109.47 889 MET C N 1
ATOM 4916 C CA . MET C 1 163 ? 35.825 -59.932 88.323 1.00 109.06 889 MET C CA 1
ATOM 4917 C C . MET C 1 163 ? 35.344 -58.616 87.710 1.00 110.19 889 MET C C 1
ATOM 4918 O O . MET C 1 163 ? 34.502 -57.923 88.279 1.00 111.25 889 MET C O 1
ATOM 4923 N N . LEU C 1 164 ? 35.935 -58.244 86.586 1.00 110.46 890 LEU C N 1
ATOM 4924 C CA . LEU C 1 164 ? 35.443 -57.138 85.776 1.00 112.04 890 LEU C CA 1
ATOM 4925 C C . LEU C 1 164 ? 35.743 -57.507 84.342 1.00 111.73 890 LEU C C 1
ATOM 4926 O O . LEU C 1 164 ? 36.904 -57.729 83.989 1.00 111.67 890 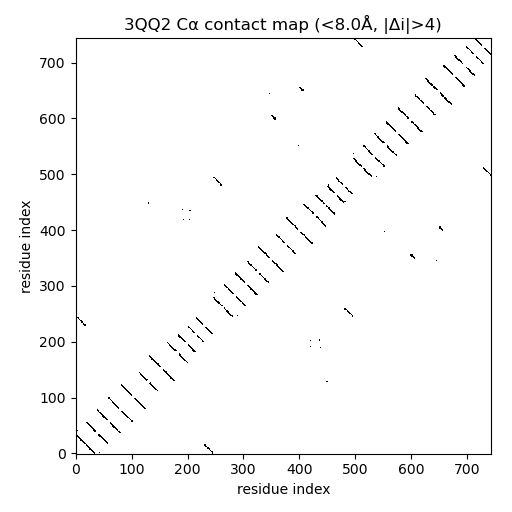LEU C O 1
ATOM 4931 N N . TRP C 1 165 ? 34.704 -57.611 83.521 1.00 112.22 891 TRP C N 1
ATOM 4932 C CA . TRP C 1 165 ? 34.924 -57.674 82.089 1.00 112.39 891 TRP C CA 1
ATOM 4933 C C . TRP C 1 165 ? 34.143 -56.589 81.372 1.00 113.49 891 TRP C C 1
ATOM 4934 O O . TRP C 1 165 ? 33.026 -56.233 81.764 1.00 114.21 891 TRP C O 1
ATOM 4945 N N . ARG C 1 166 ? 34.793 -56.040 80.352 1.00 114.01 892 ARG C N 1
ATOM 4946 C CA . ARG C 1 166 ? 34.244 -54.997 79.503 1.00 115.15 892 ARG C CA 1
ATOM 4947 C C . ARG C 1 166 ? 34.470 -55.429 78.061 1.00 113.86 892 ARG C C 1
ATOM 4948 O O . ARG C 1 166 ? 35.545 -55.924 77.704 1.00 112.88 892 ARG C O 1
ATOM 4956 N N . THR C 1 167 ? 33.438 -55.259 77.244 1.00 113.81 893 THR C N 1
ATOM 4957 C CA . THR C 1 167 ? 33.550 -55.540 75.826 1.00 113.01 893 THR C CA 1
ATOM 4958 C C . THR C 1 167 ? 33.156 -54.330 74.975 1.00 114.39 893 THR C C 1
ATOM 4959 O O . THR C 1 167 ? 32.406 -53.465 75.436 1.00 115.76 893 THR C O 1
ATOM 4963 N N . SER C 1 168 ? 33.678 -54.273 73.748 1.00 114.23 894 SER C N 1
ATOM 4964 C CA . SER C 1 168 ? 33.416 -53.154 72.833 1.00 115.77 894 SER C CA 1
ATOM 4965 C C . SER C 1 168 ? 31.990 -53.153 72.216 1.00 116.17 894 SER C C 1
ATOM 4966 O O . SER C 1 168 ? 31.452 -54.205 71.838 1.00 114.82 894 SER C O 1
ATOM 4969 N N . GLY C 1 169 ? 31.395 -51.961 72.132 1.00 118.19 895 GLY C N 1
ATOM 4970 C CA . GLY C 1 169 ? 30.015 -51.788 71.679 1.00 118.97 895 GLY C CA 1
ATOM 4971 C C . GLY C 1 169 ? 29.841 -50.989 70.401 1.00 120.61 895 GLY C C 1
ATOM 4972 O O . GLY C 1 169 ? 29.140 -49.967 70.373 1.00 122.53 895 GLY C O 1
ATOM 4973 N N . LYS C 1 170 ? 30.497 -51.475 69.350 1.00 120.02 896 LYS C N 1
ATOM 4974 C CA . LYS C 1 170 ? 30.332 -51.040 67.957 1.00 121.14 896 LYS C CA 1
ATOM 4975 C C . LYS C 1 170 ? 28.853 -50.842 67.512 1.00 121.89 896 LYS C C 1
ATOM 4976 O O . LYS C 1 170 ? 27.952 -51.559 67.963 1.00 121.04 896 LYS C O 1
ATOM 4982 N N . ARG C 1 171 ? 28.609 -49.873 66.625 1.00 123.58 897 ARG C N 1
ATOM 4983 C CA . ARG C 1 171 ? 27.255 -49.607 66.112 1.00 124.31 897 ARG C CA 1
ATOM 4984 C C . ARG C 1 171 ? 27.279 -49.121 64.651 1.00 125.12 897 ARG C C 1
ATOM 4985 O O . ARG C 1 171 ? 27.958 -48.134 64.334 1.00 126.73 897 ARG C O 1
ATOM 4993 N N . TYR C 1 172 ? 26.552 -49.818 63.769 1.00 123.89 898 TYR C N 1
ATOM 4994 C CA . TYR C 1 172 ? 26.414 -49.388 62.361 1.00 124.62 898 TYR C CA 1
ATOM 4995 C C . TYR C 1 172 ? 24.975 -49.199 61.835 1.00 125.35 898 TYR C C 1
ATOM 4996 O O . TYR C 1 172 ? 24.026 -49.785 62.364 1.00 124.61 898 TYR C O 1
ATOM 5005 N N . ARG C 1 173 ? 24.835 -48.372 60.795 1.00 126.75 899 ARG C N 1
ATOM 5006 C CA . ARG C 1 173 ? 23.530 -48.038 60.200 1.00 127.59 899 ARG C CA 1
ATOM 5007 C C . ARG C 1 173 ? 23.667 -47.685 58.717 1.00 128.48 899 ARG C C 1
ATOM 5008 O O . ARG C 1 173 ? 24.773 -47.471 58.217 1.00 128.67 899 ARG C O 1
ATOM 5016 N N . ALA C 1 174 ? 22.530 -47.629 58.030 1.00 129.00 900 ALA C N 1
ATOM 5017 C CA . ALA C 1 174 ? 22.453 -47.209 56.637 1.00 129.99 900 ALA C CA 1
ATOM 5018 C C . ALA C 1 174 ? 21.115 -46.502 56.448 1.00 132.09 900 ALA C C 1
ATOM 5019 O O . ALA C 1 174 ? 20.053 -47.100 56.645 1.00 131.70 900 ALA C O 1
ATOM 5021 N N . SER C 1 175 ? 21.181 -45.229 56.065 1.00 134.47 901 SER C N 1
ATOM 5022 C CA . SER C 1 175 ? 20.049 -44.291 56.148 1.00 136.90 901 SER C CA 1
ATOM 5023 C C . SER C 1 175 ? 18.636 -44.871 55.972 1.00 136.50 901 SER C C 1
ATOM 5024 O O . SER C 1 175 ? 18.071 -45.415 56.920 1.00 135.43 901 SER C O 1
ATOM 5027 N N . ASN C 1 176 ? 18.073 -44.746 54.772 1.00 137.37 902 ASN C N 1
ATOM 5028 C CA . ASN C 1 176 ? 16.670 -45.087 54.531 1.00 137.60 902 ASN C CA 1
ATOM 5029 C C . ASN C 1 176 ? 16.404 -46.577 54.700 1.00 134.55 902 ASN C C 1
ATOM 5030 O O . ASN C 1 176 ? 16.013 -47.256 53.750 1.00 134.08 902 ASN C O 1
ATOM 5035 N N . GLY C 1 177 ? 16.622 -47.079 55.914 1.00 132.68 903 GLY C N 1
ATOM 5036 C CA . GLY C 1 177 ? 16.360 -48.477 56.226 1.00 130.07 903 GLY C CA 1
ATOM 5037 C C . GLY C 1 177 ? 16.971 -49.023 57.507 1.00 128.06 903 GLY C C 1
ATOM 5038 O O . GLY C 1 177 ? 16.495 -48.747 58.611 1.00 128.71 903 GLY C O 1
ATOM 5039 N N . LEU C 1 178 ? 18.042 -49.794 57.346 1.00 125.58 904 LEU C N 1
ATOM 5040 C CA . LEU C 1 178 ? 18.502 -50.722 58.377 1.00 123.07 904 LEU C CA 1
ATOM 5041 C C . LEU C 1 178 ? 19.434 -50.128 59.446 1.00 123.13 904 LEU C C 1
ATOM 5042 O O . LEU C 1 178 ? 20.236 -49.231 59.175 1.00 123.99 904 LEU C O 1
ATOM 5047 N N . ARG C 1 179 ? 19.312 -50.664 60.661 1.00 122.34 905 ARG C N 1
ATOM 5048 C CA . ARG C 1 179 ? 20.089 -50.240 61.824 1.00 122.27 905 ARG C CA 1
ATOM 5049 C C . ARG C 1 179 ? 20.498 -51.457 62.670 1.00 119.86 905 ARG C C 1
ATOM 5050 O O . ARG C 1 179 ? 19.646 -52.265 63.053 1.00 119.35 905 ARG C O 1
ATOM 5058 N N . VAL C 1 180 ? 21.794 -51.595 62.951 1.00 118.69 906 VAL C N 1
ATOM 5059 C CA . VAL C 1 180 ? 22.268 -52.643 63.882 1.00 116.84 906 VAL C CA 1
ATOM 5060 C C . VAL C 1 180 ? 23.141 -52.104 65.035 1.00 116.95 906 VAL C C 1
ATOM 5061 O O . VAL C 1 180 ? 23.877 -51.118 64.881 1.00 117.84 906 VAL C O 1
ATOM 5065 N N . LYS C 1 181 ? 23.043 -52.761 66.188 1.00 116.06 907 LYS C N 1
ATOM 5066 C CA . LYS C 1 181 ? 23.681 -52.289 67.416 1.00 116.35 907 LYS C CA 1
ATOM 5067 C C . LYS C 1 181 ? 24.385 -53.422 68.164 1.00 114.26 907 LYS C C 1
ATOM 5068 O O . LYS C 1 181 ? 23.759 -54.406 68.545 1.00 113.37 907 LYS C O 1
ATOM 5074 N N . VAL C 1 182 ? 25.691 -53.289 68.354 1.00 113.84 908 VAL C N 1
ATOM 5075 C CA . VAL C 1 182 ? 26.411 -54.195 69.246 1.00 112.67 908 VAL C CA 1
ATOM 5076 C C . VAL C 1 182 ? 26.552 -53.512 70.600 1.00 113.84 908 VAL C C 1
ATOM 5077 O O . VAL C 1 182 ? 26.882 -52.323 70.670 1.00 115.34 908 VAL C O 1
ATOM 5081 N N . ASP C 1 183 ? 26.296 -54.256 71.672 1.00 113.44 909 ASP C N 1
ATOM 5082 C CA . ASP C 1 183 ? 26.324 -53.674 73.015 1.00 114.69 909 ASP C CA 1
ATOM 5083 C C . ASP C 1 183 ? 27.702 -53.756 73.694 1.00 114.22 909 ASP C C 1
ATOM 5084 O O . ASP C 1 183 ? 28.422 -54.755 73.586 1.00 112.25 909 ASP C O 1
ATOM 5089 N N . ALA C 1 184 ? 28.064 -52.663 74.357 1.00 116.17 910 ALA C N 1
ATOM 5090 C CA . ALA C 1 184 ? 29.273 -52.589 75.152 1.00 116.38 910 ALA C CA 1
ATOM 5091 C C . ALA C 1 184 ? 28.901 -52.993 76.573 1.00 116.75 910 ALA C C 1
ATOM 5092 O O . ALA C 1 184 ? 28.682 -52.139 77.436 1.00 118.90 910 ALA C O 1
ATOM 5094 N N . ASN C 1 185 ? 28.795 -54.295 76.812 1.00 115.22 911 ASN C N 1
ATOM 5095 C CA . ASN C 1 185 ? 28.442 -54.782 78.139 1.00 115.42 911 ASN C CA 1
ATOM 5096 C C . ASN C 1 185 ? 29.635 -54.938 79.070 1.00 114.82 911 ASN C C 1
ATOM 5097 O O . ASN C 1 185 ? 30.576 -55.693 78.797 1.00 113.32 911 ASN C O 1
ATOM 5102 N N . THR C 1 186 ? 29.560 -54.199 80.173 1.00 116.08 912 THR C N 1
ATOM 5103 C CA . THR C 1 186 ? 30.616 -54.111 81.171 1.00 116.05 912 THR C CA 1
ATOM 5104 C C . THR C 1 186 ? 30.027 -54.567 82.509 1.00 116.09 912 THR C C 1
ATOM 5105 O O . THR C 1 186 ? 28.947 -54.120 82.889 1.00 117.38 912 THR C O 1
ATOM 5109 N N . ALA C 1 187 ? 30.727 -55.449 83.221 1.00 114.70 913 ALA C N 1
ATOM 5110 C CA . ALA C 1 187 ? 30.120 -56.134 84.370 1.00 114.47 913 ALA C CA 1
ATOM 5111 C C . ALA C 1 187 ? 30.891 -56.081 85.701 1.00 114.74 913 ALA C C 1
ATOM 5112 O O . ALA C 1 187 ? 32.001 -55.550 85.777 1.00 114.85 913 ALA C O 1
ATOM 5114 N N . THR C 1 188 ? 30.262 -56.630 86.741 1.00 114.74 914 THR C N 1
ATOM 5115 C CA . THR C 1 188 ? 30.796 -56.677 88.103 1.00 114.95 914 THR C CA 1
ATOM 5116 C C . THR C 1 188 ? 30.342 -57.995 88.730 1.00 113.84 914 THR C C 1
ATOM 5117 O O . THR C 1 188 ? 29.233 -58.110 89.246 1.00 114.94 914 THR C O 1
ATOM 5121 N N . LEU C 1 189 ? 31.207 -58.993 88.658 1.00 111.88 915 LEU C N 1
ATOM 5122 C CA . LEU C 1 189 ? 30.919 -60.309 89.210 1.00 110.94 915 LEU C CA 1
ATOM 5123 C C . LEU C 1 189 ? 31.645 -60.481 90.558 1.00 111.10 915 LEU C C 1
ATOM 5124 O O . LEU C 1 189 ? 32.875 -60.439 90.620 1.00 110.52 915 LEU C O 1
ATOM 5129 N N . GLY C 1 190 ? 30.869 -60.651 91.630 1.00 111.68 916 GLY C N 1
ATOM 5130 C CA . GLY C 1 190 ? 31.409 -60.830 92.976 1.00 111.61 916 GLY C CA 1
ATOM 5131 C C . GLY C 1 190 ? 31.161 -62.222 93.536 1.00 110.92 916 GLY C C 1
ATOM 5132 O O . GLY C 1 190 ? 30.093 -62.508 94.079 1.00 112.18 916 GLY C O 1
ATOM 5133 N N . ARG C 1 191 ? 32.164 -63.083 93.408 1.00 109.15 917 ARG C N 1
ATOM 5134 C CA . ARG C 1 191 ? 32.096 -64.464 93.866 1.00 108.50 917 ARG C CA 1
ATOM 5135 C C . ARG C 1 191 ? 32.460 -64.583 95.345 1.00 108.86 917 ARG C C 1
ATOM 5136 O O . ARG C 1 191 ? 33.332 -63.868 95.825 1.00 109.08 917 ARG C O 1
ATOM 5144 N N . LEU C 1 192 ? 31.781 -65.479 96.059 1.00 108.73 918 LEU C N 1
ATOM 5145 C CA . LEU C 1 192 ? 32.166 -65.866 97.418 1.00 108.83 918 LEU C CA 1
ATOM 5146 C C . LEU C 1 192 ? 32.002 -67.368 97.549 1.00 108.40 918 LEU C C 1
ATOM 5147 O O . LEU C 1 192 ? 30.929 -67.898 97.315 1.00 108.86 918 LEU C O 1
ATOM 5152 N N . GLY C 1 193 ? 33.071 -68.056 97.911 1.00 107.75 919 GLY C N 1
ATOM 5153 C CA . GLY C 1 193 ? 33.027 -69.505 97.999 1.00 107.57 919 GLY C CA 1
ATOM 5154 C C . GLY C 1 193 ? 33.987 -70.049 99.029 1.00 108.16 919 GLY C C 1
ATOM 5155 O O . GLY C 1 193 ? 34.712 -69.294 99.682 1.00 108.29 919 GLY C O 1
ATOM 5156 N N . LEU C 1 194 ? 33.997 -71.371 99.158 1.00 108.44 920 LEU C N 1
ATOM 5157 C CA . LEU C 1 194 ? 34.837 -72.044 100.124 1.00 109.29 920 LEU C CA 1
ATOM 5158 C C . LEU C 1 194 ? 35.176 -73.441 99.633 1.00 109.44 920 LEU C C 1
ATOM 5159 O O . LEU C 1 194 ? 34.275 -74.249 99.400 1.00 109.92 920 LEU C O 1
ATOM 5164 N N . ARG C 1 195 ? 36.467 -73.730 99.473 1.00 109.29 921 ARG C N 1
ATOM 5165 C CA . ARG C 1 195 ? 36.880 -75.109 99.188 1.00 110.21 921 ARG C CA 1
ATOM 5166 C C . ARG C 1 195 ? 37.306 -75.875 100.449 1.00 112.26 921 ARG C C 1
ATOM 5167 O O . ARG C 1 195 ? 38.230 -75.496 101.173 1.00 112.15 921 ARG C O 1
ATOM 5175 N N . PHE C 1 196 ? 36.565 -76.950 100.684 1.00 114.24 922 PHE C N 1
ATOM 5176 C CA . PHE C 1 196 ? 36.746 -77.842 101.800 1.00 116.84 922 PHE C CA 1
ATOM 5177 C C . PHE C 1 196 ? 37.134 -79.211 101.259 1.00 117.91 922 PHE C C 1
ATOM 5178 O O . PHE C 1 196 ? 36.335 -79.910 100.631 1.00 118.27 922 PHE C O 1
ATOM 5186 N N . GLY C 1 197 ? 38.390 -79.568 101.486 1.00 118.82 923 GLY C N 1
ATOM 5187 C CA . GLY C 1 197 ? 38.894 -80.889 101.156 1.00 120.47 923 GLY C CA 1
ATOM 5188 C C . GLY C 1 197 ? 40.010 -81.302 102.089 1.00 122.11 923 GLY C C 1
ATOM 5189 O O . GLY C 1 197 ? 40.121 -80.788 103.205 1.00 122.69 923 GLY C O 1
ATOM 5190 N N . ARG C 1 198 ? 40.843 -82.221 101.612 1.00 123.08 924 ARG C N 1
ATOM 5191 C CA . ARG C 1 198 ? 41.919 -82.809 102.397 1.00 125.02 924 ARG C CA 1
ATOM 5192 C C . ARG C 1 198 ? 43.083 -83.104 101.458 1.00 124.83 924 ARG C C 1
ATOM 5193 O O . ARG C 1 198 ? 42.886 -83.205 100.243 1.00 123.99 924 ARG C O 1
ATOM 5201 N N . ARG C 1 199 ? 44.290 -83.226 102.006 1.00 125.90 925 ARG C N 1
ATOM 5202 C CA . ARG C 1 199 ? 45.430 -83.709 101.229 1.00 126.46 925 ARG C CA 1
ATOM 5203 C C . ARG C 1 199 ? 45.932 -85.013 101.804 1.00 129.60 925 ARG C C 1
ATOM 5204 O O . ARG C 1 199 ? 46.254 -85.080 102.989 1.00 131.22 925 ARG C O 1
ATOM 5212 N N . ILE C 1 200 ? 45.992 -86.048 100.972 1.00 130.90 926 ILE C N 1
ATOM 5213 C CA . ILE C 1 200 ? 46.642 -87.290 101.376 1.00 134.06 926 ILE C CA 1
ATOM 5214 C C . ILE C 1 200 ? 48.027 -87.395 100.742 1.00 134.67 926 ILE C C 1
ATOM 5215 O O . ILE C 1 200 ? 48.262 -86.863 99.652 1.00 132.71 926 ILE C O 1
ATOM 5220 N N . ALA C 1 201 ? 48.944 -88.049 101.457 1.00 137.52 927 ALA C N 1
ATOM 5221 C CA . ALA C 1 201 ? 50.303 -88.290 100.973 1.00 138.89 927 ALA C CA 1
ATOM 5222 C C . ALA C 1 201 ? 50.438 -89.739 100.500 1.00 142.10 927 ALA C C 1
ATOM 5223 O O . ALA C 1 201 ? 50.055 -90.665 101.217 1.00 144.44 927 ALA C O 1
ATOM 5225 N N . LEU C 1 202 ? 50.960 -89.920 99.286 1.00 142.49 928 LEU C N 1
ATOM 5226 C CA . LEU C 1 202 ? 51.075 -91.242 98.663 1.00 145.76 928 LEU C CA 1
ATOM 5227 C C . LEU C 1 202 ? 52.539 -91.668 98.587 1.00 148.68 928 LEU C C 1
ATOM 5228 O O . LEU C 1 202 ? 53.426 -90.816 98.502 1.00 147.58 928 LEU C O 1
ATOM 5233 N N . ALA C 1 203 ? 52.778 -92.982 98.605 1.00 152.85 929 ALA C N 1
ATOM 5234 C CA . ALA C 1 203 ? 54.137 -93.549 98.680 1.00 156.43 929 ALA C CA 1
ATOM 5235 C C . ALA C 1 203 ? 55.019 -93.273 97.448 1.00 156.50 929 ALA C C 1
ATOM 5236 O O . ALA C 1 203 ? 55.033 -94.034 96.469 1.00 158.18 929 ALA C O 1
ATOM 5238 N N . GLY C 1 204 ? 55.761 -92.171 97.541 1.00 154.93 930 GLY C N 1
ATOM 5239 C CA . GLY C 1 204 ? 56.635 -91.674 96.482 1.00 154.92 930 GLY C CA 1
ATOM 5240 C C . GLY C 1 204 ? 56.822 -90.172 96.626 1.00 151.77 930 GLY C C 1
ATOM 5241 O O . GLY C 1 204 ? 57.554 -89.549 95.854 1.00 151.18 930 GLY C O 1
ATOM 5242 N N . GLY C 1 205 ? 56.158 -89.600 97.630 1.00 150.11 931 GLY C N 1
ATOM 5243 C CA . GLY C 1 205 ? 56.157 -88.160 97.868 1.00 147.15 931 GLY C CA 1
ATOM 5244 C C . GLY C 1 205 ? 54.910 -87.484 97.331 1.00 143.88 931 GLY C C 1
ATOM 5245 O O . GLY C 1 205 ? 54.562 -86.387 97.765 1.00 141.28 931 GLY C O 1
ATOM 5246 N N . ASN C 1 206 ? 54.234 -88.161 96.402 1.00 144.35 932 ASN C N 1
ATOM 5247 C CA . ASN C 1 206 ? 53.109 -87.598 95.641 1.00 141.83 932 ASN C CA 1
ATOM 5248 C C . ASN C 1 206 ? 51.853 -87.286 96.480 1.00 140.39 932 ASN C C 1
ATOM 5249 O O . ASN C 1 206 ? 51.480 -88.067 97.362 1.00 142.22 932 ASN C O 1
ATOM 5254 N N . ILE C 1 207 ? 51.212 -86.148 96.190 1.00 137.44 933 ILE C N 1
ATOM 5255 C CA . ILE C 1 207 ? 50.054 -85.654 96.957 1.00 135.93 933 ILE C CA 1
ATOM 5256 C C . ILE C 1 207 ? 48.759 -85.631 96.129 1.00 134.26 933 ILE C C 1
ATOM 5257 O O . ILE C 1 207 ? 48.657 -84.890 95.150 1.00 132.30 933 ILE C O 1
ATOM 5262 N N . VAL C 1 208 ? 47.781 -86.445 96.523 1.00 135.24 934 VAL C N 1
ATOM 5263 C CA . VAL C 1 208 ? 46.439 -86.412 95.928 1.00 133.87 934 VAL C CA 1
ATOM 5264 C C . VAL C 1 208 ? 45.610 -85.385 96.717 1.00 131.94 934 VAL C C 1
ATOM 5265 O O . VAL C 1 208 ? 45.923 -85.120 97.883 1.00 132.43 934 VAL C O 1
ATOM 5269 N N . GLN C 1 209 ? 44.581 -84.792 96.098 1.00 129.88 935 GLN C N 1
ATOM 5270 C CA . GLN C 1 209 ? 43.752 -83.795 96.804 1.00 128.21 935 GLN C CA 1
ATOM 5271 C C . GLN C 1 209 ? 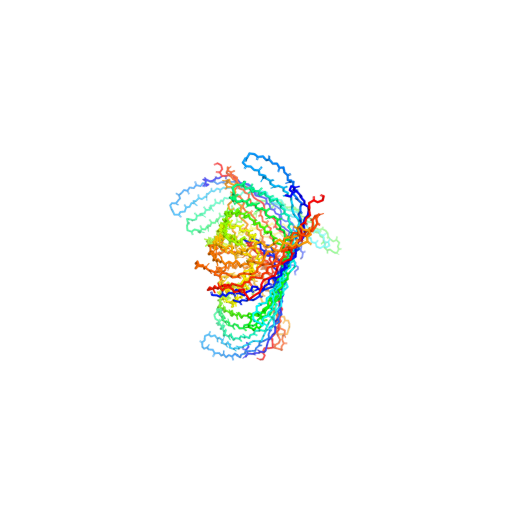42.230 -83.770 96.502 1.00 127.75 935 GLN C C 1
ATOM 5272 O O . GLN C 1 209 ? 41.742 -82.829 95.874 1.00 125.56 935 GLN C O 1
ATOM 5278 N N . PRO C 1 210 ? 41.475 -84.793 96.968 1.00 129.99 936 PRO C N 1
ATOM 5279 C CA . PRO C 1 210 ? 40.011 -84.749 96.868 1.00 129.82 936 PRO C CA 1
ATOM 5280 C C . PRO C 1 210 ? 39.381 -83.657 97.741 1.00 128.74 936 PRO C C 1
ATOM 5281 O O . PRO C 1 210 ? 39.460 -83.724 98.978 1.00 129.99 936 PRO C O 1
ATOM 5285 N N . TYR C 1 211 ? 38.765 -82.670 97.085 1.00 126.62 937 TYR C N 1
ATOM 5286 C CA . TYR C 1 211 ? 38.081 -81.556 97.758 1.00 125.61 937 TYR C CA 1
ATOM 5287 C C . TYR C 1 211 ? 36.742 -81.188 97.090 1.00 124.55 937 TYR C C 1
ATOM 5288 O O . TYR C 1 211 ? 36.543 -81.414 95.884 1.00 123.86 937 TYR C O 1
ATOM 5297 N N . ALA C 1 212 ? 35.838 -80.610 97.880 1.00 124.27 938 ALA C N 1
ATOM 5298 C CA . ALA C 1 212 ? 34.586 -80.069 97.364 1.00 122.87 938 ALA C CA 1
ATOM 5299 C C . ALA C 1 212 ? 34.644 -78.548 97.409 1.00 120.77 938 ALA C C 1
ATOM 5300 O O . ALA C 1 212 ? 34.991 -77.972 98.438 1.00 120.79 938 ALA C O 1
ATOM 5302 N N . ARG C 1 213 ? 34.341 -77.897 96.287 1.00 119.02 939 ARG C N 1
ATOM 5303 C CA . ARG C 1 213 ? 34.169 -76.439 96.290 1.00 117.54 939 ARG C CA 1
ATOM 5304 C C . ARG C 1 213 ? 32.695 -76.098 96.272 1.00 117.78 939 ARG C C 1
ATOM 5305 O O . ARG C 1 213 ? 31.879 -76.849 95.741 1.00 118.43 939 ARG C O 1
ATOM 5313 N N . LEU C 1 214 ? 32.369 -74.959 96.863 1.00 117.61 940 LEU C N 1
ATOM 5314 C CA . LEU C 1 214 ? 30.997 -74.600 97.147 1.00 118.68 940 LEU C CA 1
ATOM 5315 C C . LEU C 1 214 ? 30.977 -73.107 97.396 1.00 118.27 940 LEU C C 1
ATOM 5316 O O . LEU C 1 214 ? 31.831 -72.572 98.103 1.00 118.10 940 LEU C O 1
ATOM 5321 N N . GLY C 1 215 ? 30.017 -72.428 96.788 1.00 118.41 941 GLY C N 1
ATOM 5322 C CA . GLY C 1 215 ? 29.946 -70.986 96.890 1.00 118.57 941 GLY C CA 1
ATOM 5323 C C . GLY C 1 215 ? 28.855 -70.408 96.030 1.00 118.81 941 GLY C C 1
ATOM 5324 O O . GLY C 1 215 ? 28.077 -71.138 95.428 1.00 118.97 941 GLY C O 1
ATOM 5325 N N . TRP C 1 216 ? 28.810 -69.084 95.988 1.00 119.28 942 TRP C N 1
ATOM 5326 C CA . TRP C 1 216 ? 27.771 -68.342 95.296 1.00 120.41 942 TRP C CA 1
ATOM 5327 C C . TRP C 1 216 ? 28.378 -67.074 94.724 1.00 119.41 942 TRP C C 1
ATOM 5328 O O . TRP C 1 216 ? 29.258 -66.467 95.335 1.00 119.46 942 TRP C O 1
ATOM 5339 N N . THR C 1 217 ? 27.912 -66.690 93.542 1.00 118.87 943 THR C N 1
ATOM 5340 C CA . THR C 1 217 ? 28.374 -65.478 92.894 1.00 118.21 943 THR C CA 1
ATOM 5341 C C . THR C 1 217 ? 27.183 -64.670 92.411 1.00 119.45 943 THR C C 1
ATOM 5342 O O . THR C 1 217 ? 26.300 -65.214 91.765 1.00 119.45 943 THR C O 1
ATOM 5346 N N . GLN C 1 218 ? 27.154 -63.385 92.759 1.00 121.08 944 GLN C N 1
ATOM 5347 C CA . GLN C 1 218 ? 26.163 -62.442 92.232 1.00 122.85 944 GLN C CA 1
ATOM 5348 C C . GLN C 1 218 ? 26.744 -61.722 91.027 1.00 121.77 944 GLN C C 1
ATOM 5349 O O . GLN C 1 218 ? 27.946 -61.801 90.782 1.00 120.45 944 GLN C O 1
ATOM 5355 N N . GLU C 1 219 ? 25.901 -61.011 90.283 1.00 122.93 945 GLU C N 1
ATOM 5356 C CA . GLU C 1 219 ? 26.389 -60.177 89.192 1.00 122.62 945 GLU C CA 1
ATOM 5357 C C . GLU C 1 219 ? 25.619 -58.872 89.036 1.00 124.73 945 GLU C C 1
ATOM 5358 O O . GLU C 1 219 ? 24.391 -58.870 88.976 1.00 126.16 945 GLU C O 1
ATOM 5364 N N . PHE C 1 220 ? 26.367 -57.772 88.991 1.00 125.61 946 PHE C N 1
ATOM 5365 C CA . PHE C 1 220 ? 25.876 -56.477 88.536 1.00 127.71 946 PHE C CA 1
ATOM 5366 C C . PHE C 1 220 ? 26.403 -56.305 87.108 1.00 126.57 946 PHE C C 1
ATOM 5367 O O . PHE C 1 220 ? 27.617 -56.223 86.911 1.00 125.69 946 PHE C O 1
ATOM 5375 N N . LYS C 1 221 ? 25.509 -56.274 86.115 1.00 127.02 947 LYS C N 1
ATOM 5376 C CA . LYS C 1 221 ? 25.927 -56.208 84.702 1.00 125.84 947 LYS C CA 1
ATOM 5377 C C . LYS C 1 221 ? 25.269 -55.092 83.880 1.00 127.44 947 LYS C C 1
ATOM 5378 O O . LYS C 1 221 ? 24.209 -55.302 83.276 1.00 127.65 947 LYS C O 1
ATOM 5384 N N . SER C 1 222 ? 25.923 -53.926 83.845 1.00 128.75 948 SER C N 1
ATOM 5385 C CA . SER C 1 222 ? 25.492 -52.782 83.023 1.00 130.43 948 SER C CA 1
ATOM 5386 C C . SER C 1 222 ? 25.815 -53.010 81.542 1.00 129.05 948 SER C C 1
ATOM 5387 O O . SER C 1 222 ? 26.835 -52.523 81.040 1.00 128.77 948 SER C O 1
ATOM 5390 N N . THR C 1 223 ? 24.942 -53.749 80.855 1.00 128.55 949 THR C N 1
ATOM 5391 C CA . THR C 1 223 ? 25.121 -54.081 79.434 1.00 127.27 949 THR C CA 1
ATOM 5392 C C . THR C 1 223 ? 25.277 -52.827 78.567 1.00 128.59 949 THR C C 1
ATOM 5393 O O . THR C 1 223 ? 25.650 -52.910 77.395 1.00 127.81 949 THR C O 1
ATOM 5397 N N . GLY C 1 237 ? 17.844 -55.991 86.579 1.00 131.85 963 GLY C N 1
ATOM 5398 C CA . GLY C 1 237 ? 17.705 -57.073 87.544 1.00 131.82 963 GLY C CA 1
ATOM 5399 C C . GLY C 1 237 ? 19.029 -57.714 87.928 1.00 129.41 963 GLY C C 1
ATOM 5400 O O . GLY C 1 237 ? 19.651 -58.421 87.123 1.00 126.91 963 GLY C O 1
ATOM 5401 N N . ARG C 1 238 ? 19.458 -57.455 89.164 1.00 130.24 964 ARG C N 1
ATOM 5402 C CA . ARG C 1 238 ? 20.609 -58.131 89.774 1.00 128.36 964 ARG C CA 1
ATOM 5403 C C . ARG C 1 238 ? 20.345 -59.646 89.873 1.00 127.15 964 ARG C C 1
ATOM 5404 O O . ARG C 1 238 ? 19.289 -60.063 90.360 1.00 129.08 964 ARG C O 1
ATOM 5412 N N . HIS C 1 239 ? 21.293 -60.466 89.414 1.00 124.16 965 HIS C N 1
ATOM 5413 C CA . HIS C 1 239 ? 21.136 -61.926 89.498 1.00 122.88 965 HIS C CA 1
ATOM 5414 C C . HIS C 1 239 ? 22.267 -62.665 90.235 1.00 120.92 965 HIS C C 1
ATOM 5415 O O . HIS C 1 239 ? 23.461 -62.487 89.949 1.00 118.91 965 HIS C O 1
ATOM 5422 N N . GLY C 1 240 ? 21.857 -63.497 91.187 1.00 121.22 966 GLY C N 1
ATOM 5423 C CA . GLY C 1 240 ? 22.765 -64.387 91.885 1.00 119.39 966 GLY C CA 1
ATOM 5424 C C . GLY C 1 240 ? 22.930 -65.678 91.117 1.00 117.14 966 GLY C C 1
ATOM 5425 O O . GLY C 1 240 ? 22.405 -65.831 90.018 1.00 116.58 966 GLY C O 1
ATOM 5426 N N . ARG C 1 241 ? 23.646 -66.617 91.721 1.00 116.25 967 ARG C N 1
ATOM 5427 C CA . ARG C 1 241 ? 24.087 -67.827 91.043 1.00 114.41 967 ARG C CA 1
ATOM 5428 C C . ARG C 1 241 ? 24.925 -68.650 92.017 1.00 114.25 967 ARG C C 1
ATOM 5429 O O . ARG C 1 241 ? 26.085 -68.331 92.297 1.00 112.98 967 ARG C O 1
ATOM 5437 N N . VAL C 1 242 ? 24.299 -69.698 92.543 1.00 115.45 968 VAL C N 1
ATOM 5438 C CA . VAL C 1 242 ? 24.897 -70.553 93.553 1.00 115.96 968 VAL C CA 1
ATOM 5439 C C . VAL C 1 242 ? 25.544 -71.751 92.876 1.00 114.99 968 VAL C C 1
ATOM 5440 O O . VAL C 1 242 ? 24.870 -72.513 92.183 1.00 115.42 968 VAL C O 1
ATOM 5444 N N . GLU C 1 243 ? 26.851 -71.911 93.085 1.00 114.04 969 GLU C N 1
ATOM 5445 C CA . GLU C 1 243 ? 27.646 -72.938 92.398 1.00 113.17 969 GLU C CA 1
ATOM 5446 C C . GLU C 1 243 ? 28.110 -74.095 93.280 1.00 114.38 969 GLU C C 1
ATOM 5447 O O . GLU C 1 243 ? 28.187 -73.983 94.504 1.00 115.50 969 GLU C O 1
ATOM 5453 N N . LEU C 1 244 ? 28.406 -75.209 92.623 1.00 114.44 970 LEU C N 1
ATOM 5454 C CA . LEU C 1 244 ? 28.869 -76.420 93.268 1.00 115.93 970 LEU C CA 1
ATOM 5455 C C . LEU C 1 244 ? 29.968 -77.006 92.397 1.00 115.03 970 LEU C C 1
ATOM 5456 O O . LEU C 1 244 ? 29.836 -77.065 91.172 1.00 114.22 970 LEU C O 1
ATOM 5461 N N . GLY C 1 245 ? 31.057 -77.417 93.038 1.00 115.49 971 GLY C N 1
ATOM 5462 C CA . GLY C 1 245 ? 32.198 -78.011 92.347 1.00 114.93 971 GLY C CA 1
ATOM 5463 C C . GLY C 1 245 ? 32.759 -79.223 93.069 1.00 116.74 971 GLY C C 1
ATOM 5464 O O . GLY C 1 245 ? 32.430 -79.477 94.236 1.00 118.23 971 GLY C O 1
ATOM 5465 N N . ALA C 1 246 ? 33.602 -79.976 92.368 1.00 116.69 972 ALA C N 1
ATOM 5466 C CA . ALA C 1 246 ? 34.294 -81.121 92.951 1.00 118.45 972 ALA C CA 1
ATOM 5467 C C . ALA C 1 246 ? 35.613 -81.332 92.225 1.00 117.77 972 ALA C C 1
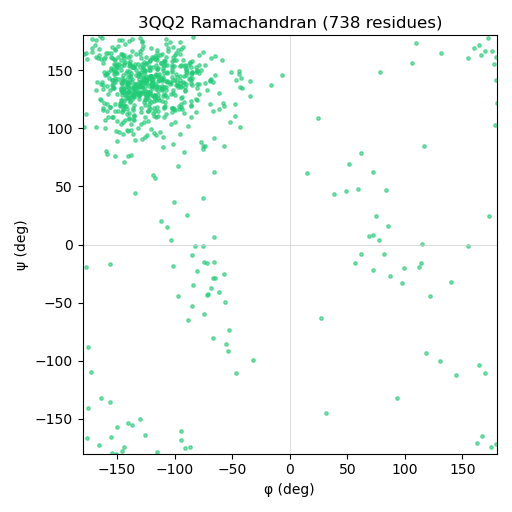ATOM 5468 O O . ALA C 1 246 ? 35.626 -81.650 91.041 1.00 117.39 972 ALA C O 1
ATOM 5470 N N . GLY C 1 247 ? 36.720 -81.152 92.939 1.00 117.84 973 GLY C N 1
ATOM 5471 C CA . GLY C 1 247 ? 38.042 -81.166 92.318 1.00 117.43 973 GLY C CA 1
ATOM 5472 C C . GLY C 1 247 ? 38.992 -82.224 92.836 1.00 119.46 973 GLY C C 1
ATOM 5473 O O . GLY C 1 247 ? 38.984 -82.556 94.018 1.00 120.78 973 GLY C O 1
ATOM 5474 N N . VAL C 1 248 ? 39.813 -82.750 91.931 1.00 120.08 974 VAL C N 1
ATOM 5475 C CA . VAL C 1 248 ? 40.831 -83.755 92.255 1.00 122.35 974 VAL C CA 1
ATOM 5476 C C . VAL C 1 248 ? 42.203 -83.245 91.772 1.00 121.72 974 VAL C C 1
ATOM 5477 O O . VAL C 1 248 ? 42.351 -82.842 90.614 1.00 120.77 974 VAL C O 1
ATOM 5481 N N . ASP C 1 249 ? 43.199 -83.242 92.656 1.00 122.62 975 ASP C N 1
ATOM 5482 C CA . ASP C 1 249 ? 44.543 -82.751 92.304 1.00 122.38 975 ASP C CA 1
ATOM 5483 C C . ASP C 1 249 ? 45.636 -83.799 92.479 1.00 124.92 975 ASP C C 1
ATOM 5484 O O . ASP C 1 249 ? 45.474 -84.761 93.234 1.00 126.95 975 ASP C O 1
ATOM 5489 N N . ALA C 1 250 ? 46.757 -83.582 91.794 1.00 124.95 976 ALA C N 1
ATOM 5490 C CA . ALA C 1 250 ? 47.912 -84.462 91.886 1.00 127.48 976 ALA C CA 1
ATOM 5491 C C . ALA C 1 250 ? 49.232 -83.680 91.859 1.00 127.30 976 ALA C C 1
ATOM 5492 O O . ALA C 1 250 ? 49.522 -82.972 90.890 1.00 126.14 976 ALA C O 1
ATOM 5494 N N . ALA C 1 251 ? 50.016 -83.804 92.933 1.00 128.60 977 ALA C N 1
ATOM 5495 C CA . ALA C 1 251 ? 51.368 -83.237 92.995 1.00 128.98 977 ALA C CA 1
ATOM 5496 C C . ALA C 1 251 ? 52.418 -84.302 92.643 1.00 131.94 977 ALA C C 1
ATOM 5497 O O . ALA C 1 251 ? 53.212 -84.711 93.502 1.00 134.01 977 ALA C O 1
ATOM 5499 N N . LEU C 1 252 ? 52.408 -84.734 91.375 1.00 132.24 978 LEU C N 1
ATOM 5500 C CA . LEU C 1 252 ? 53.228 -85.855 90.871 1.00 135.18 978 LEU C CA 1
ATOM 5501 C C . LEU C 1 252 ? 54.725 -85.558 90.925 1.00 136.55 978 LEU C C 1
ATOM 5502 O O . LEU C 1 252 ? 55.145 -84.418 90.719 1.00 134.97 978 LEU C O 1
ATOM 5507 N N . GLY C 1 253 ? 55.512 -86.602 91.188 1.00 139.61 979 GLY C N 1
ATOM 5508 C CA . GLY C 1 253 ? 56.969 -86.523 91.322 1.00 141.50 979 GLY C CA 1
ATOM 5509 C C . GLY C 1 253 ? 57.772 -85.541 90.477 1.00 140.66 979 GLY C C 1
ATOM 5510 O O . GLY C 1 253 ? 57.640 -85.489 89.251 1.00 140.28 979 GLY C O 1
ATOM 5511 N N . LYS C 1 254 ? 58.592 -84.753 91.175 1.00 140.49 980 LYS C N 1
ATOM 5512 C CA . LYS C 1 254 ? 59.691 -83.948 90.612 1.00 140.80 980 LYS C CA 1
ATOM 5513 C C . LYS C 1 254 ? 59.333 -83.081 89.396 1.00 138.77 980 LYS C C 1
ATOM 5514 O O . LYS C 1 254 ? 60.054 -83.057 88.398 1.00 140.04 980 LYS C O 1
ATOM 5520 N N . GLY C 1 255 ? 58.212 -82.373 89.493 1.00 135.93 981 GLY C N 1
ATOM 5521 C CA . GLY C 1 255 ? 57.833 -81.387 88.483 1.00 134.09 981 GLY C CA 1
ATOM 5522 C C . GLY C 1 255 ? 56.363 -81.325 88.116 1.00 131.77 981 GLY C C 1
ATOM 5523 O O . GLY C 1 255 ? 55.855 -80.249 87.816 1.00 129.45 981 GLY C O 1
ATOM 5524 N N . HIS C 1 256 ? 55.684 -82.473 88.176 1.00 132.88 982 HIS C N 1
ATOM 5525 C CA . HIS C 1 256 ? 54.370 -82.698 87.534 1.00 131.56 982 HIS C CA 1
ATOM 5526 C C . HIS C 1 256 ? 53.118 -82.298 88.336 1.00 129.40 982 HIS C C 1
ATOM 5527 O O . HIS C 1 256 ? 53.070 -82.484 89.552 1.00 129.88 982 HIS C O 1
ATOM 5534 N N . ASN C 1 257 ? 52.100 -81.782 87.637 1.00 127.53 983 ASN C N 1
ATOM 5535 C CA . ASN C 1 257 ? 50.797 -81.455 88.250 1.00 125.67 983 ASN C CA 1
ATOM 5536 C C . ASN C 1 257 ? 49.543 -81.699 87.394 1.00 124.70 983 ASN C C 1
ATOM 5537 O O . ASN C 1 257 ? 49.604 -81.713 86.164 1.00 124.45 983 ASN C O 1
ATOM 5542 N N . LEU C 1 258 ? 48.417 -81.887 88.085 1.00 124.34 984 LEU C N 1
ATOM 5543 C CA . LEU C 1 258 ? 47.119 -82.214 87.486 1.00 123.97 984 LEU C CA 1
ATOM 5544 C C . LEU C 1 258 ? 45.960 -81.460 88.164 1.00 122.45 984 LEU C C 1
ATOM 5545 O O . LEU C 1 258 ? 45.820 -81.498 89.392 1.00 122.91 984 LEU C O 1
ATOM 5550 N N . TYR C 1 259 ? 45.130 -80.782 87.369 1.00 120.98 985 TYR C N 1
ATOM 5551 C CA . TYR C 1 259 ? 43.914 -80.142 87.890 1.00 119.65 985 TYR C CA 1
ATOM 5552 C C . TYR C 1 259 ? 42.712 -80.652 87.117 1.00 119.14 985 TYR C C 1
ATOM 5553 O O . TYR C 1 259 ? 42.703 -80.605 85.892 1.00 118.82 985 TYR C O 1
ATOM 5562 N N . ALA C 1 260 ? 41.715 -81.162 87.830 1.00 119.22 986 ALA C N 1
ATOM 5563 C CA . ALA C 1 260 ? 40.485 -81.614 87.193 1.00 119.01 986 ALA C CA 1
ATOM 5564 C C . ALA C 1 260 ? 39.276 -81.380 88.095 1.00 118.67 986 ALA C C 1
ATOM 5565 O O . ALA C 1 260 ? 39.067 -82.104 89.076 1.00 120.05 986 ALA C O 1
ATOM 5567 N N . SER C 1 261 ? 38.497 -80.348 87.761 1.00 116.88 987 SER C N 1
ATOM 5568 C CA . SER C 1 261 ? 37.275 -80.007 88.503 1.00 116.52 987 SER C CA 1
ATOM 5569 C C . SER C 1 261 ? 36.018 -80.174 87.663 1.00 116.26 987 SER C C 1
ATOM 5570 O O . SER C 1 261 ? 36.082 -80.602 86.514 1.00 116.43 987 SER C O 1
ATOM 5573 N N . TYR C 1 262 ? 34.879 -79.859 88.262 1.00 116.20 988 TYR C N 1
ATOM 5574 C CA . TYR C 1 262 ? 33.599 -79.943 87.602 1.00 116.46 988 TYR C CA 1
ATOM 5575 C C . TYR C 1 262 ? 32.691 -78.994 88.337 1.00 116.06 988 TYR C C 1
ATOM 5576 O O . TYR C 1 262 ? 32.460 -79.167 89.537 1.00 117.30 988 TYR C O 1
ATOM 5585 N N . GLU C 1 263 ? 32.192 -77.987 87.624 1.00 114.69 989 GLU C N 1
ATOM 5586 C CA . GLU C 1 263 ? 31.236 -77.039 88.197 1.00 114.51 989 GLU C CA 1
ATOM 5587 C C . GLU C 1 263 ? 29.787 -77.418 87.893 1.00 115.07 989 GLU C C 1
ATOM 5588 O O . GLU C 1 263 ? 29.522 -78.350 87.139 1.00 115.82 989 GLU C O 1
ATOM 5594 N N . TYR C 1 264 ? 28.861 -76.670 88.481 1.00 114.83 990 TYR C N 1
ATOM 5595 C CA . TYR C 1 264 ? 27.449 -76.974 88.425 1.00 115.73 990 TYR C CA 1
ATOM 5596 C C . TYR C 1 264 ? 26.774 -75.850 89.186 1.00 115.33 990 TYR C C 1
ATOM 5597 O O . TYR C 1 264 ? 26.796 -75.820 90.413 1.00 116.37 990 TYR C O 1
ATOM 5606 N N . ALA C 1 265 ? 26.220 -74.898 88.448 1.00 113.81 991 ALA C N 1
ATOM 5607 C CA . ALA C 1 265 ? 25.607 -73.724 89.047 1.00 113.35 991 ALA C CA 1
ATOM 5608 C C . ALA C 1 265 ? 24.168 -73.554 88.581 1.00 114.00 991 ALA C C 1
ATOM 5609 O O . ALA C 1 265 ? 23.841 -73.819 87.424 1.00 113.55 991 ALA C O 1
ATOM 5611 N N . ALA C 1 266 ? 23.312 -73.120 89.494 1.00 115.00 992 ALA C N 1
ATOM 5612 C CA . ALA C 1 266 ? 21.972 -72.702 89.140 1.00 115.78 992 ALA C CA 1
ATOM 5613 C C . ALA C 1 266 ? 21.836 -71.228 89.475 1.00 115.49 992 ALA C C 1
ATOM 5614 O O . ALA C 1 266 ? 22.607 -70.695 90.269 1.00 114.99 992 ALA C O 1
ATOM 5616 N N . GLY C 1 267 ? 20.858 -70.572 88.860 1.00 116.06 993 GLY C N 1
ATOM 5617 C CA . GLY C 1 267 ? 20.613 -69.144 89.063 1.00 116.24 993 GLY C CA 1
ATOM 5618 C C . GLY C 1 267 ? 19.319 -68.749 88.389 1.00 117.39 993 GLY C C 1
ATOM 5619 O O . GLY C 1 267 ? 18.757 -69.529 87.620 1.00 117.59 993 GLY C O 1
ATOM 5620 N N . ASP C 1 268 ? 18.846 -67.537 88.665 1.00 118.44 994 ASP C N 1
ATOM 5621 C CA . ASP C 1 268 ? 17.565 -67.069 88.104 1.00 120.19 994 ASP C CA 1
ATOM 5622 C C . ASP C 1 268 ? 17.669 -66.353 86.738 1.00 118.43 994 ASP C C 1
ATOM 5623 O O . ASP C 1 268 ? 16.819 -65.532 86.386 1.00 119.56 994 ASP C O 1
ATOM 5628 N N . ARG C 1 269 ? 18.719 -66.679 85.986 1.00 115.90 995 ARG C N 1
ATOM 5629 C CA . ARG C 1 269 ? 18.872 -66.272 84.584 1.00 114.43 995 ARG C CA 1
ATOM 5630 C C . ARG C 1 269 ? 20.259 -66.640 83.996 1.00 111.57 995 ARG C C 1
ATOM 5631 O O . ARG C 1 269 ? 20.741 -66.007 83.052 1.00 110.15 995 ARG C O 1
ATOM 5639 N N . ILE C 1 270 ? 20.889 -67.657 84.586 1.00 110.76 996 ILE C N 1
ATOM 5640 C CA . ILE C 1 270 ? 22.110 -68.301 84.065 1.00 108.26 996 ILE C CA 1
ATOM 5641 C C . ILE C 1 270 ? 22.109 -69.691 84.667 1.00 108.95 996 ILE C C 1
ATOM 5642 O O . ILE C 1 270 ? 21.882 -69.840 85.867 1.00 110.39 996 ILE C O 1
ATOM 5647 N N . ASN C 1 271 ? 22.351 -70.709 83.856 1.00 108.08 997 ASN C N 1
ATOM 5648 C CA . ASN C 1 271 ? 22.361 -72.070 84.360 1.00 108.92 997 ASN C CA 1
ATOM 5649 C C . ASN C 1 271 ? 23.525 -72.817 83.774 1.00 107.77 997 ASN C C 1
ATOM 5650 O O . ASN C 1 271 ? 23.695 -72.851 82.564 1.00 106.82 997 ASN C O 1
ATOM 5655 N N . ILE C 1 272 ? 24.354 -73.393 84.633 1.00 108.17 998 ILE C N 1
ATOM 5656 C CA . ILE C 1 272 ? 25.419 -74.252 84.147 1.00 107.62 998 ILE C CA 1
ATOM 5657 C C . ILE C 1 272 ? 25.172 -75.679 84.601 1.00 109.70 998 ILE C C 1
ATOM 5658 O O . ILE C 1 272 ? 25.248 -75.964 85.795 1.00 110.73 998 ILE C O 1
ATOM 5663 N N . PRO C 1 273 ? 24.833 -76.569 83.650 1.00 110.66 999 PRO C N 1
ATOM 5664 C CA . PRO C 1 273 ? 24.822 -78.002 83.930 1.00 112.82 999 PRO C CA 1
ATOM 5665 C C . PRO C 1 273 ? 26.245 -78.564 84.083 1.00 112.81 999 PRO C C 1
ATOM 5666 O O . PRO C 1 273 ? 26.500 -79.347 85.002 1.00 114.32 999 PRO C O 1
ATOM 5670 N N . TRP C 1 274 ? 27.165 -78.166 83.206 1.00 111.55 1000 TRP C N 1
ATOM 5671 C CA . TRP C 1 274 ? 28.498 -78.758 83.214 1.00 111.91 1000 TRP C CA 1
ATOM 5672 C C . TRP C 1 274 ? 29.646 -77.815 82.840 1.00 110.20 1000 TRP C C 1
ATOM 5673 O O . TRP C 1 274 ? 29.607 -77.127 81.815 1.00 109.15 1000 TRP C O 1
ATOM 5684 N N . SER C 1 275 ? 30.661 -77.794 83.700 1.00 110.21 1001 SER C N 1
ATOM 5685 C CA . SER C 1 275 ? 31.928 -77.137 83.399 1.00 108.96 1001 SER C CA 1
ATOM 5686 C C . SER C 1 275 ? 33.089 -78.104 83.631 1.00 109.98 1001 SER C C 1
ATOM 5687 O O . SER C 1 275 ? 33.046 -78.937 84.539 1.00 111.40 1001 SER C O 1
ATOM 5690 N N . PHE C 1 276 ? 34.116 -78.002 82.795 1.00 109.50 1002 PHE C N 1
ATOM 5691 C CA . PHE C 1 276 ? 35.267 -78.887 82.890 1.00 110.67 1002 PHE C CA 1
ATOM 5692 C C . PHE C 1 276 ? 36.566 -78.111 82.797 1.00 109.87 1002 PHE C C 1
ATOM 5693 O O . PHE C 1 276 ? 36.682 -77.184 81.993 1.00 108.62 1002 PHE C O 1
ATOM 5701 N N . HIS C 1 277 ? 37.525 -78.482 83.647 1.00 110.69 1003 HIS C N 1
ATOM 5702 C CA . HIS C 1 277 ? 38.851 -77.865 83.663 1.00 110.24 1003 HIS C CA 1
ATOM 5703 C C . HIS C 1 277 ? 39.922 -78.933 83.758 1.00 112.11 1003 HIS C C 1
ATOM 5704 O O . HIS C 1 277 ? 39.788 -79.887 84.517 1.00 113.53 1003 HIS C O 1
ATOM 5711 N N . ALA C 1 278 ? 40.975 -78.768 82.966 1.00 112.61 1004 ALA C N 1
ATOM 5712 C CA . ALA C 1 278 ? 42.103 -79.689 82.959 1.00 114.79 1004 ALA C CA 1
ATOM 5713 C C . ALA C 1 278 ? 43.394 -78.882 82.956 1.00 114.85 1004 ALA C C 1
ATOM 5714 O O . ALA C 1 278 ? 43.719 -78.214 81.972 1.00 114.22 1004 ALA C O 1
ATOM 5716 N N . GLY C 1 279 ? 44.116 -78.934 84.071 1.00 115.97 1005 GLY C N 1
ATOM 5717 C CA . GLY C 1 279 ? 45.349 -78.171 84.220 1.00 116.41 1005 GLY C CA 1
ATOM 5718 C C . GLY C 1 279 ? 46.609 -79.011 84.297 1.00 118.74 1005 GLY C C 1
ATOM 5719 O O . GLY C 1 279 ? 46.553 -80.222 84.535 1.00 120.28 1005 GLY C O 1
ATOM 5720 N N . TYR C 1 280 ? 47.746 -78.346 84.086 1.00 119.21 1006 TYR C N 1
ATOM 5721 C CA . TYR C 1 280 ? 49.079 -78.935 84.246 1.00 121.56 1006 TYR C CA 1
ATOM 5722 C C . TYR C 1 280 ? 50.108 -77.820 84.460 1.00 121.50 1006 TYR C C 1
ATOM 5723 O O . TYR C 1 280 ? 50.156 -76.860 83.679 1.00 120.34 1006 TYR C O 1
ATOM 5732 N N . ARG C 1 281 ? 50.920 -77.964 85.514 1.00 122.73 1007 ARG C N 1
ATOM 5733 C CA . ARG C 1 281 ? 51.969 -76.997 85.873 1.00 122.84 1007 ARG C CA 1
ATOM 5734 C C . ARG C 1 281 ? 53.340 -77.659 85.926 1.00 125.85 1007 ARG C C 1
ATOM 5735 O O . ARG C 1 281 ? 53.435 -78.876 86.117 1.00 127.44 1007 ARG C O 1
ATOM 5743 N N . TYR C 1 282 ? 54.397 -76.854 85.770 1.00 126.91 1008 TYR C N 1
ATOM 5744 C CA . TYR C 1 282 ? 55.770 -77.360 85.883 1.00 129.93 1008 TYR C CA 1
ATOM 5745 C C . TYR C 1 282 ? 56.778 -76.437 86.600 1.00 130.74 1008 TYR C C 1
ATOM 5746 O O . TYR C 1 282 ? 56.880 -75.245 86.289 1.00 129.68 1008 TYR C O 1
ATOM 5755 N N . SER C 1 283 ? 57.516 -77.021 87.552 1.00 132.81 1009 SER C N 1
ATOM 5756 C CA . SER C 1 283 ? 58.597 -76.349 88.290 1.00 134.16 1009 SER C CA 1
ATOM 5757 C C . SER C 1 283 ? 59.936 -76.400 87.552 1.00 137.06 1009 SER C C 1
ATOM 5758 O O . SER C 1 283 ? 60.571 -75.364 87.352 1.00 137.50 1009 SER C O 1
ATOM 5761 N N . PHE C 1 284 ? 60.349 -77.617 87.175 1.00 139.53 1010 PHE C N 1
ATOM 5762 C CA . PHE C 1 284 ? 61.593 -77.925 86.416 1.00 142.68 1010 PHE C CA 1
ATOM 5763 C C . PHE C 1 284 ? 62.856 -78.050 87.295 1.00 145.43 1010 PHE C C 1
ATOM 5764 O O . PHE C 1 284 ? 62.796 -78.034 88.529 1.00 145.07 1010 PHE C O 1
#

Secondary structure (DSSP, 8-state):
--EEEEEEEEEEEEEE---EEEEEEEEEEEEEEEE--TTEEEEEEEEEEEEEEEEE-SSS---EEEEEEEEEEEEEEESSSEEEEEEEEEEEEEEEEE---SSS---EEEEEEEEEEEEEEEEE-EE-GGGEEEEEEEEEEEEEE--EEEE-TTS-EEEE---EEEEEEEEEEEEE-EEPSSS-EEEEEEEEEEEEEEE--EEEEEEEEEEEETTTEEEEEEEEEEEESS-EEEEEEEEEEEE--/--EEEEEEEEEEEEEE----EEEEEEEEEEEEEEEEEETTEEEEEEEEEEEEEEEEEETTTEEEEEEEEEEEEEEEEEETTSEEEEEEEEEEEEEEEEEEE-SSS-EEEEEEEEEEEEEEEEEEE-EEETTTEEEEEEEEEEEEEE--EEEE-SSSEEEEE---EEEEEEEEEEEEE-EEETTTEEEEEEEEEEEEEEE----B--EEEEEEEEEEE-TTTEEEEEEEEEEEESSEEEEEEEEEEEEE--/---EEEEEEEE-EEEE---EEEEEEEEEEEEEEE---TTEEEEEEEEEEEEEEEEEBTTTB--EEEEEEEEEEEEEEESSSBEEEEEEEEEEEEEEEE---SSS---EEEEEEEEEEEEEEEEB-EEEGGGEEE-EEEEEEEEEE---EEE-SSSEEEEE---EEEEEEEEEEEEE-EE-TTS-EE--EEEEEEEEEEEE---B--EEEEEEEEEE-GGGB-EEEEEEEEE-SSEEEEEEEEEE--B--